Protein AF-A0A9W6SJJ4-F1 (afdb_monomer)

Nearest PDB structures (foldseek):
  6f2p-assembly1_A  TM=8.988E-01  e=8.311E-11  Paenibacillus
  8c4d-assembly1_A  TM=7.175E-01  e=1.230E-06  Enterococcus faecium
  3lat-assembly2_B  TM=7.759E-01  e=4.676E-05  Staphylococcus epidermidis
  4kmq-assembly1_A  TM=6.971E-01  e=2.699E-03  Listeria monocytogenes EGD-e
  9bwf-assembly1_A  TM=3.093E-01  e=5.325E-02  metagenome

Structure (mmCIF, N/CA/C/O backbone):
data_AF-A0A9W6SJJ4-F1
#
_entry.id   AF-A0A9W6SJJ4-F1
#
loop_
_atom_site.group_PDB
_atom_site.id
_atom_site.type_symbol
_atom_site.label_atom_id
_atom_site.label_alt_id
_atom_site.label_comp_id
_atom_site.label_asym_id
_atom_site.label_entity_id
_atom_site.label_seq_id
_atom_site.pdbx_PDB_ins_code
_atom_site.Cartn_x
_atom_site.Cartn_y
_atom_site.Cartn_z
_atom_site.occupancy
_atom_site.B_iso_or_equiv
_atom_site.auth_seq_id
_atom_site.auth_comp_id
_atom_site.auth_asym_id
_atom_site.auth_atom_id
_atom_site.pdbx_PDB_model_num
ATOM 1 N N . MET A 1 1 ? 44.269 47.988 -26.799 1.00 35.12 1 MET A N 1
ATOM 2 C CA . MET A 1 1 ? 43.002 47.522 -26.193 1.00 35.12 1 MET A CA 1
ATOM 3 C C . MET A 1 1 ? 41.892 48.426 -26.722 1.00 35.12 1 MET A C 1
ATOM 5 O O . MET A 1 1 ? 41.393 49.276 -26.001 1.00 35.12 1 MET A O 1
ATOM 9 N N . ASP A 1 2 ? 41.736 48.538 -28.042 1.00 34.31 2 ASP A N 1
ATOM 10 C CA . ASP A 1 2 ? 41.173 47.551 -28.999 1.00 34.31 2 ASP A CA 1
ATOM 11 C C . ASP A 1 2 ? 39.660 47.426 -28.765 1.00 34.31 2 ASP A C 1
ATOM 13 O O . ASP A 1 2 ? 39.248 47.122 -27.656 1.00 34.31 2 ASP A O 1
ATOM 17 N N . GLY A 1 3 ? 38.757 47.657 -29.714 1.00 30.23 3 GLY A N 1
ATOM 18 C CA . GLY A 1 3 ? 38.887 47.923 -31.138 1.00 30.23 3 GLY A CA 1
ATOM 19 C C . GLY A 1 3 ? 37.527 48.362 -31.695 1.00 30.23 3 GLY A C 1
ATOM 20 O O . GLY A 1 3 ? 36.473 48.093 -31.120 1.00 30.23 3 GLY A O 1
ATOM 21 N N . TYR A 1 4 ? 37.596 49.097 -32.797 1.00 30.12 4 TYR A N 1
ATOM 22 C CA . TYR A 1 4 ? 36.503 49.726 -33.531 1.00 30.12 4 TYR A CA 1
ATOM 23 C C . TYR A 1 4 ? 35.915 48.774 -34.594 1.00 30.12 4 TYR A C 1
ATOM 25 O O . TYR A 1 4 ? 36.666 48.050 -35.238 1.00 30.12 4 TYR A O 1
ATOM 33 N N . SER A 1 5 ? 34.612 48.938 -34.862 1.00 33.12 5 SER A N 1
ATOM 34 C CA . SER A 1 5 ? 33.943 48.826 -36.178 1.00 33.12 5 SER A CA 1
ATOM 35 C C . SER A 1 5 ? 33.779 47.445 -36.849 1.00 33.12 5 SER A C 1
ATOM 37 O O . SER A 1 5 ? 34.743 46.841 -37.298 1.00 33.12 5 SER A O 1
ATOM 39 N N . HIS A 1 6 ? 32.533 46.996 -37.063 1.00 30.20 6 HIS A N 1
ATOM 40 C CA . HIS A 1 6 ? 31.821 47.170 -38.346 1.00 30.20 6 HIS A CA 1
ATOM 41 C C . HIS A 1 6 ? 30.419 46.526 -38.340 1.00 30.20 6 HIS A C 1
ATOM 43 O O . HIS A 1 6 ? 30.168 45.498 -37.717 1.00 30.20 6 HIS A O 1
ATOM 49 N N . ILE A 1 7 ? 29.511 47.186 -39.060 1.00 32.69 7 ILE A N 1
ATOM 50 C CA . ILE A 1 7 ? 28.083 46.911 -39.248 1.00 32.69 7 ILE A CA 1
ATOM 51 C C . ILE A 1 7 ? 27.848 46.471 -40.721 1.00 32.69 7 ILE A C 1
ATOM 53 O O . ILE A 1 7 ? 28.487 47.019 -41.615 1.00 32.69 7 ILE A O 1
ATOM 57 N N . VAL A 1 8 ? 26.914 45.518 -40.916 1.00 30.45 8 VAL A N 1
ATOM 58 C CA . VAL A 1 8 ? 26.243 44.943 -42.128 1.00 30.45 8 VAL A CA 1
ATOM 59 C C . VAL A 1 8 ? 27.042 44.301 -43.280 1.00 30.45 8 VAL A C 1
ATOM 61 O O . VAL A 1 8 ? 27.705 44.989 -44.051 1.00 30.45 8 VAL A O 1
ATOM 64 N N . SER A 1 9 ? 26.755 43.019 -43.565 1.00 29.17 9 SER A N 1
ATOM 65 C CA . SER A 1 9 ? 25.998 42.596 -44.769 1.00 29.17 9 SER A CA 1
ATOM 66 C C . SER A 1 9 ? 25.660 41.094 -44.767 1.00 29.17 9 SER A C 1
ATOM 68 O O . SER A 1 9 ? 26.269 40.294 -44.066 1.00 29.17 9 SER A O 1
ATOM 70 N N . ASP A 1 10 ? 24.619 40.782 -45.530 1.00 31.52 10 ASP A N 1
ATOM 71 C CA . ASP A 1 10 ? 23.670 39.671 -45.458 1.00 31.52 10 ASP A CA 1
ATOM 72 C C . ASP A 1 10 ? 24.093 38.353 -46.159 1.00 31.52 10 ASP A C 1
ATOM 74 O O . ASP A 1 10 ? 25.008 38.331 -46.978 1.00 31.52 10 ASP A O 1
ATOM 78 N N . MET A 1 11 ? 23.281 37.307 -45.928 1.00 28.81 11 MET A N 1
ATOM 79 C CA . MET A 1 11 ? 23.070 36.075 -46.723 1.00 28.81 11 MET A CA 1
ATOM 80 C C . MET A 1 11 ? 23.952 34.808 -46.533 1.00 28.81 11 MET A C 1
ATOM 82 O O . MET A 1 11 ? 25.021 34.647 -47.111 1.00 28.81 11 MET A O 1
ATOM 86 N N . ARG A 1 12 ? 23.286 33.798 -45.930 1.00 33.91 12 ARG A N 1
ATOM 87 C CA . ARG A 1 12 ? 23.405 32.322 -46.096 1.00 33.91 12 ARG A CA 1
ATOM 88 C C . ARG A 1 12 ? 24.473 31.551 -45.303 1.00 33.91 12 ARG A C 1
ATOM 90 O O . ARG A 1 12 ? 25.448 31.082 -45.867 1.00 33.91 12 ARG A O 1
ATOM 97 N N . LEU A 1 13 ? 24.160 31.272 -44.039 1.00 30.97 13 LEU A N 1
ATOM 98 C CA . LEU A 1 13 ? 24.363 30.011 -43.288 1.00 30.97 13 LEU A CA 1
ATOM 99 C C . LEU A 1 13 ? 23.921 30.380 -41.863 1.00 30.97 13 LEU A C 1
ATOM 101 O O . LEU A 1 13 ? 24.478 31.295 -41.282 1.00 30.97 13 LEU A O 1
ATOM 105 N N . VAL A 1 14 ? 22.794 29.922 -41.330 1.00 27.61 14 VAL A N 1
ATOM 106 C CA . VAL A 1 14 ? 22.663 28.681 -40.563 1.00 27.61 14 VAL A CA 1
ATOM 107 C C . VAL A 1 14 ? 21.158 28.455 -40.405 1.00 27.61 14 VAL A C 1
ATOM 109 O O . VAL A 1 14 ? 20.455 29.300 -39.857 1.00 27.61 14 VAL A O 1
ATOM 112 N N . THR A 1 15 ? 20.649 27.318 -40.876 1.00 26.00 15 THR A N 1
ATOM 113 C CA . THR A 1 15 ? 19.286 26.877 -40.553 1.00 26.00 15 THR A CA 1
ATOM 114 C C . THR A 1 15 ? 19.393 25.597 -39.728 1.00 26.00 15 THR A C 1
ATOM 116 O O . THR A 1 15 ? 20.040 24.655 -40.172 1.00 26.00 15 THR A O 1
ATOM 119 N N . ARG A 1 16 ? 18.657 25.569 -38.607 1.00 27.42 16 ARG A N 1
ATOM 120 C CA . ARG A 1 16 ? 18.148 24.399 -37.856 1.00 27.42 16 ARG A CA 1
ATOM 121 C C . ARG A 1 16 ? 19.088 23.682 -36.873 1.00 27.42 16 ARG A C 1
ATOM 123 O O . ARG A 1 16 ? 19.904 22.864 -37.267 1.00 27.42 16 ARG A O 1
ATOM 130 N N . ALA A 1 17 ? 18.786 23.841 -35.582 1.00 24.70 17 ALA A N 1
ATOM 131 C CA . ALA A 1 17 ? 18.832 22.758 -34.596 1.00 24.70 17 ALA A CA 1
ATOM 132 C C . ALA A 1 17 ? 17.835 23.054 -33.456 1.00 24.70 17 ALA A C 1
ATOM 134 O O . ALA A 1 17 ? 18.089 23.940 -32.648 1.00 24.70 17 ALA A O 1
ATOM 135 N N . ALA A 1 18 ? 16.687 22.362 -33.471 1.00 26.62 18 ALA A N 1
ATOM 136 C CA . ALA A 1 18 ? 15.873 21.928 -32.318 1.00 26.62 18 ALA A CA 1
ATOM 137 C C . ALA A 1 18 ? 14.441 21.583 -32.780 1.00 26.62 18 ALA A C 1
ATOM 139 O O . ALA A 1 18 ? 13.529 22.395 -32.656 1.00 26.62 18 ALA A O 1
ATOM 140 N N . ALA A 1 19 ? 14.259 20.388 -33.354 1.00 26.80 19 ALA A N 1
ATOM 141 C CA . 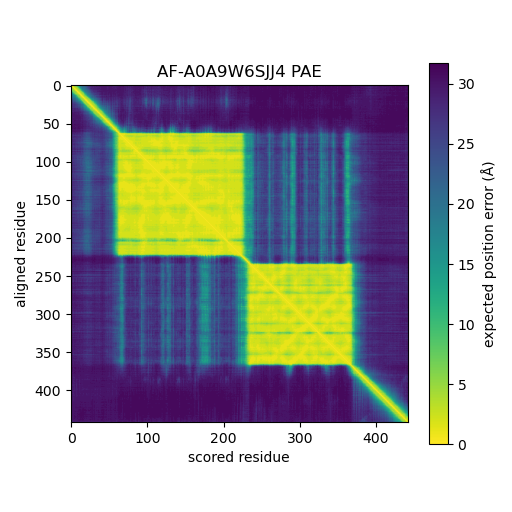ALA A 1 19 ? 13.010 19.616 -33.331 1.00 26.80 19 ALA A CA 1
ATOM 142 C C . ALA A 1 19 ? 13.230 18.238 -33.987 1.00 26.80 19 ALA A C 1
ATOM 144 O O . ALA A 1 19 ? 13.883 18.157 -35.025 1.00 26.80 19 ALA A O 1
ATOM 145 N N . ALA A 1 20 ? 12.583 17.219 -33.409 1.00 26.19 20 ALA A N 1
ATOM 146 C CA . ALA A 1 20 ? 12.378 15.842 -33.884 1.00 26.19 20 ALA A CA 1
ATOM 147 C C . ALA A 1 20 ? 13.495 14.809 -33.609 1.00 26.19 20 ALA A C 1
ATOM 149 O O . ALA A 1 20 ? 14.477 14.704 -34.337 1.00 26.19 20 ALA A O 1
ATOM 150 N N . ALA A 1 21 ? 13.260 13.966 -32.596 1.00 28.34 21 ALA A N 1
ATOM 151 C CA . ALA A 1 21 ? 13.865 12.641 -32.489 1.00 28.34 21 ALA A CA 1
ATOM 152 C C . ALA A 1 21 ? 13.140 11.692 -33.464 1.00 28.34 21 ALA A C 1
ATOM 154 O O . ALA A 1 21 ? 11.930 11.491 -33.358 1.00 28.34 21 ALA A O 1
ATOM 155 N N . ILE A 1 22 ? 13.877 11.158 -34.440 1.00 27.03 22 ILE A N 1
ATOM 156 C CA . ILE A 1 22 ? 13.412 10.170 -35.420 1.00 27.03 22 ILE A CA 1
ATOM 157 C C . ILE A 1 22 ? 13.929 8.788 -35.016 1.00 27.03 22 ILE A C 1
ATOM 159 O O . ILE A 1 22 ? 15.107 8.615 -34.712 1.00 27.03 22 ILE A O 1
ATOM 163 N N . ALA A 1 23 ? 13.023 7.811 -35.064 1.00 30.17 23 ALA A N 1
ATOM 164 C CA . ALA A 1 23 ? 13.298 6.384 -35.011 1.00 30.17 23 ALA A CA 1
ATOM 165 C C . ALA A 1 23 ? 14.233 5.942 -36.153 1.00 30.17 23 ALA A C 1
ATOM 167 O O . ALA A 1 23 ? 13.963 6.230 -37.318 1.00 30.17 23 ALA A O 1
ATOM 168 N N . ALA A 1 24 ? 15.276 5.174 -35.838 1.00 28.52 24 ALA A N 1
ATOM 169 C CA . ALA A 1 24 ? 16.084 4.470 -36.829 1.00 28.52 24 ALA A CA 1
ATOM 170 C C . ALA A 1 24 ? 15.901 2.955 -36.663 1.00 28.52 24 ALA A C 1
ATOM 172 O O . ALA A 1 24 ? 16.499 2.326 -35.795 1.00 28.52 24 ALA A O 1
ATOM 173 N N . ALA A 1 25 ? 15.056 2.379 -37.521 1.00 29.30 25 ALA A N 1
ATOM 174 C CA . ALA A 1 25 ? 15.112 0.968 -37.869 1.00 29.30 25 ALA A CA 1
ATOM 175 C C . ALA A 1 25 ? 16.268 0.773 -38.864 1.00 29.30 25 ALA A C 1
ATOM 177 O O . ALA A 1 25 ? 16.272 1.386 -39.932 1.00 29.30 25 ALA A O 1
ATOM 178 N N . LEU A 1 26 ? 17.243 -0.069 -38.522 1.00 28.06 26 LEU A N 1
ATOM 179 C CA . LEU A 1 26 ? 18.271 -0.515 -39.459 1.00 28.06 26 LEU A CA 1
ATOM 180 C C . LEU A 1 26 ? 17.753 -1.727 -40.242 1.00 28.06 26 LEU A C 1
ATOM 182 O O . LEU A 1 26 ? 17.515 -2.797 -39.686 1.00 28.06 26 LEU A O 1
ATOM 186 N N . LEU A 1 27 ? 17.584 -1.525 -41.551 1.00 26.61 27 LEU A N 1
ATOM 187 C CA . LEU A 1 27 ? 17.526 -2.575 -42.563 1.00 26.61 27 LEU A CA 1
ATOM 188 C C . LEU A 1 27 ? 18.862 -3.334 -42.567 1.00 26.61 27 LEU A C 1
ATOM 190 O O . LEU A 1 27 ? 19.909 -2.717 -42.751 1.00 26.61 27 LEU A O 1
ATOM 194 N N . PHE A 1 28 ? 18.818 -4.662 -42.474 1.00 28.92 28 PHE A N 1
ATOM 195 C CA . PHE A 1 28 ? 19.887 -5.515 -42.990 1.00 28.92 28 PHE A CA 1
ATOM 196 C C . PHE A 1 28 ? 19.332 -6.304 -44.176 1.00 28.92 28 PHE A C 1
ATOM 198 O O . PHE A 1 28 ? 18.370 -7.061 -44.052 1.00 28.92 28 PHE A O 1
ATOM 205 N N . THR A 1 29 ? 19.914 -6.073 -45.348 1.00 27.67 29 THR A N 1
ATOM 206 C CA . THR A 1 29 ? 19.654 -6.813 -46.582 1.00 27.67 29 THR A CA 1
ATOM 207 C C . THR A 1 29 ? 20.383 -8.153 -46.529 1.00 27.67 29 THR A C 1
ATOM 209 O O . THR A 1 29 ? 21.608 -8.169 -46.430 1.00 27.67 29 THR A O 1
ATOM 212 N N . ALA A 1 30 ? 19.660 -9.266 -46.642 1.00 28.73 30 ALA A N 1
ATOM 213 C CA . ALA A 1 30 ? 20.248 -10.577 -46.900 1.00 28.73 30 ALA A CA 1
ATOM 214 C C . ALA A 1 30 ? 19.904 -11.010 -48.332 1.00 28.73 30 ALA A C 1
ATOM 216 O O . ALA A 1 30 ? 18.737 -11.214 -48.663 1.00 28.73 30 ALA A O 1
ATOM 217 N N . THR A 1 31 ? 20.921 -11.135 -49.184 1.00 29.05 31 THR A N 1
ATOM 218 C CA . THR A 1 31 ? 20.848 -11.877 -50.453 1.00 29.05 31 THR A CA 1
ATOM 219 C C . THR A 1 31 ? 21.297 -13.329 -50.235 1.00 29.05 31 THR A C 1
ATOM 221 O O . THR A 1 31 ? 22.145 -13.564 -49.372 1.00 29.05 31 THR A O 1
ATOM 224 N N . PRO A 1 32 ? 20.750 -14.307 -50.982 1.00 37.94 32 PRO A N 1
ATOM 225 C CA . PRO A 1 32 ? 20.849 -15.725 -50.646 1.00 37.94 32 PRO A CA 1
ATOM 226 C C . PRO A 1 32 ? 22.093 -16.388 -51.254 1.00 37.94 32 PRO A C 1
ATOM 228 O O . PRO A 1 32 ? 22.538 -16.009 -52.337 1.00 37.94 32 PRO A O 1
ATOM 231 N N . ALA A 1 33 ? 22.606 -17.431 -50.597 1.00 30.27 33 ALA A N 1
ATOM 232 C CA . ALA A 1 33 ? 23.553 -18.368 -51.194 1.00 30.27 33 ALA A CA 1
ATOM 233 C C . ALA A 1 33 ? 23.160 -19.822 -50.870 1.00 30.27 33 ALA A C 1
ATOM 235 O O . ALA A 1 33 ? 22.998 -20.201 -49.712 1.00 30.27 33 ALA A O 1
ATOM 236 N N . ASN A 1 34 ? 22.980 -20.565 -51.964 1.00 29.12 34 ASN A N 1
ATOM 237 C CA . ASN A 1 34 ? 22.793 -22.005 -52.175 1.00 29.12 34 ASN A CA 1
ATOM 238 C C . ASN A 1 34 ? 23.492 -22.911 -51.143 1.00 29.12 34 ASN A C 1
ATOM 240 O O . ASN A 1 34 ? 24.641 -22.686 -50.788 1.00 29.12 34 ASN A O 1
ATOM 244 N N . ALA A 1 35 ? 22.774 -23.867 -50.550 1.00 28.72 35 ALA A N 1
ATOM 245 C CA . ALA A 1 35 ? 22.545 -25.231 -51.049 1.00 28.72 35 ALA A CA 1
ATOM 246 C C . ALA A 1 35 ? 23.823 -26.080 -51.086 1.00 28.72 35 ALA A C 1
ATOM 248 O O . ALA A 1 35 ? 24.613 -25.962 -52.017 1.00 28.72 35 ALA A O 1
ATOM 249 N N . ASP A 1 36 ? 23.940 -27.007 -50.133 1.00 30.08 36 ASP A N 1
ATOM 250 C CA . ASP A 1 36 ? 24.513 -28.309 -50.445 1.00 30.08 36 ASP A CA 1
ATOM 251 C C . ASP A 1 36 ? 23.737 -29.430 -49.749 1.00 30.08 36 ASP A C 1
ATOM 253 O O . ASP A 1 36 ? 23.200 -29.282 -48.649 1.00 30.08 36 ASP A O 1
ATOM 257 N N . GLN A 1 37 ? 23.585 -30.508 -50.503 1.00 28.34 37 GLN A N 1
ATOM 258 C CA . GLN A 1 37 ? 22.682 -31.621 -50.293 1.00 28.34 37 GLN A CA 1
ATOM 259 C C . GLN A 1 37 ? 23.330 -32.688 -49.416 1.00 28.34 37 GLN A C 1
ATOM 261 O O . GLN A 1 37 ? 24.493 -33.018 -49.603 1.00 28.34 37 GLN A O 1
ATOM 266 N N . HIS A 1 38 ? 22.527 -33.356 -48.587 1.00 28.11 38 HIS A N 1
ATOM 267 C CA . HIS A 1 38 ? 22.626 -34.809 -48.473 1.00 28.11 38 HIS A CA 1
ATOM 268 C C . HIS A 1 38 ? 21.241 -35.419 -48.201 1.00 28.11 38 HIS A C 1
ATOM 270 O O . HIS A 1 38 ? 20.616 -35.179 -47.171 1.00 28.11 38 HIS A O 1
ATOM 276 N N . ARG A 1 39 ? 20.768 -36.169 -49.205 1.00 29.80 39 ARG A N 1
ATOM 277 C CA . ARG A 1 39 ? 19.736 -37.225 -49.155 1.00 29.80 39 ARG A CA 1
ATOM 278 C C . ARG A 1 39 ? 20.342 -38.428 -48.399 1.00 29.80 39 ARG A C 1
ATOM 280 O O . ARG A 1 39 ? 21.566 -38.524 -48.357 1.00 29.80 39 ARG A O 1
ATOM 287 N N . ASP A 1 40 ? 19.640 -39.323 -47.708 1.00 32.31 40 ASP A N 1
ATOM 288 C CA . ASP A 1 40 ? 18.384 -40.068 -47.924 1.00 32.31 40 ASP A CA 1
ATOM 289 C C . ASP A 1 40 ? 17.644 -40.203 -46.568 1.00 32.31 40 ASP A C 1
ATOM 291 O O . ASP A 1 40 ? 18.265 -40.061 -45.523 1.00 32.31 40 ASP A O 1
ATOM 295 N N . GLY A 1 41 ? 16.349 -40.474 -46.405 1.00 25.72 41 GLY A N 1
ATOM 296 C CA . GLY A 1 41 ? 15.330 -41.130 -47.220 1.00 25.72 41 GLY A CA 1
ATOM 297 C C . GLY A 1 41 ? 14.477 -41.965 -46.246 1.00 25.72 41 GLY A C 1
ATOM 298 O O . GLY A 1 41 ? 15.004 -42.836 -45.563 1.00 25.72 41 GLY A O 1
ATOM 299 N N . GLY A 1 42 ? 13.178 -41.676 -46.122 1.00 26.59 42 GLY A N 1
ATOM 300 C CA . GLY A 1 42 ? 12.297 -42.408 -45.202 1.00 26.59 42 GLY A CA 1
ATOM 301 C C . GLY A 1 42 ? 10.913 -41.782 -45.079 1.00 26.59 42 GLY A C 1
ATOM 302 O O . GLY A 1 42 ? 10.683 -40.911 -44.250 1.00 26.59 42 GLY A O 1
ATOM 303 N N . SER A 1 43 ? 10.004 -42.214 -45.946 1.00 30.42 43 SER A N 1
ATOM 304 C CA . SER A 1 43 ? 8.603 -41.805 -46.033 1.00 30.42 43 SER A CA 1
ATOM 305 C C . SER A 1 43 ? 7.791 -42.140 -44.777 1.00 30.42 43 SER A C 1
ATOM 307 O O . SER A 1 43 ? 7.721 -43.301 -44.376 1.00 30.42 43 SER A O 1
ATOM 309 N N . GLY A 1 44 ? 7.079 -41.148 -44.249 1.00 26.67 44 GLY A N 1
ATOM 310 C CA . GLY A 1 44 ? 6.015 -41.319 -43.266 1.00 26.67 44 GLY A CA 1
ATOM 311 C C . GLY A 1 44 ? 5.277 -40.000 -43.083 1.00 26.67 44 GLY A C 1
ATOM 312 O O . GLY A 1 44 ? 5.690 -39.168 -42.284 1.00 26.67 44 GLY A O 1
ATOM 313 N N . LEU A 1 45 ? 4.221 -39.780 -43.869 1.00 34.28 45 LEU A N 1
ATOM 314 C CA . LEU A 1 45 ? 3.274 -38.696 -43.621 1.00 34.28 45 LEU A CA 1
ATOM 315 C C . LEU A 1 45 ? 2.521 -39.034 -42.330 1.00 34.28 45 LEU A C 1
ATOM 317 O O . LEU A 1 45 ? 1.628 -39.878 -42.339 1.00 34.28 45 LEU A O 1
ATOM 321 N N . ALA A 1 46 ? 2.925 -38.410 -41.228 1.00 30.55 46 ALA A N 1
ATOM 322 C CA . ALA A 1 46 ? 2.135 -38.317 -40.012 1.00 30.55 46 ALA A CA 1
ATOM 323 C C . ALA A 1 46 ? 1.686 -36.861 -39.871 1.00 30.55 46 ALA A C 1
ATOM 325 O O . ALA A 1 46 ? 2.499 -35.941 -39.992 1.00 30.55 46 ALA A O 1
ATOM 326 N N . ASP A 1 47 ? 0.386 -36.675 -39.668 1.00 33.81 47 ASP A N 1
ATOM 327 C CA . ASP A 1 47 ? -0.239 -35.383 -39.407 1.00 33.81 47 ASP A CA 1
ATOM 328 C C . ASP A 1 47 ? 0.497 -34.608 -38.295 1.00 33.81 47 ASP A C 1
ATOM 330 O O . ASP A 1 47 ? 1.015 -35.222 -37.354 1.00 33.81 47 ASP A O 1
ATOM 334 N N . PRO A 1 48 ? 0.547 -33.261 -38.352 1.00 34.72 48 PRO A N 1
ATOM 335 C CA . PRO A 1 48 ? 1.088 -32.479 -37.248 1.00 34.72 48 PRO A CA 1
ATOM 336 C C . PRO A 1 48 ? 0.266 -32.771 -35.982 1.00 34.72 48 PRO A C 1
ATOM 338 O O . PRO A 1 48 ? -0.968 -32.774 -36.055 1.00 34.72 48 PRO A O 1
ATOM 341 N N . PRO A 1 49 ? 0.894 -33.001 -34.812 1.00 33.06 49 PRO A N 1
ATOM 342 C CA . PRO A 1 49 ? 0.133 -33.160 -33.588 1.00 33.06 49 PRO A CA 1
ATOM 343 C C . PRO A 1 49 ? -0.675 -31.885 -33.350 1.00 33.06 49 PRO A C 1
ATOM 345 O O . PRO A 1 49 ? -0.145 -30.770 -33.349 1.00 33.06 49 PRO A O 1
ATOM 348 N N . 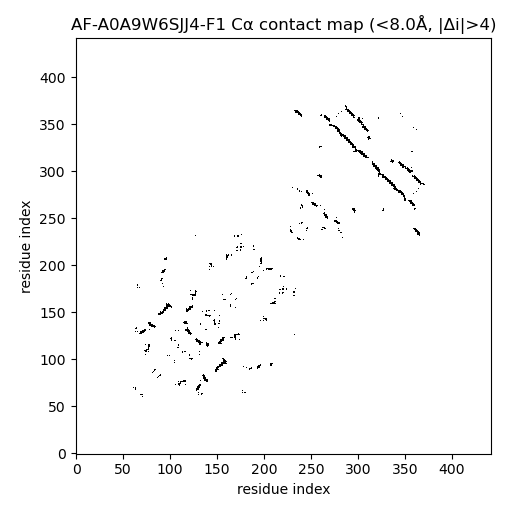ALA A 1 50 ? -1.982 -32.087 -33.196 1.00 30.41 50 ALA A N 1
ATOM 349 C CA . ALA A 1 50 ? -2.948 -31.076 -32.824 1.00 30.41 50 ALA A CA 1
ATOM 350 C C . ALA A 1 50 ? -2.421 -30.218 -31.665 1.00 30.41 50 ALA A C 1
ATOM 352 O O . ALA A 1 50 ? -1.808 -30.727 -30.725 1.00 30.41 50 ALA A O 1
ATOM 353 N N . ALA A 1 51 ? -2.691 -28.913 -31.742 1.00 32.88 51 ALA A N 1
ATOM 354 C CA . ALA A 1 51 ? -2.436 -27.962 -30.672 1.00 32.88 51 ALA A CA 1
ATOM 355 C C . ALA A 1 51 ? -2.908 -28.536 -29.331 1.00 32.88 51 ALA A C 1
ATOM 357 O O . ALA A 1 51 ? -4.084 -28.864 -29.181 1.00 32.88 51 ALA A O 1
ATOM 358 N N . THR A 1 52 ? -1.996 -28.655 -28.367 1.00 27.42 52 THR A N 1
ATOM 359 C CA . THR A 1 52 ? -2.322 -29.097 -27.013 1.00 27.42 52 THR A CA 1
ATOM 360 C C . THR A 1 52 ? -3.352 -28.136 -26.410 1.00 27.42 52 THR A C 1
ATOM 362 O O . THR A 1 52 ? -3.030 -26.964 -26.192 1.00 27.42 52 THR A O 1
ATOM 365 N N . PRO A 1 53 ? -4.583 -28.577 -26.101 1.00 36.56 53 PRO A N 1
ATOM 366 C CA . PRO A 1 53 ? -5.501 -27.788 -25.303 1.00 36.56 53 PRO A CA 1
ATOM 367 C C . PRO A 1 53 ? -5.037 -27.904 -23.851 1.00 36.56 53 PRO A C 1
ATOM 369 O O . PRO A 1 53 ? -5.103 -28.979 -23.258 1.00 36.56 53 PRO A O 1
ATOM 372 N N . GLY A 1 54 ? -4.537 -26.807 -23.285 1.00 35.94 54 GLY A N 1
ATOM 373 C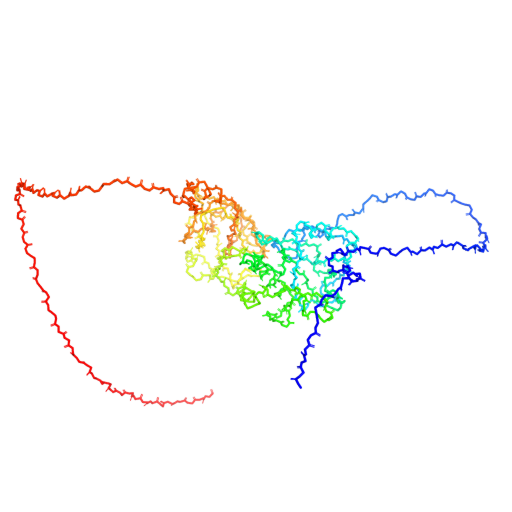 CA . GLY A 1 54 ? -4.235 -26.734 -21.856 1.00 35.94 54 GLY A CA 1
ATOM 374 C C . GLY A 1 54 ? -2.865 -26.163 -21.523 1.00 35.94 54 GLY A C 1
ATOM 375 O O . GLY A 1 54 ? -2.058 -26.832 -20.882 1.00 35.94 54 GLY A O 1
ATOM 376 N N . ALA A 1 55 ? -2.632 -24.889 -21.845 1.00 32.78 55 ALA A N 1
ATOM 377 C CA . ALA A 1 55 ? -1.865 -24.083 -20.904 1.00 32.78 55 ALA A CA 1
ATOM 378 C C . ALA A 1 55 ? -2.749 -23.952 -19.656 1.00 32.78 55 ALA A C 1
ATOM 380 O O . ALA A 1 55 ? -3.784 -23.286 -19.692 1.00 32.78 55 ALA A O 1
ATOM 381 N N . ARG A 1 56 ? -2.405 -24.673 -18.583 1.00 29.66 56 ARG A N 1
ATOM 382 C CA . ARG A 1 56 ? -3.027 -24.430 -17.279 1.00 29.66 56 ARG A CA 1
ATOM 383 C C . ARG A 1 56 ? -2.809 -22.946 -16.952 1.00 29.66 56 ARG A C 1
ATOM 385 O O . ARG A 1 56 ? -1.680 -22.485 -17.130 1.00 29.66 56 ARG A O 1
ATOM 392 N N . PRO A 1 57 ? -3.837 -22.194 -16.526 1.00 35.84 57 PRO A N 1
ATOM 393 C CA . PRO A 1 57 ? -3.603 -20.862 -15.991 1.00 35.84 57 PRO A CA 1
ATOM 394 C C . PRO A 1 57 ? -2.605 -20.986 -14.837 1.00 35.84 57 PRO A C 1
ATOM 396 O O . PRO A 1 57 ? -2.718 -21.905 -14.023 1.00 35.84 57 PRO A O 1
ATOM 399 N N . ASP A 1 58 ? -1.602 -20.110 -14.825 1.00 38.19 58 ASP A N 1
ATOM 400 C CA . ASP A 1 58 ? -0.642 -20.010 -13.731 1.00 38.19 58 ASP A CA 1
ATOM 401 C C . ASP A 1 58 ? -1.427 -19.789 -12.422 1.00 38.19 58 ASP A C 1
ATOM 403 O O . ASP A 1 58 ? -2.140 -18.785 -12.317 1.00 38.19 58 ASP A O 1
ATOM 407 N N . PRO A 1 59 ? -1.377 -20.717 -11.448 1.00 35.28 59 PRO A N 1
ATOM 408 C CA . PRO A 1 59 ? -2.120 -20.589 -10.195 1.00 35.28 59 PRO A CA 1
ATOM 409 C C . PRO A 1 59 ? -1.653 -19.401 -9.332 1.00 35.28 59 PRO A C 1
ATOM 411 O O . PRO A 1 59 ? -2.329 -19.063 -8.367 1.00 35.28 59 PRO A O 1
ATOM 414 N N . GLU A 1 60 ? -0.549 -18.737 -9.697 1.00 44.06 60 GLU A N 1
ATOM 415 C CA . GLU A 1 60 ? -0.028 -17.524 -9.047 1.00 44.06 60 GLU A CA 1
ATOM 416 C C . GLU A 1 60 ? -0.606 -16.211 -9.601 1.00 44.06 60 GLU A C 1
ATOM 418 O O . GLU A 1 60 ? -0.367 -15.148 -9.033 1.00 44.06 60 GLU A O 1
ATOM 423 N N . ALA A 1 61 ? -1.393 -16.235 -10.683 1.00 37.81 61 ALA A N 1
ATOM 424 C CA . ALA A 1 61 ? -1.893 -15.010 -11.324 1.00 37.81 61 ALA A CA 1
ATOM 425 C C . ALA A 1 61 ? -2.881 -14.187 -10.461 1.00 37.81 61 ALA A C 1
ATOM 427 O O . ALA A 1 61 ? -3.299 -13.107 -10.880 1.00 37.81 61 ALA A O 1
ATOM 428 N N . SER A 1 62 ? -3.267 -14.685 -9.279 1.00 41.59 62 SER A N 1
ATOM 429 C CA . SER A 1 62 ? -4.126 -13.989 -8.313 1.00 41.59 62 SER A CA 1
ATOM 430 C C . SER A 1 62 ? -3.412 -13.512 -7.046 1.00 41.59 62 SER A C 1
ATOM 432 O O . SER A 1 62 ? -4.058 -12.874 -6.218 1.00 41.59 62 SER A O 1
ATOM 434 N N . SER A 1 63 ? -2.125 -13.820 -6.853 1.00 65.94 63 SER A N 1
ATOM 435 C CA . SER A 1 63 ? -1.345 -13.229 -5.765 1.00 65.94 63 SER A CA 1
ATOM 436 C C . SER A 1 63 ? -0.591 -12.021 -6.333 1.00 65.94 63 SER A C 1
ATOM 438 O O . SER A 1 63 ? 0.006 -12.096 -7.406 1.00 65.94 63 SER A O 1
ATOM 440 N N . VAL A 1 64 ? -0.652 -10.874 -5.664 1.00 81.31 64 VAL A N 1
ATOM 441 C CA . VAL A 1 64 ? 0.302 -9.758 -5.825 1.00 81.31 64 VAL A CA 1
ATOM 442 C C . VAL A 1 64 ? 1.318 -9.866 -4.692 1.00 81.31 64 VAL A C 1
ATOM 444 O O . VAL A 1 64 ? 1.009 -10.463 -3.662 1.00 81.31 64 VAL A O 1
ATOM 447 N N . ASP A 1 65 ? 2.546 -9.395 -4.893 1.00 85.31 65 ASP A N 1
ATOM 448 C CA . ASP A 1 65 ? 3.572 -9.439 -3.845 1.00 85.31 65 ASP A CA 1
ATOM 449 C C . ASP A 1 65 ? 3.247 -8.375 -2.787 1.00 85.31 65 ASP A C 1
ATOM 451 O O . ASP A 1 65 ? 3.101 -8.699 -1.612 1.00 85.31 65 ASP A O 1
ATOM 455 N N . TYR A 1 66 ? 2.983 -7.138 -3.217 1.00 80.94 66 TYR A N 1
ATOM 456 C CA . TYR A 1 66 ? 2.401 -6.099 -2.368 1.00 80.94 66 TYR A CA 1
ATOM 457 C C . TYR A 1 66 ? 0.870 -6.178 -2.347 1.00 80.94 66 TYR A C 1
ATOM 459 O O . TYR A 1 66 ? 0.210 -5.904 -3.350 1.00 80.94 66 TYR A O 1
ATOM 467 N N . GLY A 1 67 ? 0.281 -6.473 -1.184 1.00 67.56 67 GLY A N 1
ATOM 468 C CA . GLY A 1 67 ? -1.174 -6.628 -1.027 1.00 67.56 67 GLY A CA 1
ATOM 469 C C . GLY A 1 67 ? -2.010 -5.376 -1.340 1.00 67.56 67 GLY A C 1
ATOM 470 O O . GLY A 1 67 ? -3.225 -5.484 -1.500 1.00 67.56 67 GLY A O 1
ATOM 471 N N . GLY A 1 68 ? -1.387 -4.194 -1.422 1.00 70.06 68 GLY A N 1
ATOM 472 C CA . GLY A 1 68 ? -2.034 -2.941 -1.825 1.00 70.06 68 GLY A CA 1
ATOM 473 C C . GLY A 1 68 ? -2.060 -2.682 -3.338 1.00 70.06 68 GLY A C 1
ATOM 474 O O . GLY A 1 68 ? -2.602 -1.656 -3.751 1.00 70.06 68 GLY A O 1
ATOM 475 N N . ALA A 1 69 ? -1.479 -3.565 -4.157 1.00 75.38 69 ALA A N 1
ATOM 476 C CA . ALA A 1 69 ? -1.412 -3.406 -5.608 1.00 75.38 69 ALA A CA 1
ATOM 477 C C . ALA A 1 69 ? -2.541 -4.135 -6.353 1.00 75.38 69 ALA A C 1
ATOM 479 O O . ALA A 1 69 ? -2.935 -5.242 -5.987 1.00 75.38 69 ALA A O 1
ATOM 480 N N . ASP A 1 70 ? -2.974 -3.559 -7.476 1.00 81.56 70 ASP A N 1
ATOM 481 C CA . ASP A 1 70 ? -3.695 -4.304 -8.511 1.00 81.56 70 ASP A CA 1
ATOM 482 C C . ASP A 1 70 ? -2.702 -5.036 -9.421 1.00 81.56 70 ASP A C 1
ATOM 484 O O . ASP A 1 70 ? -1.612 -4.540 -9.710 1.00 81.56 70 ASP A O 1
ATOM 488 N N . TRP A 1 71 ? -3.080 -6.208 -9.928 1.00 92.19 71 TRP A N 1
ATOM 489 C CA . TRP A 1 71 ? -2.270 -6.920 -10.914 1.00 92.19 71 TRP A CA 1
ATOM 490 C C . TRP A 1 71 ? -2.619 -6.486 -12.339 1.00 92.19 71 TRP A C 1
ATOM 492 O O . TRP A 1 71 ? -3.780 -6.521 -12.754 1.00 92.19 71 TRP A O 1
ATOM 502 N N . ALA A 1 72 ? -1.603 -6.163 -13.136 1.00 92.25 72 ALA A N 1
ATOM 503 C CA . ALA A 1 72 ? -1.739 -6.078 -14.582 1.00 92.25 72 ALA A CA 1
ATOM 504 C C . ALA A 1 72 ? -0.448 -6.539 -15.250 1.00 92.25 72 ALA A C 1
ATOM 506 O O . ALA A 1 72 ? 0.510 -5.791 -15.310 1.00 92.25 72 ALA A O 1
ATOM 507 N N . ALA A 1 73 ? -0.420 -7.757 -15.784 1.00 96.06 73 ALA A N 1
ATOM 508 C CA . ALA A 1 73 ? 0.814 -8.329 -16.316 1.00 96.06 73 ALA A CA 1
ATOM 509 C C . ALA A 1 73 ? 1.455 -7.471 -17.426 1.00 96.06 73 ALA A C 1
ATOM 511 O O . ALA A 1 73 ? 0.785 -7.068 -18.385 1.00 96.06 73 ALA A O 1
ATOM 512 N N . ALA A 1 74 ? 2.768 -7.254 -17.317 1.00 98.00 74 ALA A N 1
ATOM 513 C CA . ALA A 1 74 ? 3.608 -6.800 -18.420 1.00 98.00 74 ALA A CA 1
ATOM 514 C C . ALA A 1 74 ? 3.786 -7.916 -19.458 1.00 98.00 74 ALA A C 1
ATOM 516 O O . ALA A 1 74 ? 3.560 -9.101 -19.190 1.00 98.00 74 ALA A O 1
ATOM 517 N N . SER A 1 75 ? 4.247 -7.549 -20.654 1.00 98.31 75 SER A N 1
ATOM 518 C CA . SER A 1 75 ? 4.632 -8.543 -21.652 1.00 98.31 75 SER A CA 1
ATOM 519 C C . SER A 1 75 ? 5.781 -9.409 -21.136 1.00 98.31 75 SER A C 1
ATOM 521 O O . SER A 1 75 ? 6.795 -8.894 -20.668 1.00 98.31 75 SER A O 1
ATOM 523 N N . THR A 1 76 ? 5.683 -10.725 -21.328 1.00 97.62 76 THR A N 1
ATOM 524 C CA . THR A 1 76 ? 6.761 -11.688 -21.028 1.00 97.62 76 THR A CA 1
ATOM 525 C C . THR A 1 76 ? 8.025 -11.467 -21.865 1.00 97.62 76 THR A C 1
ATOM 527 O O . THR A 1 76 ? 9.029 -12.139 -21.656 1.00 97.62 76 THR A O 1
ATOM 530 N N . LYS A 1 77 ? 7.992 -10.541 -22.833 1.00 98.19 77 LYS A N 1
ATOM 531 C CA . LYS A 1 77 ? 9.152 -10.108 -23.621 1.00 98.19 77 LYS A CA 1
ATOM 532 C C . LYS A 1 77 ? 9.914 -8.930 -23.012 1.00 98.19 77 LYS A C 1
ATOM 534 O O . LYS A 1 77 ? 10.927 -8.560 -23.587 1.00 98.19 77 LYS A O 1
ATOM 539 N N . ASN A 1 78 ? 9.441 -8.355 -21.906 1.00 98.38 78 ASN A N 1
ATOM 540 C CA . ASN A 1 78 ? 10.005 -7.138 -21.313 1.00 98.38 78 ASN A CA 1
ATOM 541 C C . ASN A 1 78 ? 10.699 -7.372 -19.957 1.00 98.38 78 ASN A C 1
ATOM 543 O O . ASN A 1 78 ? 11.117 -6.412 -19.319 1.00 98.38 78 ASN A O 1
ATOM 547 N N . TYR A 1 79 ? 10.795 -8.622 -19.499 1.00 98.62 79 TYR A N 1
ATOM 548 C CA . TYR A 1 79 ? 11.468 -9.007 -18.257 1.00 98.62 79 TYR A CA 1
ATOM 549 C C . TYR A 1 79 ? 12.075 -10.408 -18.381 1.00 98.62 79 TYR A C 1
ATOM 551 O O . TYR A 1 79 ? 11.703 -11.185 -19.264 1.00 98.62 79 TYR A O 1
ATOM 559 N N . THR A 1 80 ? 12.976 -10.756 -17.463 1.00 98.62 80 THR A N 1
ATOM 560 C CA . THR A 1 80 ? 13.563 -12.100 -17.377 1.00 98.62 80 THR A CA 1
ATOM 561 C C . THR A 1 80 ? 12.855 -12.903 -16.292 1.00 98.62 80 THR A C 1
ATOM 563 O O . THR A 1 80 ? 12.762 -12.461 -15.146 1.00 98.62 80 THR A O 1
ATOM 566 N N . VAL A 1 81 ? 12.350 -14.090 -16.640 1.00 97.69 81 VAL A N 1
ATOM 567 C CA . VAL A 1 81 ? 11.822 -15.041 -15.649 1.00 97.69 81 VAL A CA 1
ATOM 568 C C . VAL A 1 81 ? 12.965 -15.504 -14.749 1.00 97.69 81 VAL A C 1
ATOM 570 O O . VAL A 1 81 ? 14.015 -15.901 -15.250 1.00 97.69 81 VAL A O 1
ATOM 573 N N . ALA A 1 82 ? 12.757 -15.444 -13.439 1.00 95.88 82 ALA A N 1
ATOM 574 C CA . ALA A 1 82 ? 13.748 -15.806 -12.434 1.00 95.88 82 ALA A CA 1
ATOM 575 C C . ALA A 1 82 ? 13.057 -16.301 -11.156 1.00 95.88 82 ALA A C 1
ATOM 577 O O . ALA A 1 82 ? 11.826 -16.321 -11.062 1.00 95.88 82 ALA A O 1
ATOM 578 N N . ASP A 1 83 ? 13.857 -16.699 -10.173 1.00 93.25 83 ASP A N 1
ATOM 579 C CA . ASP A 1 83 ? 13.382 -17.158 -8.874 1.00 93.25 83 ASP A CA 1
ATOM 580 C C . ASP A 1 83 ? 14.094 -16.394 -7.748 1.00 93.25 83 ASP A C 1
ATOM 582 O O . ASP A 1 83 ? 14.861 -16.940 -6.956 1.00 93.25 83 ASP A O 1
ATOM 586 N N . ARG A 1 84 ? 13.921 -15.070 -7.709 1.00 94.25 84 ARG A N 1
ATOM 587 C CA . ARG A 1 84 ? 14.448 -14.232 -6.622 1.00 94.25 84 ARG A CA 1
ATOM 588 C C . ARG A 1 84 ? 13.591 -14.393 -5.355 1.00 94.25 84 ARG A C 1
ATOM 590 O O . ARG A 1 84 ? 12.373 -14.501 -5.465 1.00 94.25 84 ARG A O 1
ATOM 597 N N . PRO A 1 85 ? 14.197 -14.395 -4.152 1.00 89.88 85 PRO A N 1
ATOM 598 C CA . PRO A 1 85 ? 15.596 -14.068 -3.870 1.00 89.88 85 PRO A CA 1
ATOM 599 C C . PRO A 1 85 ? 16.584 -15.252 -3.952 1.00 89.88 85 PRO A C 1
ATOM 601 O O . PRO A 1 85 ? 17.738 -15.096 -3.553 1.00 89.88 85 PRO A O 1
ATOM 604 N N . ARG A 1 86 ? 16.168 -16.435 -4.437 1.00 90.62 86 ARG A N 1
ATOM 605 C CA . ARG A 1 86 ? 17.028 -17.632 -4.506 1.00 90.62 86 ARG A CA 1
ATOM 606 C C . ARG A 1 86 ? 18.172 -17.462 -5.508 1.00 90.62 86 ARG A C 1
ATOM 608 O O . ARG A 1 86 ? 19.308 -17.779 -5.168 1.00 90.62 86 ARG A O 1
ATOM 615 N N . ASP A 1 87 ? 17.877 -16.976 -6.713 1.00 88.62 87 ASP A N 1
ATOM 616 C CA . ASP A 1 87 ? 18.890 -16.795 -7.768 1.00 88.62 87 ASP A CA 1
ATOM 617 C C . ASP A 1 87 ? 19.719 -15.515 -7.569 1.00 88.62 87 ASP A C 1
ATOM 619 O O . ASP A 1 87 ? 20.935 -15.518 -7.740 1.00 88.62 87 ASP A O 1
ATOM 623 N N . HIS A 1 88 ? 19.062 -14.425 -7.165 1.00 92.88 88 HIS A N 1
ATOM 624 C CA . HIS A 1 88 ? 19.684 -13.134 -6.871 1.00 92.88 88 HIS A CA 1
ATOM 625 C C . HIS A 1 88 ? 19.001 -12.507 -5.662 1.00 92.88 88 HIS A C 1
ATOM 627 O O . HIS A 1 88 ? 17.772 -12.429 -5.621 1.00 92.88 88 HIS A O 1
ATOM 633 N N . LYS A 1 89 ? 19.783 -12.024 -4.692 1.00 93.75 89 LYS A N 1
ATOM 634 C CA . LYS A 1 89 ? 19.225 -11.279 -3.559 1.00 93.75 89 LYS A CA 1
ATOM 635 C C . LYS A 1 89 ? 18.673 -9.943 -4.045 1.00 93.75 89 LYS A C 1
ATOM 637 O O . LYS A 1 89 ? 19.361 -9.226 -4.762 1.00 93.75 89 LYS A O 1
ATOM 642 N N . ILE A 1 90 ? 17.477 -9.595 -3.587 1.00 97.00 90 ILE A N 1
ATOM 643 C CA . ILE A 1 90 ? 16.920 -8.253 -3.747 1.00 97.00 90 ILE A CA 1
ATOM 644 C C . ILE A 1 90 ? 17.474 -7.412 -2.598 1.00 97.00 90 ILE A C 1
ATOM 646 O O . ILE A 1 90 ? 17.258 -7.740 -1.434 1.00 97.00 90 ILE A O 1
ATOM 650 N N . LYS A 1 91 ? 18.260 -6.389 -2.928 1.00 95.94 91 LYS A N 1
ATOM 651 C CA . LYS A 1 91 ? 19.025 -5.590 -1.961 1.00 95.94 91 LYS A CA 1
ATOM 652 C C . LYS A 1 91 ? 18.654 -4.116 -1.974 1.00 95.94 91 LYS A C 1
ATOM 654 O O . LYS A 1 91 ? 19.045 -3.407 -1.058 1.00 95.94 91 LYS A O 1
ATOM 659 N N . GLN A 1 92 ? 17.961 -3.649 -3.009 1.00 97.50 92 GLN A N 1
ATOM 660 C CA . GLN A 1 92 ? 17.679 -2.228 -3.176 1.00 97.50 92 GLN A CA 1
ATOM 661 C C . GLN A 1 92 ? 16.367 -1.973 -3.924 1.00 97.50 92 GLN A C 1
ATOM 663 O O . GLN A 1 92 ? 15.843 -2.839 -4.628 1.00 97.50 92 GLN A O 1
ATOM 668 N N . VAL A 1 93 ? 15.858 -0.755 -3.796 1.00 98.88 93 VAL A N 1
ATOM 669 C CA . VAL A 1 93 ? 14.697 -0.244 -4.527 1.00 98.88 93 VAL A CA 1
ATOM 670 C C . VAL A 1 93 ? 15.145 0.928 -5.389 1.00 98.88 93 VAL A C 1
ATOM 672 O O . VAL A 1 93 ? 15.858 1.808 -4.910 1.00 98.88 93 VAL A O 1
ATOM 675 N N . VAL A 1 94 ? 14.713 0.954 -6.651 1.00 98.88 94 VAL A N 1
ATOM 676 C CA . VAL A 1 94 ? 15.000 2.059 -7.575 1.00 98.88 94 VAL A CA 1
ATOM 677 C C . VAL A 1 94 ? 13.715 2.826 -7.864 1.00 98.88 94 VAL A C 1
ATOM 679 O O . VAL A 1 94 ? 12.736 2.263 -8.357 1.00 98.88 94 VAL A O 1
ATOM 682 N N . ILE A 1 95 ? 13.731 4.116 -7.551 1.00 98.88 95 ILE A N 1
ATOM 683 C CA . ILE A 1 95 ? 12.642 5.061 -7.778 1.00 98.88 95 ILE A CA 1
ATOM 684 C C . ILE A 1 95 ? 12.811 5.707 -9.149 1.00 98.88 95 ILE A C 1
ATOM 686 O O . ILE A 1 95 ? 13.843 6.323 -9.423 1.00 98.88 95 ILE A O 1
ATOM 690 N N . HIS A 1 96 ? 11.761 5.602 -9.961 1.00 98.81 96 HIS A N 1
ATOM 691 C CA . HIS A 1 96 ? 11.693 6.148 -11.312 1.00 98.81 96 HIS A CA 1
ATOM 692 C C . HIS A 1 96 ? 10.568 7.169 -11.458 1.00 98.81 96 HIS A C 1
ATOM 694 O O . HIS A 1 96 ? 9.587 7.152 -10.702 1.00 98.81 96 HIS A O 1
ATOM 700 N N . VAL A 1 97 ? 10.691 8.034 -12.463 1.00 98.50 97 VAL A N 1
ATOM 701 C CA . VAL A 1 97 ? 9.587 8.868 -12.967 1.00 98.50 97 VAL A CA 1
ATOM 702 C C . VAL A 1 97 ? 9.418 8.622 -14.460 1.00 98.50 97 VAL A C 1
ATOM 704 O O . VAL A 1 97 ? 10.296 8.958 -15.251 1.00 98.50 97 VAL A O 1
ATOM 707 N N . MET A 1 98 ? 8.234 8.153 -14.852 1.00 96.69 98 MET A N 1
ATOM 708 C CA . MET A 1 98 ? 7.993 7.558 -16.176 1.00 96.69 98 MET A CA 1
ATOM 709 C C . MET A 1 98 ? 8.038 8.538 -17.360 1.00 96.69 98 MET A C 1
ATOM 711 O O . MET A 1 98 ? 7.915 8.118 -18.509 1.00 96.69 98 MET A O 1
ATOM 715 N N . GLN A 1 99 ? 8.137 9.851 -17.104 1.00 96.94 99 GLN A N 1
ATOM 716 C CA . GLN A 1 99 ? 8.061 10.922 -18.113 1.00 96.94 99 GLN A CA 1
ATOM 717 C C . GLN A 1 99 ? 6.799 10.816 -18.988 1.00 96.94 99 GLN A C 1
ATOM 719 O O . GLN A 1 99 ? 6.820 11.019 -20.206 1.00 96.94 99 GLN A O 1
ATOM 724 N N . GLY A 1 100 ? 5.680 10.478 -18.348 1.00 97.19 100 GLY A N 1
ATOM 725 C CA . GLY A 1 100 ? 4.459 10.052 -19.015 1.00 97.19 100 GLY A CA 1
ATOM 726 C C . GLY A 1 100 ? 3.291 9.824 -18.061 1.00 97.19 100 GLY A C 1
ATOM 727 O O . GLY A 1 100 ? 3.352 10.139 -16.873 1.00 97.19 100 GLY A O 1
ATOM 728 N N . THR A 1 101 ? 2.206 9.287 -18.623 1.00 98.31 101 THR A N 1
ATOM 729 C CA . THR A 1 101 ? 0.966 8.984 -17.889 1.00 98.31 101 THR A CA 1
ATOM 730 C C . THR A 1 101 ? 0.914 7.525 -17.463 1.00 98.31 101 THR A C 1
ATOM 732 O O . THR A 1 101 ? 1.427 6.654 -18.166 1.00 98.31 101 THR A O 1
ATOM 735 N N . TYR A 1 102 ? 0.204 7.251 -16.373 1.00 98.19 102 TYR A N 1
ATOM 736 C CA . TYR A 1 102 ? 0.024 5.919 -15.803 1.00 98.19 102 TYR A CA 1
ATOM 737 C C . TYR A 1 102 ? -0.513 4.906 -16.829 1.00 98.19 102 TYR A C 1
ATOM 739 O O . TYR A 1 102 ? 0.076 3.843 -17.026 1.00 98.19 102 TYR A O 1
ATOM 747 N N . GLU A 1 103 ? -1.594 5.251 -17.540 1.00 98.00 103 GLU A N 1
ATOM 748 C CA . GLU A 1 103 ? -2.181 4.367 -18.560 1.00 98.00 103 GLU A CA 1
ATOM 749 C C . GLU A 1 103 ? -1.255 4.192 -19.773 1.00 98.00 103 GLU A C 1
ATOM 751 O O . GLU A 1 103 ? -1.181 3.108 -20.353 1.00 98.00 103 GLU A O 1
ATOM 756 N N . GLY A 1 104 ? -0.506 5.240 -20.137 1.00 98.38 104 GLY A N 1
ATOM 757 C CA . GLY A 1 104 ? 0.488 5.175 -21.208 1.00 98.38 104 GLY A CA 1
ATOM 758 C C . GLY A 1 104 ? 1.616 4.198 -20.883 1.00 98.38 104 GLY A C 1
ATOM 759 O O . GLY A 1 104 ? 1.929 3.330 -21.697 1.00 98.38 104 GLY A O 1
ATOM 760 N N . THR A 1 105 ? 2.172 4.283 -19.676 1.00 98.62 105 THR A N 1
ATOM 761 C CA . THR A 1 105 ? 3.243 3.396 -19.202 1.00 98.62 105 THR A CA 1
ATOM 762 C C . THR A 1 105 ? 2.762 1.959 -19.063 1.00 98.62 105 THR A C 1
ATOM 764 O O . THR A 1 105 ? 3.418 1.044 -19.559 1.00 98.62 105 THR A O 1
ATOM 767 N N . LYS A 1 106 ? 1.566 1.745 -18.498 1.00 98.38 106 LYS A N 1
ATOM 768 C CA . LYS A 1 106 ? 0.929 0.422 -18.443 1.00 98.38 106 LYS A CA 1
ATOM 769 C C . LYS A 1 106 ? 0.803 -0.202 -19.834 1.00 98.38 106 LYS A C 1
ATOM 771 O O . LYS A 1 106 ? 1.234 -1.335 -20.049 1.00 98.38 106 LYS A O 1
ATOM 776 N N . SER A 1 107 ? 0.267 0.552 -20.798 1.00 98.56 107 SER A N 1
ATOM 777 C CA . SER A 1 107 ? 0.150 0.097 -22.186 1.00 98.56 107 SER A CA 1
ATOM 778 C C . SER A 1 107 ? 1.514 -0.167 -22.830 1.00 98.56 107 SER A C 1
ATOM 780 O O . SER A 1 107 ? 1.638 -1.101 -23.624 1.00 98.56 107 SER A O 1
ATOM 782 N N . TRP A 1 108 ? 2.532 0.640 -22.519 1.00 98.56 108 TRP A N 1
ATOM 783 C CA . TRP A 1 108 ? 3.882 0.473 -23.051 1.00 98.56 108 TRP A CA 1
ATOM 784 C C . TRP A 1 108 ? 4.536 -0.811 -22.534 1.00 98.56 108 TRP A C 1
ATOM 786 O O . TRP A 1 108 ? 5.032 -1.606 -23.327 1.00 98.56 108 TRP A O 1
ATOM 796 N N . PHE A 1 109 ? 4.445 -1.096 -21.235 1.00 98.62 109 PHE A N 1
ATOM 797 C CA . PHE A 1 109 ? 4.991 -2.326 -20.647 1.00 98.62 109 PHE A CA 1
ATOM 798 C C . PHE A 1 109 ? 4.256 -3.598 -21.097 1.00 98.62 109 PHE A C 1
ATOM 800 O O . PHE A 1 109 ? 4.826 -4.692 -21.067 1.00 98.62 109 PHE A O 1
ATOM 807 N N . GLN A 1 110 ? 3.020 -3.482 -21.583 1.00 98.44 110 GLN A N 1
ATOM 808 C CA . GLN A 1 110 ? 2.283 -4.579 -22.222 1.00 98.44 110 GLN A CA 1
ATOM 809 C C . GLN A 1 110 ? 2.675 -4.806 -23.691 1.00 98.44 110 GLN A C 1
ATOM 811 O O . GLN A 1 110 ? 2.397 -5.868 -24.250 1.00 98.44 110 GLN A O 1
ATOM 816 N N . ASN A 1 111 ? 3.361 -3.853 -24.326 1.00 98.31 111 ASN A N 1
ATOM 817 C CA . ASN A 1 111 ? 3.855 -4.006 -25.688 1.00 98.31 111 ASN A CA 1
ATOM 818 C C . ASN A 1 111 ? 5.141 -4.857 -25.699 1.00 98.31 111 ASN A C 1
ATOM 820 O O . ASN A 1 111 ? 6.154 -4.427 -25.148 1.00 98.31 111 ASN A O 1
ATOM 824 N N . PRO A 1 112 ? 5.179 -6.020 -26.381 1.00 97.81 112 PRO A N 1
ATOM 825 C CA . PRO A 1 112 ? 6.379 -6.861 -26.444 1.00 97.81 112 PRO A CA 1
ATOM 826 C C . PRO A 1 112 ? 7.590 -6.190 -27.107 1.00 97.81 112 PRO A C 1
ATOM 828 O O . PRO A 1 112 ? 8.707 -6.675 -26.959 1.00 97.81 112 PRO A O 1
ATOM 831 N N . LYS A 1 113 ? 7.393 -5.099 -27.854 1.00 98.00 113 LYS A N 1
ATOM 832 C CA . LYS A 1 113 ? 8.483 -4.346 -28.488 1.00 98.00 113 LYS A CA 1
ATOM 833 C C . LYS A 1 113 ? 9.138 -3.319 -27.564 1.00 98.00 113 LYS A C 1
ATOM 835 O O . LYS A 1 113 ? 10.138 -2.742 -27.970 1.00 98.00 113 LYS A O 1
ATOM 840 N N . ALA A 1 114 ? 8.579 -3.064 -26.378 1.00 97.31 114 ALA A N 1
ATOM 841 C CA . ALA A 1 114 ? 9.120 -2.062 -25.464 1.00 97.31 114 ALA A CA 1
ATOM 842 C C . ALA A 1 114 ? 10.504 -2.458 -24.940 1.00 97.31 114 ALA A C 1
ATOM 844 O O . ALA A 1 114 ? 11.370 -1.598 -24.842 1.00 97.31 114 ALA A O 1
ATOM 845 N N . GLN A 1 115 ? 10.712 -3.750 -24.649 1.00 96.50 115 GLN A N 1
ATOM 846 C CA . GLN A 1 115 ? 11.973 -4.279 -24.114 1.00 96.50 115 GLN A CA 1
ATOM 847 C C . GLN A 1 115 ? 12.432 -3.541 -22.838 1.00 96.50 115 GLN A C 1
ATOM 849 O O . GLN A 1 115 ? 13.625 -3.432 -22.577 1.00 96.50 115 GLN A O 1
ATOM 854 N N . VAL A 1 116 ? 11.471 -3.043 -22.048 1.00 97.44 116 VAL A N 1
ATOM 855 C CA . VAL A 1 116 ? 11.650 -2.374 -20.750 1.00 97.44 116 VAL A CA 1
ATOM 856 C C . VAL A 1 116 ? 10.411 -2.601 -19.882 1.00 97.44 116 VAL A C 1
ATOM 858 O O . VAL A 1 116 ? 9.299 -2.709 -20.410 1.00 97.44 116 VAL A O 1
ATOM 861 N N . THR A 1 117 ? 10.585 -2.670 -18.563 1.00 98.62 117 THR A N 1
ATOM 862 C CA . THR A 1 117 ? 9.483 -2.685 -17.585 1.00 98.62 117 THR A CA 1
ATOM 863 C C . THR A 1 117 ? 10.010 -2.410 -16.185 1.00 98.62 117 THR A C 1
ATOM 865 O O . THR A 1 117 ? 11.181 -2.653 -15.908 1.00 98.62 117 THR A O 1
ATOM 868 N N . THR A 1 118 ? 9.124 -2.028 -15.272 1.00 98.81 118 THR A N 1
ATOM 869 C CA . THR A 1 118 ? 9.358 -2.054 -13.821 1.00 98.81 118 THR A CA 1
ATOM 870 C C . THR A 1 118 ? 8.480 -3.104 -13.141 1.00 98.81 118 THR A C 1
ATOM 872 O O . THR A 1 118 ? 7.650 -3.744 -13.796 1.00 98.81 118 THR A O 1
ATOM 875 N N . HIS A 1 119 ? 8.676 -3.318 -11.835 1.00 98.88 119 HIS A N 1
ATOM 876 C CA . HIS A 1 119 ? 7.812 -4.212 -11.057 1.00 98.88 119 HIS A CA 1
ATOM 877 C C . HIS A 1 119 ? 6.491 -3.536 -10.731 1.00 98.88 119 HIS A C 1
ATOM 879 O O . HIS A 1 119 ? 5.445 -4.166 -10.858 1.00 98.88 119 HIS A O 1
ATOM 885 N N . TYR A 1 120 ? 6.545 -2.253 -10.372 1.00 98.88 120 TYR A N 1
ATOM 886 C CA . TYR A 1 120 ? 5.380 -1.467 -9.997 1.00 98.88 120 TYR A CA 1
ATOM 887 C C . TYR A 1 120 ? 5.302 -0.165 -10.788 1.00 98.88 120 TYR A C 1
ATOM 889 O O . TYR A 1 120 ? 6.320 0.446 -11.123 1.00 98.88 120 TYR A O 1
ATOM 897 N N . ILE A 1 121 ? 4.072 0.271 -11.039 1.00 98.75 121 ILE A N 1
ATOM 898 C CA . ILE A 1 121 ? 3.743 1.599 -11.553 1.00 98.75 121 ILE A CA 1
ATOM 899 C C . ILE A 1 121 ? 2.743 2.268 -10.604 1.00 98.75 121 ILE A C 1
ATOM 901 O O . ILE A 1 121 ? 1.903 1.593 -10.002 1.00 98.75 121 ILE A O 1
ATOM 905 N N . MET A 1 122 ? 2.811 3.592 -10.487 1.00 96.25 122 MET A N 1
ATOM 906 C CA . MET A 1 122 ? 1.982 4.370 -9.573 1.00 96.25 122 MET A CA 1
ATOM 907 C C . MET A 1 122 ? 1.275 5.518 -10.280 1.00 96.25 122 MET A C 1
ATOM 909 O O . MET A 1 122 ? 1.899 6.317 -10.980 1.00 96.25 122 MET A O 1
ATOM 913 N N . ARG A 1 123 ? -0.037 5.619 -10.063 1.00 95.56 123 ARG A N 1
ATOM 914 C CA . ARG A 1 123 ? -0.862 6.711 -10.582 1.00 95.56 123 ARG A CA 1
ATOM 915 C C . ARG A 1 123 ? -0.785 7.922 -9.662 1.00 95.56 123 ARG A C 1
ATOM 917 O O . ARG A 1 123 ? -1.029 7.820 -8.462 1.00 95.56 123 ARG A O 1
ATOM 924 N N . ALA A 1 124 ? -0.518 9.095 -10.223 1.00 83.94 124 ALA A N 1
ATOM 925 C CA . ALA A 1 124 ? -0.234 10.283 -9.426 1.00 83.94 124 ALA A CA 1
ATOM 926 C C . ALA A 1 124 ? -1.470 10.901 -8.772 1.00 83.94 124 ALA A C 1
ATOM 928 O O . ALA A 1 124 ? -1.377 11.566 -7.741 1.00 83.94 124 ALA A O 1
ATOM 929 N N . LYS A 1 125 ? -2.641 10.690 -9.378 1.00 78.50 125 LYS A N 1
ATOM 930 C CA . LYS A 1 125 ? -3.899 11.280 -8.915 1.00 78.50 125 LYS A CA 1
ATOM 931 C C . LYS A 1 125 ? -4.321 10.782 -7.529 1.00 78.50 125 LYS A C 1
ATOM 933 O O . LYS A 1 125 ? -4.936 11.536 -6.781 1.00 78.50 125 LYS A O 1
ATOM 938 N N . ASP A 1 126 ? -4.071 9.514 -7.238 1.00 69.94 126 ASP A N 1
ATOM 939 C CA . ASP A 1 126 ? -4.634 8.809 -6.085 1.00 69.94 126 ASP A CA 1
ATOM 940 C C . ASP A 1 126 ? -3.660 7.821 -5.436 1.00 69.94 126 ASP A C 1
ATOM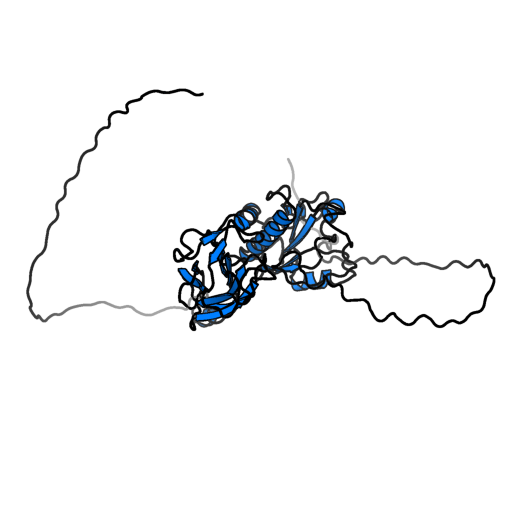 942 O O . ASP A 1 126 ? -4.073 7.069 -4.562 1.00 69.94 126 ASP A O 1
ATOM 946 N N . GLY A 1 127 ? -2.390 7.801 -5.860 1.00 79.81 127 GLY A N 1
ATOM 947 C CA . GLY A 1 127 ? -1.379 6.905 -5.299 1.00 79.81 127 GLY A CA 1
ATOM 948 C C . GLY A 1 127 ? -1.614 5.438 -5.656 1.00 79.81 127 GLY A C 1
ATOM 949 O O . GLY A 1 127 ? -0.984 4.562 -5.078 1.00 79.81 127 GLY A O 1
ATOM 950 N N . HIS A 1 128 ? -2.516 5.133 -6.589 1.00 78.38 128 HIS A N 1
ATOM 951 C CA . HIS A 1 128 ? -2.857 3.754 -6.907 1.00 78.38 128 HIS A CA 1
ATOM 952 C C . HIS A 1 128 ? -1.653 2.983 -7.460 1.00 78.38 128 HIS A C 1
ATOM 954 O O . HIS A 1 128 ? -1.033 3.413 -8.436 1.00 78.38 128 HIS A O 1
ATOM 960 N N . VAL A 1 129 ? -1.373 1.827 -6.855 1.00 89.06 129 VAL A N 1
ATOM 961 C CA . VAL A 1 129 ? -0.260 0.945 -7.209 1.00 89.06 129 VAL A CA 1
ATOM 962 C C . VAL A 1 129 ? -0.757 -0.177 -8.110 1.00 89.06 129 VAL A C 1
ATOM 964 O O . VAL A 1 129 ? -1.736 -0.853 -7.797 1.00 89.06 129 VAL A O 1
ATOM 967 N N . THR A 1 130 ? -0.055 -0.416 -9.213 1.00 93.62 130 THR A N 1
ATOM 968 C CA . THR A 1 130 ? -0.226 -1.625 -10.020 1.00 93.62 130 THR A CA 1
ATOM 969 C C . THR A 1 130 ? 1.088 -2.374 -10.118 1.00 93.62 130 THR A C 1
ATOM 971 O O . THR A 1 130 ? 2.121 -1.793 -10.446 1.00 93.62 130 THR A O 1
ATOM 974 N N . GLN A 1 131 ? 1.030 -3.675 -9.861 1.00 98.00 131 GLN A N 1
ATOM 975 C CA . GLN A 1 131 ? 2.131 -4.591 -10.068 1.00 98.00 131 GLN A CA 1
ATOM 976 C C . GLN A 1 131 ? 2.077 -5.167 -11.486 1.00 98.00 131 GLN A C 1
ATOM 978 O O . GLN A 1 131 ? 1.076 -5.745 -11.915 1.00 98.00 131 GLN A O 1
ATOM 983 N N . MET A 1 132 ? 3.183 -4.998 -12.202 1.00 98.19 132 MET A N 1
ATOM 984 C CA . MET A 1 132 ? 3.367 -5.378 -13.599 1.00 98.19 132 MET A CA 1
ATOM 985 C C . MET A 1 132 ? 4.214 -6.648 -13.753 1.00 98.19 132 MET A C 1
ATOM 987 O O . MET A 1 132 ? 3.994 -7.443 -14.671 1.00 98.19 132 MET A O 1
ATOM 991 N N . VAL A 1 133 ? 5.185 -6.842 -12.855 1.00 98.56 133 VAL A N 1
ATOM 992 C CA . VAL A 1 133 ? 6.093 -7.995 -12.823 1.00 98.56 133 VAL A CA 1
ATOM 993 C C . VAL A 1 133 ? 6.203 -8.492 -11.384 1.00 98.56 133 VAL A C 1
ATOM 995 O O . VAL A 1 133 ? 6.390 -7.700 -10.461 1.00 98.56 133 VAL A O 1
ATOM 998 N N . ARG A 1 134 ? 6.083 -9.811 -11.193 1.00 97.38 134 ARG A N 1
ATOM 999 C CA . ARG A 1 134 ? 6.311 -10.473 -9.897 1.00 97.38 134 ARG A CA 1
ATOM 1000 C C . ARG A 1 134 ? 7.738 -10.206 -9.424 1.00 97.38 134 ARG A C 1
ATOM 1002 O O . ARG A 1 134 ? 8.658 -10.333 -10.226 1.00 97.38 134 ARG A O 1
ATOM 1009 N N . GLU A 1 135 ? 7.939 -9.918 -8.145 1.00 97.31 135 GLU A N 1
ATOM 1010 C CA . GLU A 1 135 ? 9.253 -9.561 -7.585 1.00 97.31 135 GLU A CA 1
ATOM 1011 C C . GLU A 1 135 ? 10.287 -10.689 -7.740 1.00 97.31 135 GLU A C 1
ATOM 1013 O O . GLU A 1 135 ? 11.479 -10.429 -7.907 1.00 97.31 135 GLU A O 1
ATOM 1018 N N . LYS A 1 136 ? 9.840 -11.953 -7.810 1.00 96.31 136 LYS A N 1
ATOM 1019 C CA . LYS A 1 136 ? 10.721 -13.092 -8.123 1.00 96.31 136 LYS A CA 1
ATOM 1020 C C . LYS A 1 136 ? 11.388 -12.994 -9.503 1.00 96.31 136 LYS A C 1
ATOM 1022 O O . LYS A 1 136 ? 12.501 -13.481 -9.675 1.00 96.31 136 LYS A O 1
ATOM 1027 N N . ASN A 1 137 ? 10.729 -12.361 -10.475 1.00 98.38 137 ASN A N 1
ATOM 1028 C CA . ASN A 1 137 ? 11.241 -12.150 -11.830 1.00 98.38 137 ASN A CA 1
ATOM 1029 C C . ASN A 1 137 ? 12.035 -10.844 -11.903 1.00 98.38 137 ASN A C 1
ATOM 1031 O O . ASN A 1 137 ? 11.846 -9.971 -11.070 1.00 98.38 137 ASN A O 1
ATOM 1035 N N . ILE A 1 138 ? 12.893 -10.687 -12.910 1.00 98.81 138 ILE A N 1
ATOM 1036 C CA . ILE A 1 138 ? 13.774 -9.522 -13.070 1.00 98.81 138 ILE A CA 1
ATOM 1037 C C . ILE A 1 138 ? 13.180 -8.556 -14.096 1.00 98.81 138 ILE A C 1
ATOM 1039 O O . ILE A 1 138 ? 13.246 -8.813 -15.302 1.00 98.81 138 ILE A O 1
ATOM 1043 N N . ALA A 1 139 ? 12.628 -7.434 -13.634 1.00 98.75 139 ALA A N 1
ATOM 1044 C CA . ALA A 1 139 ? 12.222 -6.332 -14.506 1.00 98.75 139 ALA A CA 1
ATOM 1045 C C . ALA A 1 139 ? 13.438 -5.611 -15.129 1.00 98.75 139 ALA A C 1
ATOM 1047 O O . ALA A 1 139 ? 14.490 -5.486 -14.502 1.00 98.75 139 ALA A O 1
ATOM 1048 N N . TRP A 1 140 ? 13.299 -5.121 -16.363 1.00 98.56 140 TRP A N 1
ATOM 1049 C CA . TRP A 1 140 ? 14.355 -4.401 -17.085 1.00 98.56 140 TRP A CA 1
ATOM 1050 C C . TRP A 1 140 ? 14.144 -2.885 -16.983 1.00 98.56 140 TRP A C 1
ATOM 1052 O O . TRP A 1 140 ? 13.549 -2.285 -17.879 1.00 98.56 140 TRP A O 1
ATOM 1062 N N . HIS A 1 141 ? 14.615 -2.274 -15.891 1.00 98.38 141 HIS A N 1
ATOM 1063 C CA . HIS A 1 141 ? 14.319 -0.869 -15.569 1.00 98.38 141 HIS A CA 1
ATOM 1064 C C . HIS A 1 141 ? 15.547 0.025 -15.405 1.00 98.38 141 HIS A C 1
ATOM 1066 O O . HIS A 1 141 ? 15.484 1.216 -15.665 1.00 98.38 141 HIS A O 1
ATOM 1072 N N . ALA A 1 142 ? 16.673 -0.520 -14.953 1.00 97.50 142 ALA A N 1
ATOM 1073 C CA . ALA A 1 142 ? 17.811 0.280 -14.518 1.00 97.50 142 ALA A CA 1
ATOM 1074 C C . ALA A 1 142 ? 18.790 0.633 -15.648 1.00 97.50 142 ALA A C 1
ATOM 1076 O O . ALA A 1 142 ? 19.682 1.449 -15.443 1.00 97.50 142 ALA A O 1
ATOM 1077 N N . GLY A 1 143 ? 18.696 -0.017 -16.814 1.00 95.88 143 GLY A N 1
ATOM 1078 C CA . GLY A 1 143 ? 19.741 0.053 -17.851 1.00 95.88 143 GLY A CA 1
ATOM 1079 C C . GLY A 1 143 ? 21.069 -0.610 -17.443 1.00 95.88 143 GLY A C 1
ATOM 1080 O O . GLY A 1 143 ? 22.019 -0.629 -18.218 1.00 95.88 143 GLY A O 1
ATOM 1081 N N . ASN A 1 144 ? 21.121 -1.201 -16.248 1.00 97.69 144 ASN A N 1
ATOM 1082 C CA . ASN A 1 144 ? 22.268 -1.891 -15.679 1.00 97.69 144 ASN A CA 1
ATOM 1083 C C . ASN A 1 144 ? 21.817 -3.280 -15.203 1.00 97.69 144 ASN A C 1
ATOM 1085 O O . ASN A 1 144 ? 20.863 -3.398 -14.430 1.00 97.69 144 ASN A O 1
ATOM 1089 N N . TRP A 1 145 ? 22.470 -4.333 -15.701 1.00 97.38 145 TRP A N 1
ATOM 1090 C CA . TRP A 1 145 ? 22.057 -5.713 -15.437 1.00 97.38 145 TRP A CA 1
ATOM 1091 C C . TRP A 1 145 ? 22.187 -6.102 -13.963 1.00 97.38 145 TRP A C 1
ATOM 1093 O O . TRP A 1 145 ? 21.252 -6.680 -13.410 1.00 97.38 145 TRP A O 1
ATOM 1103 N N . ASP A 1 146 ? 23.287 -5.726 -13.312 1.00 97.00 146 ASP A N 1
ATOM 1104 C CA . ASP A 1 146 ? 23.511 -6.046 -11.902 1.00 97.00 146 ASP A CA 1
ATOM 1105 C C . ASP A 1 146 ? 22.420 -5.397 -11.044 1.00 97.00 146 ASP A C 1
ATOM 1107 O O . ASP A 1 146 ? 21.759 -6.069 -10.250 1.00 97.00 146 ASP A O 1
ATOM 1111 N N . VAL A 1 147 ? 22.116 -4.120 -11.302 1.00 98.12 147 VAL A N 1
ATOM 1112 C CA . VAL A 1 147 ? 21.029 -3.419 -10.606 1.00 98.12 147 VAL A CA 1
ATOM 1113 C C . VAL A 1 147 ? 19.669 -4.049 -10.895 1.00 98.12 147 VAL A C 1
ATOM 1115 O O . VAL A 1 147 ? 18.915 -4.271 -9.951 1.00 98.12 147 VAL A O 1
ATOM 1118 N N . ASN A 1 148 ? 19.345 -4.396 -12.145 1.00 98.56 148 ASN A N 1
ATOM 1119 C CA . ASN A 1 148 ? 18.085 -5.081 -12.464 1.00 98.56 148 ASN A CA 1
ATOM 1120 C C . ASN A 1 148 ? 17.939 -6.382 -11.658 1.00 98.56 148 ASN A C 1
ATOM 1122 O O . ASN A 1 148 ? 16.885 -6.641 -11.077 1.00 98.56 148 ASN A O 1
ATOM 1126 N N . THR A 1 149 ? 18.997 -7.197 -11.596 1.00 98.44 149 THR A N 1
ATOM 1127 C CA . THR A 1 149 ? 18.950 -8.493 -10.904 1.00 98.44 149 THR A CA 1
ATOM 1128 C C . THR A 1 149 ? 18.769 -8.347 -9.394 1.00 98.44 149 THR A C 1
ATOM 1130 O O . THR A 1 149 ? 18.089 -9.172 -8.783 1.00 98.44 149 THR A O 1
ATOM 1133 N N . GLU A 1 150 ? 19.287 -7.274 -8.794 1.00 98.31 150 GLU A N 1
ATOM 1134 C CA . GLU A 1 150 ? 19.319 -7.085 -7.339 1.00 98.31 150 GLU A CA 1
ATOM 1135 C C . GLU A 1 150 ? 18.323 -6.039 -6.815 1.00 98.31 150 GLU A C 1
ATOM 1137 O O . GLU A 1 150 ? 18.382 -5.678 -5.638 1.00 98.31 150 GLU A O 1
ATOM 1142 N N . SER A 1 151 ? 17.399 -5.543 -7.645 1.00 98.81 151 SER A N 1
ATOM 1143 C CA . SER A 1 151 ? 16.482 -4.476 -7.228 1.00 98.81 151 SER A CA 1
ATOM 1144 C C . SER A 1 151 ? 15.028 -4.637 -7.652 1.00 98.81 151 SER A C 1
ATOM 1146 O O . SER A 1 151 ? 14.683 -5.450 -8.519 1.00 98.81 151 SER A O 1
ATOM 1148 N N . ILE A 1 152 ? 14.181 -3.831 -7.005 1.00 98.94 152 ILE A N 1
ATOM 1149 C CA . ILE A 1 152 ? 12.795 -3.578 -7.393 1.00 98.94 152 ILE A CA 1
ATOM 1150 C C . ILE A 1 152 ? 12.665 -2.151 -7.940 1.00 98.94 152 ILE A C 1
ATOM 1152 O O . ILE A 1 152 ? 12.838 -1.183 -7.206 1.00 98.94 152 ILE A O 1
ATOM 1156 N N . GLY A 1 153 ? 12.350 -2.005 -9.230 1.00 98.81 153 GLY A N 1
ATOM 1157 C CA . GLY A 1 153 ? 11.970 -0.718 -9.831 1.00 98.81 153 GLY A CA 1
ATOM 1158 C C . GLY A 1 153 ? 10.496 -0.331 -9.629 1.00 98.81 153 GLY A C 1
ATOM 1159 O O . GLY A 1 153 ? 9.609 -1.173 -9.823 1.00 98.81 153 GLY A O 1
ATOM 1160 N N . ILE A 1 154 ? 10.248 0.947 -9.316 1.00 98.88 154 ILE A N 1
ATOM 1161 C CA . ILE A 1 154 ? 8.917 1.565 -9.160 1.00 98.88 154 ILE A CA 1
ATOM 1162 C C . ILE A 1 154 ? 8.820 2.836 -10.014 1.00 98.88 154 ILE A C 1
ATOM 1164 O O . ILE A 1 154 ? 9.598 3.766 -9.818 1.00 98.88 154 ILE A O 1
ATOM 1168 N N . GLU A 1 155 ? 7.833 2.906 -10.907 1.00 98.75 155 GLU A N 1
ATOM 1169 C CA . GLU A 1 155 ? 7.565 4.075 -11.759 1.00 98.75 155 GLU A CA 1
ATOM 1170 C C . GLU A 1 155 ? 6.485 4.979 -11.186 1.00 98.75 155 GLU A C 1
ATOM 1172 O O . GLU A 1 155 ? 5.370 4.528 -10.924 1.00 98.75 155 GLU A O 1
ATOM 1177 N N . HIS A 1 156 ? 6.772 6.274 -11.083 1.00 98.69 156 HIS A N 1
ATOM 1178 C CA . HIS A 1 156 ? 5.809 7.280 -10.639 1.00 98.69 156 HIS A CA 1
ATOM 1179 C C . HIS A 1 156 ? 5.310 8.098 -11.823 1.00 98.69 156 HIS A C 1
ATOM 1181 O O . HIS A 1 156 ? 6.101 8.622 -12.610 1.00 98.69 156 HIS A O 1
ATOM 1187 N N . GLU A 1 157 ? 3.988 8.208 -11.962 1.00 98.56 157 GLU A N 1
ATOM 1188 C CA . GLU A 1 157 ? 3.377 9.025 -13.006 1.00 98.56 157 GLU A CA 1
ATOM 1189 C C . GLU A 1 157 ? 3.793 10.492 -12.887 1.00 98.56 157 GLU A C 1
ATOM 1191 O O . GLU A 1 157 ? 3.664 11.103 -11.825 1.00 98.56 157 GLU A O 1
ATOM 1196 N N . GLY A 1 158 ? 4.254 11.070 -13.998 1.00 97.50 158 GLY A N 1
ATOM 1197 C CA . GLY A 1 158 ? 4.586 12.484 -14.066 1.00 97.50 158 GLY A CA 1
ATOM 1198 C C . GLY A 1 158 ? 5.814 12.817 -14.900 1.00 97.50 158 GLY A C 1
ATOM 1199 O O . GLY A 1 158 ? 6.305 12.011 -15.689 1.00 97.50 158 GLY A O 1
ATOM 1200 N N . TRP A 1 159 ? 6.285 14.052 -14.711 1.00 98.06 159 TRP A N 1
ATOM 1201 C CA . TRP A 1 159 ? 7.428 14.632 -15.411 1.00 98.06 159 TRP A CA 1
ATOM 1202 C C . TRP A 1 159 ? 8.415 15.252 -14.426 1.00 98.06 159 TRP A C 1
ATOM 1204 O O . TRP A 1 159 ? 8.034 16.072 -13.588 1.00 98.06 159 TRP A O 1
ATOM 1214 N N . ILE A 1 160 ? 9.704 14.948 -14.588 1.00 97.00 160 ILE A N 1
ATOM 1215 C CA . ILE A 1 160 ? 10.773 15.410 -13.679 1.00 97.00 160 ILE A CA 1
ATOM 1216 C C . ILE A 1 160 ? 10.964 16.933 -13.677 1.00 97.00 160 ILE A C 1
ATOM 1218 O O . ILE A 1 160 ? 11.626 17.489 -12.801 1.00 97.00 160 ILE A O 1
ATOM 1222 N N . SER A 1 161 ? 10.417 17.624 -14.679 1.00 96.38 161 SER A N 1
ATOM 1223 C CA . SER A 1 161 ? 10.445 19.081 -14.814 1.00 96.38 161 SER A CA 1
ATOM 1224 C C . SER A 1 161 ? 9.281 19.783 -14.110 1.00 96.38 161 SER A C 1
ATOM 1226 O O . SER A 1 161 ? 9.202 21.010 -14.158 1.00 96.38 161 SER A O 1
ATOM 1228 N N . GLU A 1 162 ? 8.375 19.045 -13.467 1.00 96.56 162 GLU A N 1
ATOM 1229 C CA . GLU A 1 162 ? 7.125 19.578 -12.928 1.00 96.56 162 GLU A CA 1
ATOM 1230 C C . GLU A 1 162 ? 6.862 19.080 -11.499 1.00 96.56 162 GLU A C 1
ATOM 1232 O O . GLU A 1 162 ? 6.412 17.960 -11.283 1.00 96.56 162 GLU A O 1
ATOM 1237 N N . SER A 1 163 ? 7.046 19.947 -10.499 1.00 94.56 163 SER A N 1
ATOM 1238 C CA . SER A 1 163 ? 6.875 19.573 -9.084 1.00 94.56 163 SER A CA 1
ATOM 1239 C C . SER A 1 163 ? 5.459 19.128 -8.694 1.00 94.56 163 SER A C 1
ATOM 1241 O O . SER A 1 163 ? 5.288 18.447 -7.688 1.00 94.56 163 SER A O 1
ATOM 1243 N N . LYS A 1 164 ? 4.434 19.485 -9.481 1.00 92.62 164 LYS A N 1
ATOM 1244 C CA . LYS A 1 164 ? 3.023 19.169 -9.192 1.00 92.62 164 LYS A CA 1
ATOM 1245 C C . LYS A 1 164 ? 2.721 17.665 -9.136 1.00 92.62 164 LYS A C 1
ATOM 1247 O O . LYS A 1 164 ? 1.690 17.292 -8.585 1.00 92.62 164 LYS A O 1
ATOM 1252 N N . TRP A 1 165 ? 3.578 16.833 -9.729 1.00 94.94 165 TRP A N 1
ATOM 1253 C CA . TRP A 1 165 ? 3.418 15.377 -9.750 1.00 94.94 165 TRP A CA 1
ATOM 1254 C C . TRP A 1 165 ? 3.840 14.717 -8.435 1.00 94.94 165 TRP A C 1
ATOM 1256 O O . TRP A 1 165 ? 3.359 13.638 -8.112 1.00 94.94 165 TRP A O 1
ATOM 1266 N N . PHE A 1 166 ? 4.663 15.387 -7.629 1.00 90.94 166 PHE A N 1
ATOM 1267 C CA . PHE A 1 166 ? 5.230 14.833 -6.400 1.00 90.94 166 PHE A CA 1
ATOM 1268 C C . PHE A 1 166 ? 4.419 15.263 -5.170 1.00 90.94 166 PHE A C 1
ATOM 1270 O O . PHE A 1 166 ? 4.834 16.084 -4.345 1.00 90.94 166 PHE A O 1
ATOM 1277 N N . THR A 1 167 ? 3.189 14.754 -5.103 1.00 82.19 167 THR A N 1
ATOM 1278 C CA . THR A 1 167 ? 2.227 15.044 -4.030 1.00 82.19 167 THR A CA 1
ATOM 1279 C C . THR A 1 167 ? 2.470 14.171 -2.795 1.00 82.19 167 THR A C 1
ATOM 1281 O O . THR A 1 167 ? 3.124 13.134 -2.878 1.00 82.19 167 THR A O 1
ATOM 1284 N N . ASP A 1 168 ? 1.894 14.550 -1.643 1.00 74.38 168 ASP A N 1
ATOM 1285 C CA . ASP A 1 168 ? 1.907 13.680 -0.453 1.00 74.38 168 ASP A CA 1
ATOM 1286 C C . ASP A 1 168 ? 1.279 12.316 -0.737 1.00 74.38 168 ASP A C 1
ATOM 1288 O O . ASP A 1 168 ? 1.752 11.319 -0.215 1.00 74.38 168 ASP A O 1
ATOM 1292 N N . THR A 1 169 ? 0.230 12.260 -1.559 1.00 76.75 169 THR A N 1
ATOM 1293 C CA . THR A 1 169 ? -0.430 11.002 -1.927 1.00 76.75 169 THR A CA 1
ATOM 1294 C C . THR A 1 169 ? 0.541 10.058 -2.634 1.00 76.75 169 THR A C 1
ATOM 1296 O O . THR A 1 169 ? 0.689 8.911 -2.230 1.00 76.75 169 THR A O 1
ATOM 1299 N N . VAL A 1 170 ? 1.270 10.561 -3.635 1.00 83.50 170 VAL A N 1
ATOM 1300 C CA . VAL A 1 170 ? 2.289 9.780 -4.355 1.00 83.50 170 VAL A CA 1
ATOM 1301 C C . VAL A 1 170 ? 3.397 9.334 -3.409 1.00 83.50 170 VAL A C 1
ATOM 1303 O O . VAL A 1 170 ? 3.737 8.155 -3.376 1.00 83.50 170 VAL A O 1
ATOM 1306 N N . TYR A 1 171 ? 3.945 10.254 -2.612 1.00 86.81 171 TYR A N 1
ATOM 1307 C CA . TYR A 1 171 ? 5.032 9.912 -1.700 1.00 86.81 171 TYR A CA 1
ATOM 1308 C C . TYR A 1 171 ? 4.625 8.920 -0.622 1.00 86.81 171 TYR A C 1
ATOM 1310 O O . TYR A 1 171 ? 5.398 8.015 -0.344 1.00 86.81 171 TYR A O 1
ATOM 1318 N N . LYS A 1 172 ? 3.438 9.056 -0.027 1.00 77.81 172 LYS A N 1
ATOM 1319 C CA . LYS A 1 172 ? 2.978 8.151 1.030 1.00 77.81 172 LYS A CA 1
ATOM 1320 C C . LYS A 1 172 ? 2.669 6.759 0.491 1.00 77.81 172 LYS A C 1
ATOM 1322 O O . LYS A 1 172 ? 3.132 5.790 1.078 1.00 77.81 172 LYS A O 1
ATOM 1327 N N . SER A 1 173 ? 1.968 6.654 -0.641 1.00 78.88 173 SER A N 1
ATOM 1328 C CA . SER A 1 173 ? 1.700 5.350 -1.258 1.00 78.88 173 SER A CA 1
ATOM 1329 C C . SER A 1 173 ? 2.994 4.647 -1.678 1.00 78.88 173 SER A C 1
ATOM 1331 O O . SER A 1 173 ? 3.192 3.463 -1.407 1.00 78.88 173 SER A O 1
ATOM 1333 N N . SER A 1 174 ? 3.922 5.395 -2.281 1.00 94.38 174 SER A N 1
ATOM 1334 C CA . SER A 1 174 ? 5.234 4.870 -2.659 1.00 94.38 174 SER A CA 1
ATOM 1335 C C . SER A 1 174 ? 6.054 4.457 -1.443 1.00 94.38 174 SER A C 1
ATOM 1337 O O . SER A 1 174 ? 6.608 3.364 -1.418 1.00 94.38 174 SER A O 1
ATOM 1339 N N . ALA A 1 175 ? 6.046 5.268 -0.386 1.00 88.50 175 ALA A N 1
ATOM 1340 C CA . ALA A 1 175 ? 6.732 4.956 0.855 1.00 88.50 175 ALA A CA 1
ATOM 1341 C C . ALA A 1 175 ? 6.189 3.694 1.541 1.00 88.50 175 ALA A C 1
ATOM 1343 O O . ALA A 1 175 ? 6.992 2.914 2.042 1.00 88.50 175 ALA A O 1
ATOM 1344 N N . ALA A 1 176 ? 4.870 3.471 1.534 1.00 77.50 176 ALA A N 1
ATOM 1345 C CA . ALA A 1 176 ? 4.253 2.254 2.066 1.00 77.50 176 ALA A CA 1
ATOM 1346 C C . ALA A 1 176 ? 4.680 1.010 1.269 1.00 77.50 176 ALA A C 1
ATOM 1348 O O . ALA A 1 176 ? 5.117 0.019 1.853 1.00 77.50 176 ALA A O 1
ATOM 1349 N N . LEU A 1 177 ? 4.655 1.096 -0.068 1.00 89.44 177 LEU A N 1
ATOM 1350 C CA . LEU A 1 177 ? 5.165 0.041 -0.947 1.00 89.44 177 LEU A CA 1
ATOM 1351 C C . LEU A 1 177 ? 6.654 -0.241 -0.684 1.00 89.44 177 LEU A C 1
ATOM 1353 O O . LEU A 1 177 ? 7.049 -1.393 -0.531 1.00 89.44 177 LEU A O 1
ATOM 1357 N N . VAL A 1 178 ? 7.491 0.797 -0.608 1.00 95.44 178 VAL A N 1
ATOM 1358 C CA . VAL A 1 178 ? 8.927 0.637 -0.338 1.00 95.44 178 VAL A CA 1
ATOM 1359 C C . VAL A 1 178 ? 9.180 0.069 1.048 1.00 95.44 178 VAL A C 1
ATOM 1361 O O . VAL A 1 178 ? 10.037 -0.800 1.179 1.00 95.44 178 VAL A O 1
ATOM 1364 N N . ARG A 1 179 ? 8.431 0.496 2.068 1.00 84.69 179 ARG A N 1
ATOM 1365 C CA . ARG A 1 179 ? 8.552 -0.051 3.421 1.00 84.69 179 ARG A CA 1
ATOM 1366 C C . ARG A 1 179 ? 8.243 -1.545 3.443 1.00 84.69 179 ARG A C 1
ATOM 1368 O O . ARG A 1 179 ? 9.040 -2.308 3.977 1.00 84.69 179 ARG A O 1
ATOM 1375 N N . ASP A 1 180 ? 7.150 -1.960 2.811 1.00 83.69 180 ASP A N 1
ATOM 1376 C CA . ASP A 1 180 ? 6.761 -3.367 2.699 1.00 83.69 180 ASP A CA 1
ATOM 1377 C C . ASP A 1 180 ? 7.804 -4.210 1.934 1.00 83.69 180 ASP A C 1
ATOM 1379 O O . ASP A 1 180 ? 8.192 -5.279 2.409 1.00 83.69 180 ASP A O 1
ATOM 1383 N N . ILE A 1 181 ? 8.340 -3.709 0.813 1.00 87.25 181 ILE A N 1
ATOM 1384 C CA . ILE A 1 181 ? 9.443 -4.363 0.083 1.00 87.25 181 ILE A CA 1
ATOM 1385 C C . ILE A 1 181 ? 10.677 -4.503 0.984 1.00 87.25 181 ILE A C 1
ATOM 1387 O O . ILE A 1 181 ? 11.296 -5.570 1.045 1.00 87.25 181 ILE A O 1
ATOM 1391 N N . CYS A 1 182 ? 11.051 -3.430 1.681 1.00 85.31 182 CYS A N 1
ATOM 1392 C CA . CYS A 1 182 ? 12.228 -3.415 2.535 1.00 85.31 182 CYS A CA 1
ATOM 1393 C C . CYS A 1 182 ? 12.091 -4.370 3.722 1.00 85.31 182 CYS A C 1
ATOM 1395 O O . CYS A 1 182 ? 13.023 -5.128 3.987 1.00 85.31 182 CYS A O 1
ATOM 1397 N N . ASP A 1 183 ? 10.935 -4.402 4.383 1.00 75.19 183 ASP A N 1
ATOM 1398 C CA . ASP A 1 183 ? 10.660 -5.329 5.481 1.00 75.19 183 ASP A CA 1
ATOM 1399 C C . ASP A 1 183 ? 10.648 -6.787 4.986 1.00 75.19 183 ASP A C 1
ATOM 1401 O O . ASP A 1 183 ? 11.242 -7.662 5.620 1.00 75.19 183 ASP A O 1
ATOM 1405 N N . ARG A 1 184 ? 10.055 -7.054 3.810 1.00 82.38 184 ARG A N 1
ATOM 1406 C CA . ARG A 1 184 ? 10.001 -8.395 3.199 1.00 82.38 184 ARG A CA 1
ATOM 1407 C C . ARG A 1 184 ? 11.384 -8.960 2.883 1.00 82.38 184 ARG A C 1
ATOM 1409 O O . ARG A 1 184 ? 11.608 -10.158 3.063 1.00 82.38 184 ARG A O 1
ATOM 1416 N N . TYR A 1 185 ? 12.298 -8.124 2.392 1.00 80.44 185 TYR A N 1
ATOM 1417 C CA . TYR A 1 185 ? 13.625 -8.558 1.941 1.00 80.44 185 TYR A CA 1
ATOM 1418 C C . TYR A 1 185 ? 14.770 -8.198 2.896 1.00 80.44 185 TYR A C 1
ATOM 1420 O O . TYR A 1 185 ? 15.919 -8.551 2.623 1.00 80.44 185 TYR A O 1
ATOM 1428 N N . GLY A 1 186 ? 14.481 -7.546 4.025 1.00 80.06 186 GLY A N 1
ATOM 1429 C CA . GLY A 1 186 ? 15.486 -7.116 4.999 1.00 80.06 186 GLY A CA 1
ATOM 1430 C C . GLY A 1 186 ? 16.418 -6.023 4.468 1.00 80.06 186 GLY A C 1
ATOM 1431 O O . GLY A 1 186 ? 17.613 -6.037 4.763 1.00 80.06 186 GLY A O 1
ATOM 1432 N N . ILE A 1 187 ? 15.891 -5.106 3.655 1.00 86.94 187 ILE A N 1
ATOM 1433 C CA . ILE A 1 187 ? 16.645 -3.996 3.061 1.00 86.94 187 ILE A CA 1
ATOM 1434 C C . ILE A 1 187 ? 16.666 -2.816 4.048 1.00 86.94 187 ILE A C 1
ATOM 1436 O O . ILE A 1 187 ? 15.603 -2.405 4.517 1.00 86.94 187 ILE A O 1
ATOM 1440 N N . PRO A 1 188 ? 17.835 -2.227 4.357 1.00 86.56 188 PRO A N 1
ATOM 1441 C CA . PRO A 1 188 ? 17.911 -1.034 5.195 1.00 86.56 188 PRO A CA 1
ATOM 1442 C C . PRO A 1 188 ? 17.108 0.155 4.638 1.00 86.56 188 PRO A C 1
ATOM 1444 O O . PRO A 1 188 ? 17.140 0.448 3.445 1.00 86.56 188 PRO A O 1
ATOM 1447 N N . LEU A 1 189 ? 16.414 0.882 5.521 1.00 83.44 189 LEU A N 1
ATOM 1448 C CA . LEU A 1 189 ? 15.624 2.072 5.173 1.00 83.44 189 LEU A CA 1
ATOM 1449 C C . LEU A 1 189 ? 16.512 3.320 5.059 1.00 83.44 189 LEU A C 1
ATOM 1451 O O . LEU A 1 189 ? 16.382 4.275 5.832 1.00 83.44 189 LEU A O 1
ATOM 1455 N N . ASP A 1 190 ? 17.458 3.310 4.128 1.00 89.19 190 ASP A N 1
ATOM 1456 C CA . ASP A 1 190 ? 18.399 4.402 3.894 1.00 89.19 190 ASP A CA 1
ATOM 1457 C C . ASP A 1 190 ? 18.581 4.710 2.402 1.00 89.19 190 ASP A C 1
ATOM 1459 O O . ASP A 1 190 ? 17.980 4.088 1.527 1.00 89.19 190 ASP A O 1
ATOM 1463 N N . ARG A 1 191 ? 19.381 5.741 2.125 1.00 97.19 191 ARG A N 1
ATOM 1464 C CA . ARG A 1 191 ? 19.639 6.242 0.773 1.00 97.19 191 ARG A CA 1
ATOM 1465 C C . ARG A 1 191 ? 20.721 5.469 0.023 1.00 97.19 191 ARG A C 1
ATOM 1467 O O . ARG A 1 191 ? 20.903 5.731 -1.159 1.00 97.19 191 ARG A O 1
ATOM 1474 N N . ASP A 1 192 ? 21.381 4.518 0.679 1.00 96.38 192 ASP A N 1
ATOM 1475 C CA . ASP A 1 192 ? 22.322 3.614 0.019 1.00 96.38 192 ASP A CA 1
ATOM 1476 C C . ASP A 1 192 ? 21.574 2.440 -0.641 1.00 96.38 192 ASP A C 1
ATOM 1478 O O . ASP A 1 192 ? 22.077 1.850 -1.594 1.00 96.38 192 ASP A O 1
ATOM 1482 N N . HIS A 1 193 ? 20.359 2.124 -0.168 1.00 98.06 193 HIS A N 1
ATOM 1483 C CA . HIS A 1 193 ? 19.553 0.999 -0.658 1.00 98.06 193 HIS A CA 1
ATOM 1484 C C . HIS A 1 193 ? 18.215 1.403 -1.286 1.00 98.06 193 HIS A C 1
ATOM 1486 O O . HIS A 1 193 ? 17.626 0.640 -2.048 1.00 98.06 193 HIS A O 1
ATOM 1492 N N . ILE A 1 194 ? 17.697 2.588 -0.992 1.00 98.62 194 ILE A N 1
ATOM 1493 C CA . ILE A 1 194 ? 16.576 3.172 -1.728 1.00 98.62 194 ILE A CA 1
ATOM 1494 C C . ILE A 1 194 ? 17.194 4.284 -2.543 1.00 98.62 194 ILE A C 1
ATOM 1496 O O . ILE A 1 194 ? 17.606 5.270 -1.946 1.00 98.62 194 ILE A O 1
ATOM 1500 N N . ILE A 1 195 ? 17.277 4.121 -3.864 1.00 98.62 195 ILE A N 1
ATOM 1501 C CA . ILE A 1 195 ? 17.999 5.012 -4.785 1.00 98.62 195 ILE A CA 1
ATOM 15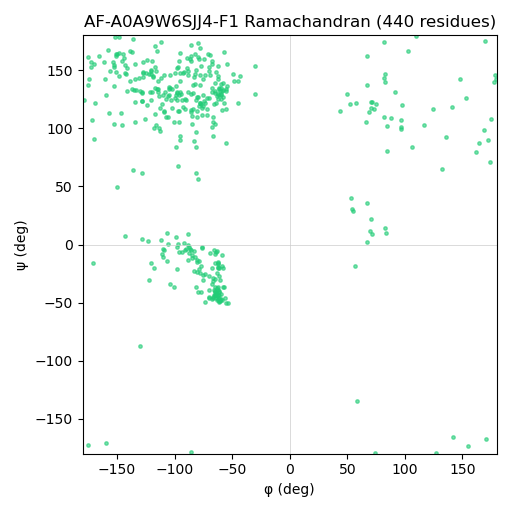02 C C . ILE A 1 195 ? 17.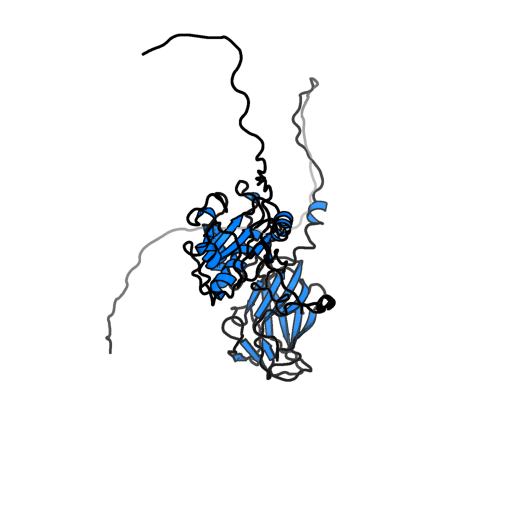076 5.534 -5.892 1.00 98.62 195 ILE A C 1
ATOM 1504 O O . ILE A 1 195 ? 16.031 4.954 -6.175 1.00 98.62 195 ILE A O 1
ATOM 1508 N N . GLY A 1 196 ? 17.433 6.649 -6.517 1.00 98.56 196 GLY A N 1
ATOM 1509 C CA . GLY A 1 196 ? 16.835 7.110 -7.768 1.00 98.56 196 GLY A CA 1
ATOM 1510 C C . GLY A 1 196 ? 17.529 6.490 -8.975 1.00 98.56 196 GLY A C 1
ATOM 1511 O O . GLY A 1 196 ? 18.682 6.068 -8.880 1.00 98.56 196 GLY A O 1
ATOM 1512 N N . HIS A 1 197 ? 16.868 6.467 -10.132 1.00 98.38 197 HIS A N 1
ATOM 1513 C CA . HIS A 1 197 ? 17.491 5.948 -11.355 1.00 98.38 197 HIS A CA 1
ATOM 1514 C C . HIS A 1 197 ? 18.779 6.702 -11.725 1.00 98.38 197 HIS A C 1
ATOM 1516 O O . HIS A 1 197 ? 19.769 6.078 -12.091 1.00 98.38 197 HIS A O 1
ATOM 1522 N N . VAL A 1 198 ? 18.828 8.017 -11.507 1.00 97.88 198 VAL A N 1
ATOM 1523 C CA . VAL A 1 198 ? 20.025 8.858 -11.709 1.00 97.88 198 VAL A CA 1
ATOM 1524 C C . VAL A 1 198 ? 21.248 8.428 -10.881 1.00 97.88 198 VAL A C 1
ATOM 1526 O O . VAL A 1 198 ? 22.375 8.788 -11.211 1.00 97.88 198 VAL A O 1
ATOM 1529 N N . GLU A 1 199 ? 21.052 7.660 -9.809 1.00 98.06 199 GLU A N 1
ATOM 1530 C CA . GLU A 1 199 ? 22.130 7.158 -8.945 1.00 98.06 199 GLU A CA 1
ATOM 1531 C C . GLU A 1 199 ? 22.609 5.757 -9.349 1.00 98.06 199 GLU A C 1
ATOM 1533 O O . GLU A 1 199 ? 23.605 5.264 -8.819 1.00 98.06 199 GLU A O 1
ATOM 1538 N N . VAL A 1 200 ? 21.938 5.114 -10.310 1.00 98.00 200 VAL A N 1
ATOM 1539 C CA . VAL A 1 200 ? 22.371 3.828 -10.858 1.00 98.00 200 VAL A CA 1
ATOM 1540 C C . VAL A 1 200 ? 23.707 4.003 -11.594 1.00 98.00 200 VAL A C 1
ATOM 1542 O O . VAL A 1 200 ? 23.842 4.895 -12.436 1.00 98.00 200 VAL A O 1
ATOM 1545 N N . PRO A 1 201 ? 24.708 3.133 -11.352 1.00 96.81 201 PRO A N 1
ATOM 1546 C CA . PRO A 1 201 ? 25.976 3.199 -12.066 1.00 96.81 201 PRO A CA 1
ATOM 1547 C C . PRO A 1 201 ? 25.794 3.107 -13.585 1.00 96.81 201 PRO A C 1
ATOM 1549 O O . PRO A 1 201 ? 25.281 2.112 -14.103 1.00 96.81 201 PRO A O 1
ATOM 1552 N N . GLY A 1 202 ? 26.261 4.139 -14.292 1.00 93.00 202 GLY A N 1
ATOM 1553 C CA . GLY A 1 202 ? 26.164 4.238 -15.749 1.00 93.00 202 GLY A CA 1
ATOM 1554 C C . GLY A 1 202 ? 24.835 4.790 -16.269 1.00 93.00 202 GLY A C 1
ATOM 1555 O O . GLY A 1 202 ? 24.616 4.730 -17.476 1.00 93.00 202 GLY A O 1
ATOM 1556 N N . ALA A 1 203 ? 23.969 5.325 -15.401 1.00 90.81 203 ALA A N 1
ATOM 1557 C CA . ALA A 1 203 ? 22.720 5.946 -15.823 1.00 90.81 203 ALA A CA 1
ATOM 1558 C C . ALA A 1 203 ? 22.961 7.136 -16.767 1.00 90.81 203 ALA A C 1
ATOM 1560 O O . ALA A 1 203 ? 23.709 8.066 -16.464 1.00 90.81 203 ALA A O 1
ATOM 1561 N N . ASP A 1 204 ? 22.277 7.115 -17.907 1.00 89.19 204 ASP A N 1
ATOM 1562 C CA . ASP A 1 204 ? 22.094 8.241 -18.828 1.00 89.19 204 ASP A CA 1
ATOM 1563 C C . ASP A 1 204 ? 20.746 8.961 -18.604 1.00 89.19 204 ASP A C 1
ATOM 1565 O O . ASP A 1 204 ? 20.438 9.953 -19.269 1.00 89.19 204 ASP A O 1
ATOM 1569 N N . HIS A 1 205 ? 19.962 8.478 -17.636 1.00 86.38 205 HIS A N 1
ATOM 1570 C CA . HIS A 1 205 ? 18.687 9.032 -17.194 1.00 86.38 205 HIS A CA 1
ATOM 1571 C C . HIS A 1 205 ? 18.865 9.944 -15.968 1.00 86.38 205 HIS A C 1
ATOM 1573 O O . HIS A 1 205 ? 19.867 9.888 -15.257 1.00 86.38 205 HIS A O 1
ATOM 1579 N N . THR A 1 206 ? 17.902 10.845 -15.743 1.00 93.94 206 THR A N 1
ATOM 1580 C CA . THR A 1 206 ? 17.995 11.908 -14.715 1.00 93.94 206 THR A CA 1
ATOM 1581 C C . THR A 1 206 ? 16.855 11.890 -13.701 1.00 93.94 206 THR A C 1
ATOM 1583 O O . THR A 1 206 ? 16.771 12.769 -12.842 1.00 93.94 206 THR A O 1
ATOM 1586 N N . ASP A 1 207 ? 15.960 10.914 -13.794 1.00 97.06 207 ASP A N 1
ATOM 1587 C CA . ASP A 1 207 ? 14.854 10.722 -12.871 1.00 97.06 207 ASP A CA 1
ATOM 1588 C C . ASP A 1 207 ? 15.326 10.094 -11.536 1.00 97.06 207 ASP A C 1
ATOM 1590 O O . ASP A 1 207 ? 16.390 9.474 -11.472 1.00 97.06 207 ASP A O 1
ATOM 1594 N N . PRO A 1 208 ? 14.612 10.333 -10.419 1.00 97.19 208 PRO A N 1
ATOM 1595 C CA . PRO A 1 208 ? 13.315 11.014 -10.305 1.00 97.19 208 PRO A CA 1
ATOM 1596 C C . PRO A 1 208 ? 13.384 12.550 -10.422 1.00 97.19 208 PRO A C 1
ATOM 1598 O O . PRO A 1 208 ? 12.360 13.236 -10.454 1.00 97.19 208 PRO A O 1
ATOM 1601 N N . GLY A 1 209 ? 14.593 13.097 -10.572 1.00 96.12 209 GLY A N 1
ATOM 1602 C CA . GLY A 1 209 ? 14.839 14.492 -10.913 1.00 96.12 209 GLY A CA 1
ATOM 1603 C C . GLY A 1 209 ? 14.775 15.455 -9.734 1.00 96.12 209 GLY A C 1
ATOM 1604 O O . GLY A 1 209 ? 14.429 15.109 -8.610 1.00 96.12 209 GLY A O 1
ATOM 1605 N N . LYS A 1 210 ? 15.121 16.717 -10.003 1.00 95.69 210 LYS A N 1
ATOM 1606 C CA . LYS A 1 210 ? 15.379 17.744 -8.974 1.00 95.69 210 LYS A CA 1
ATOM 1607 C C . LYS A 1 210 ? 14.193 18.103 -8.069 1.00 95.69 210 LYS A C 1
ATOM 1609 O O . LYS A 1 210 ? 14.388 18.805 -7.085 1.00 95.69 210 LYS A O 1
ATOM 1614 N N . TYR A 1 211 ? 12.972 17.741 -8.458 1.00 97.06 211 TYR A N 1
ATOM 1615 C CA . TYR A 1 211 ? 11.767 18.016 -7.672 1.00 97.06 211 TYR A CA 1
ATOM 1616 C C . TYR A 1 211 ? 11.346 16.831 -6.799 1.00 97.06 211 TYR A C 1
ATOM 1618 O O . TYR A 1 211 ? 10.429 16.991 -5.993 1.00 97.06 211 TYR A O 1
ATOM 1626 N N . TRP A 1 212 ? 12.013 15.681 -6.933 1.00 97.94 212 TRP A N 1
ATOM 1627 C CA . TRP A 1 212 ? 11.885 14.599 -5.974 1.00 97.94 212 TRP A CA 1
ATOM 1628 C C . TRP A 1 212 ? 12.591 14.989 -4.675 1.00 97.94 212 TRP A C 1
ATOM 1630 O O . TRP A 1 212 ? 13.797 15.231 -4.635 1.00 97.94 212 TRP A O 1
ATOM 1640 N N . ASP A 1 213 ? 11.809 15.087 -3.613 1.00 95.75 213 ASP A N 1
ATOM 1641 C CA . ASP A 1 213 ? 12.226 15.524 -2.291 1.00 95.75 213 ASP A CA 1
ATOM 1642 C C . ASP A 1 213 ? 12.548 14.282 -1.463 1.00 95.75 213 ASP A C 1
ATOM 1644 O O . ASP A 1 213 ? 11.663 13.651 -0.879 1.00 95.75 213 ASP A O 1
ATOM 1648 N N . TRP A 1 214 ? 13.826 13.903 -1.470 1.00 96.44 214 TRP A N 1
ATOM 1649 C CA . TRP A 1 214 ? 14.299 12.699 -0.795 1.00 96.44 214 TRP A CA 1
ATOM 1650 C C . TRP A 1 214 ? 14.106 12.742 0.716 1.00 96.44 214 TRP A C 1
ATOM 1652 O O . TRP A 1 214 ? 13.743 11.718 1.287 1.00 96.44 214 TRP A O 1
ATOM 1662 N N . ASP A 1 215 ? 14.290 13.891 1.364 1.00 86.06 215 ASP A N 1
ATOM 1663 C CA . ASP A 1 215 ? 14.130 14.002 2.816 1.00 86.06 215 ASP A CA 1
ATOM 1664 C C . ASP A 1 215 ? 12.669 13.781 3.206 1.00 86.06 215 ASP A C 1
ATOM 1666 O O . ASP A 1 215 ? 12.366 12.988 4.103 1.00 86.06 215 ASP A O 1
ATOM 1670 N N . ARG A 1 216 ? 11.742 14.412 2.474 1.00 86.25 216 ARG A N 1
ATOM 1671 C CA . ARG A 1 216 ? 10.307 14.197 2.669 1.00 86.25 216 ARG A CA 1
ATOM 1672 C C . ARG A 1 216 ? 9.916 12.754 2.380 1.00 86.25 216 ARG A C 1
ATOM 1674 O O . ARG A 1 216 ? 9.219 12.143 3.189 1.00 86.25 216 ARG A O 1
ATOM 1681 N N . TYR A 1 217 ? 10.374 12.198 1.263 1.00 91.88 217 TYR A N 1
ATOM 1682 C CA . TYR A 1 217 ? 10.062 10.827 0.867 1.00 91.88 217 TYR A CA 1
ATOM 1683 C C . TYR A 1 217 ? 10.576 9.808 1.895 1.00 91.88 217 TYR A C 1
ATOM 1685 O O . TYR A 1 217 ? 9.810 8.983 2.391 1.00 91.88 217 TYR A O 1
ATOM 1693 N N . MET A 1 218 ? 11.839 9.928 2.310 1.00 90.62 218 MET A N 1
ATOM 1694 C CA . MET A 1 218 ? 12.440 9.054 3.317 1.00 90.62 218 MET A CA 1
ATOM 1695 C C . MET A 1 218 ? 11.812 9.232 4.703 1.00 90.62 218 MET A C 1
ATOM 1697 O O . MET A 1 218 ? 11.772 8.266 5.466 1.00 90.62 218 MET A O 1
ATOM 1701 N N . SER A 1 219 ? 11.284 10.419 5.036 1.00 76.12 219 SER A N 1
ATOM 1702 C CA . SER A 1 219 ? 10.502 10.595 6.266 1.00 76.12 219 SER A CA 1
ATOM 1703 C C . SER A 1 219 ? 9.249 9.714 6.272 1.00 76.12 219 SER A C 1
ATOM 1705 O O . SER A 1 219 ? 8.980 9.058 7.276 1.00 76.12 219 SER A O 1
ATOM 1707 N N . PHE A 1 220 ? 8.547 9.604 5.137 1.00 75.75 220 PHE A N 1
ATOM 1708 C CA . PHE A 1 220 ? 7.384 8.726 5.013 1.00 75.75 220 PHE A CA 1
ATOM 1709 C C . PHE A 1 220 ? 7.770 7.247 5.021 1.00 75.75 220 PHE A C 1
ATOM 1711 O O . PHE A 1 220 ? 7.091 6.470 5.678 1.00 75.75 220 PHE A O 1
ATOM 1718 N N . VAL A 1 221 ? 8.872 6.854 4.369 1.00 79.88 221 VAL A N 1
ATOM 1719 C CA . VAL A 1 221 ? 9.351 5.454 4.373 1.00 79.88 221 VAL A CA 1
ATOM 1720 C C . VAL A 1 221 ? 9.647 4.969 5.796 1.00 79.88 221 VAL A C 1
ATOM 1722 O O . VAL A 1 221 ? 9.294 3.851 6.166 1.00 79.88 221 VAL A O 1
ATOM 1725 N N . ARG A 1 222 ? 10.281 5.812 6.621 1.00 76.06 222 ARG A N 1
ATOM 1726 C CA . ARG A 1 222 ? 10.575 5.477 8.024 1.00 76.06 222 ARG A CA 1
ATOM 1727 C C . ARG A 1 222 ? 9.300 5.450 8.872 1.00 76.06 222 ARG A C 1
ATOM 1729 O O . ARG A 1 222 ? 9.084 4.482 9.593 1.00 76.06 222 ARG A O 1
ATOM 1736 N N . ALA A 1 223 ? 8.443 6.462 8.725 1.00 53.16 223 ALA A N 1
ATOM 1737 C CA . ALA A 1 223 ? 7.189 6.584 9.472 1.00 53.16 223 ALA A CA 1
ATOM 1738 C C . ALA A 1 223 ? 6.169 5.477 9.149 1.00 53.16 223 ALA A C 1
ATOM 1740 O O . ALA A 1 223 ? 5.416 5.065 10.027 1.00 53.16 223 ALA A O 1
ATOM 1741 N N . ALA A 1 224 ? 6.182 4.942 7.922 1.00 53.72 224 ALA A N 1
ATOM 1742 C CA . ALA A 1 224 ? 5.262 3.899 7.461 1.00 53.72 224 ALA A CA 1
ATOM 1743 C C . ALA A 1 224 ? 5.306 2.591 8.280 1.00 53.72 224 ALA A C 1
ATOM 1745 O O . ALA A 1 224 ? 4.435 1.748 8.100 1.00 53.72 224 ALA A O 1
ATOM 1746 N N . GLY A 1 225 ? 6.269 2.411 9.195 1.00 39.66 225 GLY A N 1
ATOM 1747 C CA . GLY A 1 225 ? 6.257 1.290 10.143 1.00 39.66 225 GLY A CA 1
ATOM 1748 C C . GLY A 1 225 ? 6.424 1.647 11.621 1.00 39.66 225 GLY A C 1
ATOM 1749 O O . GLY A 1 225 ? 6.488 0.723 12.424 1.00 39.66 225 GLY A O 1
ATOM 1750 N N . ASP A 1 226 ? 6.472 2.933 11.987 1.00 34.41 226 ASP A N 1
ATOM 1751 C CA . ASP A 1 226 ? 6.682 3.369 13.382 1.00 34.41 226 ASP A CA 1
ATOM 1752 C C . ASP A 1 226 ? 5.440 4.026 14.020 1.00 34.41 226 ASP A C 1
ATOM 1754 O O . ASP A 1 226 ? 5.390 4.212 15.239 1.00 34.41 226 ASP A O 1
ATOM 1758 N N . ASP A 1 227 ? 4.386 4.296 13.245 1.00 31.95 227 ASP A N 1
ATOM 1759 C CA . ASP A 1 227 ? 3.279 5.124 13.714 1.00 31.95 227 ASP A CA 1
ATOM 1760 C C . ASP A 1 227 ? 1.967 4.338 13.784 1.00 31.95 227 ASP A C 1
ATOM 1762 O O . ASP A 1 227 ? 1.244 4.165 12.799 1.00 31.95 227 ASP A O 1
ATOM 1766 N N . GLY A 1 228 ? 1.591 3.951 15.005 1.00 37.41 228 GLY A N 1
ATOM 1767 C CA . GLY A 1 228 ? 0.192 3.742 15.366 1.00 37.41 228 GLY A CA 1
ATOM 1768 C C . GLY A 1 228 ? -0.618 5.012 15.078 1.00 37.41 228 GLY A C 1
ATOM 1769 O O . GLY A 1 228 ? -0.794 5.864 15.946 1.00 37.41 228 GLY A O 1
ATOM 1770 N N . GLY A 1 229 ? -1.104 5.126 13.842 1.00 40.94 229 GLY A N 1
ATOM 1771 C CA . GLY A 1 229 ? -2.006 6.160 13.354 1.00 40.94 229 GLY A CA 1
ATOM 1772 C C . GLY A 1 229 ? -1.329 7.327 12.632 1.00 40.94 229 GLY A C 1
ATOM 1773 O O . GLY A 1 229 ? -0.950 8.310 13.263 1.00 40.94 229 GLY A O 1
ATOM 1774 N N . SER A 1 230 ? -1.341 7.311 11.294 1.00 38.62 230 SER A N 1
ATOM 1775 C CA . SER A 1 230 ? -1.449 8.529 10.474 1.00 38.62 230 SER A CA 1
ATOM 1776 C C . SER A 1 230 ? -1.925 8.234 9.051 1.00 38.62 230 SER A C 1
ATOM 1778 O O . SER A 1 230 ? -1.393 7.391 8.344 1.00 38.62 230 SER A O 1
ATOM 1780 N N . GLY A 1 231 ? -2.960 8.965 8.634 1.00 41.84 231 GLY A N 1
ATOM 1781 C CA . GLY A 1 231 ? -3.614 8.830 7.339 1.00 41.84 231 GLY A CA 1
ATOM 1782 C C . GLY A 1 231 ? -2.706 9.128 6.139 1.00 41.84 231 GLY A C 1
ATOM 1783 O O . GLY A 1 231 ? -2.148 10.224 5.982 1.00 41.84 231 GLY A O 1
ATOM 1784 N N . GLY A 1 232 ? -2.663 8.140 5.255 1.00 34.94 232 GLY A N 1
ATOM 1785 C CA . GLY A 1 232 ? -2.160 8.176 3.889 1.00 34.94 232 GLY A CA 1
ATOM 1786 C C . GLY A 1 232 ? -2.075 6.745 3.385 1.00 34.94 232 GLY A C 1
ATOM 1787 O O . GLY A 1 232 ? -1.165 6.034 3.766 1.00 34.94 232 GLY A O 1
ATOM 1788 N N . ASP A 1 233 ? -3.091 6.338 2.630 1.00 42.88 233 ASP A N 1
ATOM 1789 C CA . ASP A 1 233 ? -3.274 5.082 1.884 1.00 42.88 233 ASP A CA 1
ATOM 1790 C C . ASP A 1 233 ? -3.187 3.726 2.625 1.00 42.88 233 ASP A C 1
ATOM 1792 O O . ASP A 1 233 ? -3.852 2.786 2.188 1.00 42.88 233 ASP A O 1
ATOM 1796 N N . ASP A 1 234 ? -2.596 3.649 3.823 1.00 48.28 234 ASP A N 1
ATOM 1797 C CA . ASP A 1 234 ? -2.755 2.509 4.750 1.00 48.28 234 ASP A CA 1
ATOM 1798 C C . ASP A 1 234 ? -4.008 2.613 5.630 1.00 48.28 234 ASP A C 1
ATOM 1800 O O . ASP A 1 234 ? -4.449 1.647 6.252 1.00 48.28 234 ASP A O 1
ATOM 1804 N N . GLY A 1 235 ? -4.656 3.778 5.642 1.00 61.53 235 GLY A N 1
ATOM 1805 C CA . GLY A 1 235 ? -5.816 4.020 6.489 1.00 61.53 235 GLY A CA 1
ATOM 1806 C C . GLY A 1 235 ? -5.475 4.196 7.974 1.00 61.53 235 GLY A C 1
ATOM 1807 O O . GLY A 1 235 ? -4.321 4.200 8.381 1.00 61.53 235 GLY A O 1
ATOM 1808 N N . VAL A 1 236 ? -6.491 4.407 8.810 1.00 79.56 236 VAL A N 1
ATOM 1809 C CA . VAL A 1 236 ? -6.312 4.444 10.272 1.00 79.56 236 VAL A CA 1
ATOM 1810 C C . VAL A 1 236 ? -6.187 3.004 10.757 1.00 79.56 236 VAL A C 1
ATOM 1812 O O . VAL A 1 236 ? -7.111 2.232 10.529 1.00 79.56 236 VAL A O 1
ATOM 1815 N N . ILE A 1 237 ? -5.087 2.632 11.411 1.00 84.12 237 ILE A N 1
ATOM 1816 C CA . ILE A 1 237 ? -4.920 1.310 12.035 1.00 84.12 237 ILE A CA 1
ATOM 1817 C C . ILE A 1 237 ? -5.065 1.453 13.547 1.00 84.12 237 ILE A C 1
ATOM 1819 O O . ILE A 1 237 ? -4.519 2.380 14.145 1.00 84.12 237 ILE A O 1
ATOM 1823 N N . VAL A 1 238 ? -5.818 0.539 14.154 1.00 92.19 238 VAL A N 1
ATOM 1824 C CA . VAL A 1 238 ? -5.922 0.389 15.605 1.00 92.19 238 VAL A CA 1
ATOM 1825 C C . VAL A 1 238 ? -5.599 -1.061 15.942 1.00 92.19 238 VAL A C 1
ATOM 1827 O O . VAL A 1 238 ? -6.384 -1.954 15.635 1.00 92.19 238 VAL A O 1
ATOM 1830 N N . ASP A 1 239 ? -4.429 -1.261 16.535 1.00 94.00 239 ASP A N 1
ATOM 1831 C CA . ASP A 1 239 ? -3.933 -2.521 17.098 1.00 94.00 239 ASP A CA 1
ATOM 1832 C C . ASP A 1 239 ? -4.419 -2.717 18.545 1.00 94.00 239 ASP A C 1
ATOM 1834 O O . ASP A 1 239 ? -4.729 -1.731 19.227 1.00 94.00 239 ASP A O 1
ATOM 1838 N N . ASP A 1 240 ? -4.453 -3.955 19.035 1.00 92.50 240 ASP A N 1
ATOM 1839 C CA . ASP A 1 240 ? -4.923 -4.310 20.377 1.00 92.50 240 ASP A CA 1
ATOM 1840 C C . ASP A 1 240 ? -4.072 -3.695 21.506 1.00 92.50 240 ASP A C 1
ATOM 1842 O O . ASP A 1 240 ? -4.563 -3.468 22.615 1.00 92.50 240 ASP A O 1
ATOM 1846 N N . ALA A 1 241 ? -2.811 -3.366 21.225 1.00 86.69 241 ALA A N 1
ATOM 1847 C CA . ALA A 1 241 ? -1.923 -2.681 22.154 1.00 86.69 241 ALA A CA 1
ATOM 1848 C C . ALA A 1 241 ? -1.965 -1.148 22.002 1.00 86.69 241 ALA A C 1
ATOM 1850 O O . ALA A 1 241 ? -1.261 -0.426 22.720 1.00 86.69 241 ALA A O 1
ATOM 1851 N N . THR A 1 242 ? -2.796 -0.608 21.099 1.00 83.75 242 THR A N 1
ATOM 1852 C CA . THR A 1 242 ? -2.862 0.840 20.858 1.00 83.75 242 THR A CA 1
ATOM 1853 C C . THR A 1 242 ? -3.412 1.559 22.089 1.00 83.75 242 THR A C 1
ATOM 1855 O O . THR A 1 242 ? -4.598 1.491 22.427 1.00 83.75 242 THR A O 1
ATOM 1858 N N . THR A 1 243 ? -2.531 2.296 22.766 1.00 85.94 243 THR A N 1
ATOM 1859 C CA . THR A 1 243 ? -2.830 2.926 24.056 1.00 85.94 243 THR A CA 1
ATOM 1860 C C . THR A 1 243 ? -4.031 3.868 23.962 1.00 85.94 243 THR A C 1
ATOM 1862 O O . THR A 1 243 ? -4.075 4.778 23.136 1.00 85.94 243 THR A O 1
ATOM 1865 N N . GLY A 1 244 ? -5.016 3.657 24.840 1.00 90.12 244 GLY A N 1
ATOM 1866 C CA . GLY A 1 244 ? -6.227 4.481 24.913 1.00 90.12 244 GLY A CA 1
ATOM 1867 C C . GLY A 1 244 ? -7.205 4.289 23.750 1.00 90.12 244 GLY A C 1
ATOM 1868 O O . GLY A 1 244 ? -8.157 5.063 23.638 1.00 90.12 244 GLY A O 1
ATOM 1869 N N . ARG A 1 245 ? -6.984 3.290 22.884 1.00 95.81 245 ARG A N 1
ATOM 1870 C CA . ARG A 1 245 ? -7.866 2.983 21.751 1.00 95.81 245 ARG A CA 1
ATOM 1871 C C . ARG A 1 245 ? -8.653 1.687 21.899 1.00 95.81 245 ARG A C 1
ATOM 1873 O O . ARG A 1 245 ? -9.486 1.409 21.045 1.00 95.81 245 ARG A O 1
ATOM 1880 N N . ILE A 1 246 ? -8.423 0.932 22.968 1.00 97.62 246 ILE A N 1
ATOM 1881 C CA . ILE A 1 246 ? -9.128 -0.317 23.247 1.00 97.62 246 ILE A CA 1
ATOM 1882 C C . ILE A 1 246 ? -9.992 -0.160 24.493 1.00 97.62 246 ILE A C 1
ATOM 1884 O O . ILE A 1 246 ? -9.500 0.232 25.553 1.00 97.62 246 ILE A O 1
ATOM 1888 N N . THR A 1 247 ? -11.274 -0.500 24.367 1.00 97.62 247 THR A N 1
ATOM 1889 C CA . THR A 1 247 ? -12.203 -0.613 25.498 1.00 97.62 247 THR A CA 1
ATOM 1890 C C . THR A 1 247 ? -12.682 -2.053 25.589 1.00 97.62 247 THR A C 1
ATOM 1892 O O . THR A 1 247 ? -13.411 -2.524 24.719 1.00 97.62 247 THR A O 1
ATOM 1895 N N . ALA A 1 248 ? -12.294 -2.754 26.650 1.00 96.94 248 ALA A N 1
ATOM 1896 C CA . ALA A 1 248 ? -12.695 -4.132 26.905 1.00 96.94 248 ALA A CA 1
ATOM 1897 C C . ALA A 1 248 ? -12.953 -4.342 28.400 1.00 96.94 248 ALA A C 1
ATOM 1899 O O . ALA A 1 248 ? -12.367 -3.660 29.245 1.00 96.94 248 ALA A O 1
ATOM 1900 N N . SER A 1 249 ? -13.826 -5.288 28.744 1.00 97.00 249 SER A N 1
ATOM 1901 C CA . SER A 1 249 ? -13.979 -5.716 30.135 1.00 97.00 249 SER A CA 1
ATOM 1902 C C . SER A 1 249 ? -12.846 -6.662 30.549 1.00 97.00 249 SER A C 1
ATOM 1904 O O . SER A 1 249 ? -12.104 -7.185 29.720 1.00 97.00 249 SER A O 1
ATOM 1906 N N . ALA A 1 250 ? -12.737 -6.944 31.850 1.00 96.06 250 ALA A N 1
ATOM 1907 C CA . ALA A 1 250 ? -11.711 -7.838 32.389 1.00 96.06 250 ALA A CA 1
ATOM 1908 C C . ALA A 1 250 ? -11.829 -9.302 31.914 1.00 96.06 250 ALA A C 1
ATOM 1910 O O . ALA A 1 250 ? -10.974 -10.118 32.263 1.00 96.06 250 ALA A O 1
ATOM 1911 N N . THR A 1 251 ? -12.889 -9.671 31.190 1.00 96.44 251 THR A N 1
ATOM 1912 C CA . THR A 1 251 ? -13.064 -11.014 30.618 1.00 96.44 251 THR A CA 1
ATOM 1913 C C . THR A 1 251 ? -12.174 -11.232 29.397 1.00 96.44 251 THR A C 1
ATOM 1915 O O . THR A 1 251 ? -11.715 -12.353 29.193 1.00 96.44 251 THR A O 1
ATOM 1918 N N . TRP A 1 252 ? -11.883 -10.172 28.639 1.00 98.19 252 TRP A N 1
ATOM 1919 C CA . TRP A 1 252 ? -10.928 -10.186 27.541 1.00 98.19 252 TRP A CA 1
ATOM 1920 C C . TRP A 1 252 ? -9.514 -10.234 28.111 1.00 98.19 252 TRP A C 1
ATOM 1922 O O . TRP A 1 252 ? -9.122 -9.384 28.913 1.00 98.19 252 TRP A O 1
ATOM 1932 N N . LYS A 1 253 ? -8.760 -11.269 27.746 1.00 98.06 253 LYS A N 1
ATOM 1933 C CA . LYS A 1 253 ? -7.410 -11.510 28.261 1.00 98.06 253 LYS A CA 1
ATOM 1934 C C . LYS A 1 253 ? -6.386 -11.231 27.181 1.00 98.06 253 LYS A C 1
ATOM 1936 O O . LYS A 1 253 ? -6.514 -11.757 26.082 1.00 98.06 253 LYS A O 1
ATOM 1941 N N . SER A 1 254 ? -5.361 -10.458 27.511 1.00 96.75 254 SER A N 1
ATOM 1942 C CA . SER A 1 254 ? -4.202 -10.303 26.638 1.00 96.75 254 SER A CA 1
ATOM 1943 C C . SER A 1 254 ? -3.467 -11.639 26.500 1.00 96.75 254 SER A C 1
ATOM 1945 O O . SER A 1 254 ? -3.304 -12.376 27.477 1.00 96.75 254 SER A O 1
ATOM 1947 N N . ALA A 1 255 ? -3.029 -11.945 25.288 1.00 96.62 255 ALA A N 1
ATOM 1948 C CA . ALA A 1 255 ? -2.287 -13.141 24.925 1.00 96.62 255 ALA A CA 1
ATOM 1949 C C . ALA A 1 255 ? -1.330 -12.821 23.767 1.00 96.62 255 ALA A C 1
ATOM 1951 O O . ALA A 1 255 ? -1.297 -11.701 23.262 1.00 96.62 255 ALA A O 1
ATOM 1952 N N . THR A 1 256 ? -0.560 -13.818 23.341 1.00 93.25 256 THR A N 1
ATOM 1953 C CA . THR A 1 256 ? 0.226 -13.764 22.107 1.00 93.25 256 THR A CA 1
ATOM 1954 C C . THR A 1 256 ? -0.087 -14.981 21.247 1.00 93.25 256 THR A C 1
ATOM 1956 O O . THR A 1 256 ? -0.337 -16.076 21.759 1.00 93.25 256 THR A O 1
ATOM 1959 N N . MET A 1 257 ? -0.108 -14.793 19.932 1.00 90.44 257 MET A N 1
ATOM 1960 C CA . MET A 1 257 ? -0.424 -15.820 18.945 1.00 90.44 257 MET A CA 1
ATOM 1961 C C . MET A 1 257 ? 0.458 -15.665 17.703 1.00 90.44 257 MET A C 1
ATOM 1963 O O . MET A 1 257 ? 0.809 -14.561 17.293 1.00 90.44 257 MET A O 1
ATOM 1967 N N . SER A 1 258 ? 0.807 -16.784 17.066 1.00 83.75 258 SER A N 1
ATOM 1968 C CA . SER A 1 258 ? 1.511 -16.743 15.780 1.00 83.75 258 SER A CA 1
ATOM 1969 C C . SER A 1 258 ? 0.591 -16.177 14.696 1.00 83.75 258 SER A C 1
ATOM 1971 O O . SER A 1 258 ? -0.550 -16.614 14.572 1.00 83.75 258 SER A O 1
ATOM 1973 N N . GLY A 1 259 ? 1.079 -15.205 13.923 1.00 72.00 259 GLY A N 1
ATOM 1974 C CA . GLY A 1 259 ? 0.281 -14.517 12.905 1.00 72.00 259 GLY A CA 1
ATOM 1975 C C . GLY A 1 259 ? -0.585 -13.372 13.439 1.00 72.00 259 GLY A C 1
ATOM 1976 O O . GLY A 1 259 ? -1.479 -12.929 12.724 1.00 72.00 259 GLY A O 1
ATOM 1977 N N . GLN A 1 260 ? -0.345 -12.900 14.666 1.00 86.50 260 GLN A N 1
ATOM 1978 C CA . GLN A 1 260 ? -0.920 -11.649 15.173 1.00 86.50 260 GLN A CA 1
ATOM 1979 C C . GLN A 1 260 ? -0.365 -10.420 14.437 1.00 86.50 260 GLN A C 1
ATOM 1981 O O . GLN A 1 260 ? 0.747 -10.470 13.902 1.00 86.50 260 GLN A O 1
ATOM 1986 N N . TYR A 1 261 ? -1.122 -9.328 14.425 1.00 76.50 261 TYR A N 1
ATOM 1987 C CA . TYR A 1 261 ? -0.606 -8.009 14.091 1.00 76.50 261 TYR A CA 1
ATOM 1988 C C . TYR A 1 261 ? 0.032 -7.404 15.347 1.00 76.50 261 TYR A C 1
ATOM 1990 O O . TYR A 1 261 ? -0.378 -7.678 16.469 1.00 76.50 261 TYR A O 1
ATOM 1998 N N . GLY A 1 262 ? 1.121 -6.656 15.177 1.00 82.56 262 GLY A N 1
ATOM 1999 C CA . GLY A 1 262 ? 1.803 -6.046 16.315 1.00 82.56 262 GLY A CA 1
ATOM 2000 C C . GLY A 1 262 ? 2.293 -7.054 17.368 1.00 82.56 262 GLY A C 1
ATOM 2001 O O . GLY A 1 262 ? 2.957 -8.052 17.069 1.00 82.56 262 GLY A O 1
ATOM 2002 N N . SER A 1 263 ? 2.040 -6.737 18.639 1.00 81.25 263 SER A N 1
ATOM 2003 C CA . SER A 1 263 ? 2.724 -7.367 19.780 1.00 81.25 263 SER A CA 1
ATOM 2004 C C . SER A 1 263 ? 1.854 -8.288 20.634 1.00 81.25 263 SER A C 1
ATOM 2006 O O . SER A 1 263 ? 2.407 -9.072 21.413 1.00 81.25 263 SER A O 1
ATOM 2008 N N . GLY 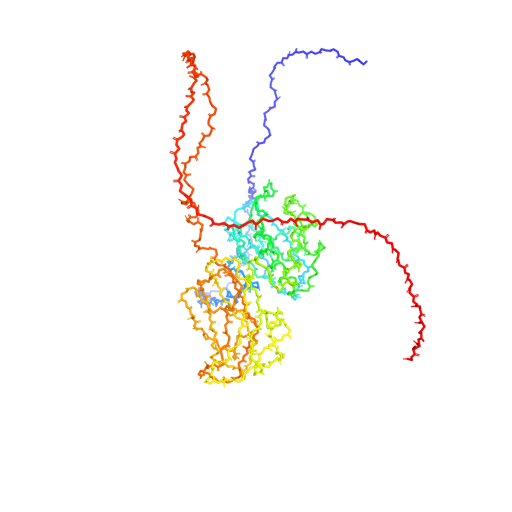A 1 264 ? 0.536 -8.297 20.436 1.00 89.88 264 GLY A N 1
ATOM 2009 C CA . GLY A 1 264 ? -0.363 -9.169 21.177 1.00 89.88 264 GLY A CA 1
ATOM 2010 C C . GLY A 1 264 ? -1.701 -9.381 20.489 1.00 89.88 264 GLY A C 1
ATOM 2011 O O . GLY A 1 264 ? -1.891 -9.052 19.327 1.00 89.88 264 GLY A O 1
ATOM 2012 N N . VAL A 1 265 ? -2.599 -10.017 21.232 1.00 97.75 265 VAL A N 1
ATOM 2013 C CA . VAL A 1 265 ? -4.026 -10.094 20.932 1.00 97.75 265 VAL A CA 1
ATOM 2014 C C . VAL A 1 265 ? -4.814 -10.073 22.236 1.00 97.75 265 VAL A C 1
ATOM 2016 O O . VAL A 1 265 ? -4.300 -10.422 23.303 1.00 97.75 265 VAL A O 1
ATOM 2019 N N . HIS A 1 266 ? -6.110 -9.800 22.147 1.00 98.62 266 HIS A N 1
ATOM 2020 C CA . HIS A 1 266 ? -7.070 -10.084 23.206 1.00 98.62 266 HIS A CA 1
ATOM 2021 C C . HIS A 1 266 ? -7.922 -11.303 22.851 1.00 98.62 266 HIS A C 1
ATOM 2023 O O . HIS A 1 266 ? -8.457 -11.404 21.750 1.00 98.62 266 HIS A O 1
ATOM 2029 N N . VAL A 1 267 ? -8.096 -12.223 23.800 1.00 98.50 267 VAL A N 1
ATOM 2030 C CA . VAL A 1 267 ? -8.908 -13.434 23.629 1.00 98.50 267 VAL A CA 1
ATOM 2031 C C . VAL A 1 267 ? -10.028 -13.525 24.658 1.00 98.50 267 VAL A C 1
ATOM 2033 O O . VAL A 1 267 ? -9.873 -13.098 25.805 1.00 98.50 267 VAL A O 1
ATOM 2036 N N . ALA A 1 268 ? -11.159 -14.105 24.262 1.00 98.31 268 ALA A N 1
ATOM 2037 C CA . ALA A 1 268 ? -12.276 -14.391 25.157 1.00 98.31 268 ALA A CA 1
ATOM 2038 C C . ALA A 1 268 ? -13.110 -15.585 24.671 1.00 98.31 268 ALA A C 1
ATOM 2040 O O . ALA A 1 268 ? -13.201 -15.854 23.474 1.00 98.31 268 ALA A O 1
ATOM 2041 N N . ASP A 1 269 ? -13.789 -16.264 25.594 1.00 97.94 269 ASP A N 1
ATOM 2042 C CA . ASP A 1 269 ? -14.749 -17.313 25.238 1.00 97.94 269 ASP A CA 1
ATOM 2043 C C . ASP A 1 269 ? -16.080 -16.716 24.753 1.00 97.94 269 ASP A C 1
ATOM 2045 O O . ASP A 1 269 ? -16.515 -15.679 25.276 1.00 97.94 269 ASP A O 1
ATOM 2049 N N . PRO A 1 270 ? -16.777 -17.355 23.799 1.00 97.25 270 PRO A N 1
ATOM 2050 C CA . PRO A 1 270 ? -18.080 -16.893 23.335 1.00 97.25 270 PRO A CA 1
ATOM 2051 C C . PRO A 1 270 ? -19.123 -16.916 24.463 1.00 97.25 270 PRO A C 1
ATOM 2053 O O . PRO A 1 270 ? -19.166 -17.827 25.288 1.00 97.25 270 PRO A O 1
ATOM 2056 N N . VAL A 1 271 ? -20.005 -15.915 24.493 1.00 96.00 271 VAL A N 1
ATOM 2057 C CA . VAL A 1 271 ? -21.112 -15.820 25.457 1.00 96.00 271 VAL A CA 1
ATOM 2058 C C . VAL A 1 271 ? -22.308 -15.107 24.834 1.00 96.00 271 VAL A C 1
ATOM 2060 O O . VAL A 1 271 ? -22.154 -14.168 24.059 1.00 96.00 271 VAL A O 1
ATOM 2063 N N . LYS A 1 272 ? -23.530 -15.509 25.194 1.00 93.75 272 LYS A N 1
ATOM 2064 C CA . LYS A 1 272 ? -24.771 -14.819 24.797 1.00 93.75 272 LYS A CA 1
ATOM 2065 C C . LYS A 1 272 ? -25.021 -13.579 25.667 1.00 93.75 272 LYS A C 1
ATOM 2067 O O . LYS A 1 272 ? -26.046 -13.477 26.332 1.00 93.75 272 LYS A O 1
ATOM 2072 N N . ALA A 1 273 ? -24.052 -12.669 25.702 1.00 91.94 273 ALA A N 1
ATOM 2073 C CA . ALA A 1 273 ? -24.115 -11.422 26.455 1.00 91.94 273 ALA A CA 1
ATOM 2074 C C . ALA A 1 273 ? -23.427 -10.285 25.687 1.00 91.94 273 ALA A C 1
ATOM 2076 O O . ALA A 1 273 ? -22.547 -10.517 24.857 1.00 91.94 273 ALA A O 1
ATOM 2077 N N . SER A 1 274 ? -23.838 -9.049 25.970 1.00 92.94 274 SER A N 1
ATOM 2078 C CA . SER A 1 274 ? -23.242 -7.849 25.381 1.00 92.94 274 SER A CA 1
ATOM 2079 C C . SER A 1 274 ? -21.959 -7.466 26.125 1.00 92.94 274 SER A C 1
ATOM 2081 O O . SER A 1 274 ? -21.990 -6.622 27.015 1.00 92.94 274 SER A O 1
ATOM 2083 N N . ASP A 1 275 ? -20.844 -8.094 25.754 1.00 96.75 275 ASP A N 1
ATOM 2084 C CA . ASP A 1 275 ? -19.503 -7.824 26.297 1.00 96.75 275 ASP A CA 1
ATOM 2085 C C . ASP A 1 275 ? -18.441 -7.762 25.175 1.00 96.75 275 ASP A C 1
ATOM 2087 O O . ASP A 1 275 ? -17.598 -8.658 25.057 1.00 96.75 275 ASP A O 1
ATOM 2091 N N . PRO A 1 276 ? -18.532 -6.778 24.260 1.00 97.94 276 PRO A N 1
ATOM 2092 C CA . PRO A 1 276 ? -17.582 -6.639 23.162 1.00 97.94 276 PRO A CA 1
ATOM 2093 C C . PRO A 1 276 ? -16.260 -5.996 23.605 1.00 97.94 276 PRO A C 1
ATOM 2095 O O . PRO A 1 276 ? -16.213 -5.261 24.591 1.00 97.94 276 PRO A O 1
ATOM 2098 N N . LEU A 1 277 ? -15.215 -6.205 22.806 1.00 98.56 277 LEU A N 1
ATOM 2099 C CA . LEU A 1 277 ? -14.033 -5.343 22.785 1.00 98.56 277 LEU A CA 1
ATOM 2100 C C . LEU A 1 277 ? -14.206 -4.305 21.677 1.00 98.56 277 LEU A C 1
ATOM 2102 O O . LEU A 1 277 ? -14.512 -4.671 20.543 1.00 98.56 277 LEU A O 1
ATOM 2106 N N . TRP A 1 278 ? -14.014 -3.028 21.996 1.00 98.50 278 TRP A N 1
ATOM 2107 C CA . TRP A 1 278 ? -14.115 -1.918 21.050 1.00 98.50 278 TRP A CA 1
ATOM 2108 C C . TRP A 1 278 ? -12.748 -1.390 20.631 1.00 98.50 278 TRP A C 1
ATOM 2110 O O . TRP A 1 278 ? -11.899 -1.111 21.475 1.00 98.50 278 TRP A O 1
ATOM 2120 N N . PHE A 1 279 ? -12.605 -1.175 19.327 1.00 98.50 279 PHE A N 1
ATOM 2121 C CA . PHE A 1 279 ? -11.547 -0.405 18.694 1.00 98.50 279 PHE A CA 1
ATOM 2122 C C . PHE A 1 279 ? -12.026 1.027 18.444 1.00 98.50 279 PHE A C 1
ATOM 2124 O O . PHE A 1 279 ? -12.930 1.276 17.636 1.00 98.50 279 PHE A O 1
ATOM 2131 N N . LYS A 1 280 ? -11.392 1.980 19.123 1.00 97.56 280 LYS A N 1
ATOM 2132 C CA . LYS A 1 280 ? -11.636 3.414 18.997 1.00 97.56 280 LYS A CA 1
ATOM 2133 C C . LYS A 1 280 ? -10.732 4.026 17.933 1.00 97.56 280 LYS A C 1
ATOM 2135 O O . LYS A 1 280 ? -9.514 4.089 18.097 1.00 97.56 280 LYS A O 1
ATOM 2140 N N . ALA A 1 281 ? -11.324 4.556 16.870 1.00 93.69 281 ALA A N 1
ATOM 2141 C CA . ALA A 1 281 ? -10.594 5.129 15.745 1.00 93.69 281 ALA A CA 1
ATOM 2142 C C . ALA A 1 281 ? -10.833 6.638 15.628 1.00 93.69 281 ALA A C 1
ATOM 2144 O O . ALA A 1 281 ? -11.956 7.113 15.790 1.00 93.69 281 ALA A O 1
ATOM 2145 N N . ALA A 1 282 ? -9.773 7.380 15.296 1.00 84.06 282 ALA A N 1
ATOM 2146 C CA . ALA A 1 282 ? -9.850 8.789 14.927 1.00 84.06 282 ALA A CA 1
ATOM 2147 C C . ALA A 1 282 ? -9.910 8.915 13.400 1.00 84.06 282 ALA A C 1
ATOM 2149 O O . ALA A 1 282 ? -8.878 8.987 12.733 1.00 84.06 282 ALA A O 1
ATOM 2150 N N . LEU A 1 283 ? -11.120 8.911 12.836 1.00 82.38 283 LEU A N 1
ATOM 2151 C CA . LEU A 1 283 ? -11.314 9.015 11.392 1.00 82.38 283 LEU A CA 1
ATOM 2152 C C . LEU A 1 283 ? -11.203 10.479 10.934 1.00 82.38 283 LEU A C 1
ATOM 2154 O O . LEU A 1 283 ? -11.915 11.341 11.459 1.00 82.38 283 LEU A O 1
ATOM 2158 N N . PRO A 1 284 ? -10.346 10.785 9.942 1.00 76.00 284 PRO A N 1
ATOM 2159 C CA . PRO A 1 284 ? -10.047 12.167 9.563 1.00 76.00 284 PRO A CA 1
ATOM 2160 C C . PRO A 1 284 ? -11.186 12.860 8.804 1.00 76.00 284 PRO A C 1
ATOM 2162 O O . PRO A 1 284 ? -11.274 14.086 8.818 1.00 76.00 284 PRO A O 1
ATOM 2165 N N . THR A 1 285 ? -12.053 12.105 8.125 1.00 75.94 285 THR A N 1
ATOM 2166 C CA . THR A 1 285 ? -13.101 12.654 7.253 1.00 75.94 285 THR A CA 1
ATOM 2167 C C . THR A 1 285 ? -14.381 11.835 7.334 1.00 75.94 285 THR A C 1
ATOM 2169 O O . THR A 1 285 ? -14.332 10.622 7.483 1.00 75.94 285 THR A O 1
ATOM 2172 N N . THR A 1 286 ? -15.539 12.478 7.180 1.00 81.50 286 THR A N 1
ATOM 2173 C CA . THR A 1 286 ? -16.792 11.752 6.952 1.00 81.50 286 THR A CA 1
ATOM 2174 C C . THR A 1 286 ? -16.789 11.259 5.516 1.00 81.50 286 THR A C 1
ATOM 2176 O O . THR A 1 286 ? -16.564 12.043 4.593 1.00 81.50 286 THR A O 1
ATOM 2179 N N . GLY A 1 287 ? -17.051 9.976 5.310 1.00 80.44 287 GLY A N 1
ATOM 2180 C CA . GLY A 1 287 ? -17.002 9.393 3.981 1.00 80.44 287 GLY A CA 1
ATOM 2181 C C . GLY A 1 287 ? -17.116 7.884 4.000 1.00 80.44 287 GLY A C 1
ATOM 2182 O O . GLY A 1 287 ? -17.480 7.274 5.004 1.00 80.44 287 GLY A O 1
ATOM 2183 N N . LYS A 1 288 ? -16.821 7.279 2.856 1.00 79.88 288 LYS A N 1
ATOM 2184 C CA . LYS A 1 288 ? -16.766 5.831 2.740 1.00 79.88 288 LYS A CA 1
ATOM 2185 C C . LYS A 1 288 ? -15.400 5.316 3.174 1.00 79.88 288 LYS A C 1
ATOM 2187 O O . LYS A 1 288 ? -14.384 5.876 2.772 1.00 79.88 288 LYS A O 1
ATOM 2192 N N . TYR A 1 289 ? -15.388 4.235 3.938 1.00 83.88 289 TYR A N 1
ATOM 2193 C CA . TYR A 1 289 ? -14.183 3.541 4.372 1.00 83.88 289 TYR A CA 1
ATOM 2194 C C . TYR A 1 289 ? -14.300 2.056 4.052 1.00 83.88 289 TYR A C 1
ATOM 2196 O O . TYR A 1 289 ? -15.295 1.429 4.409 1.00 83.88 289 TYR A O 1
ATOM 2204 N N . ARG A 1 290 ? -13.270 1.483 3.424 1.00 86.06 290 ARG A N 1
ATOM 2205 C CA . ARG A 1 290 ? -13.042 0.037 3.458 1.00 86.06 290 ARG A CA 1
ATOM 2206 C C . ARG A 1 290 ? -12.483 -0.299 4.834 1.00 86.06 290 ARG A C 1
ATOM 2208 O O . ARG A 1 290 ? -11.435 0.224 5.211 1.00 86.06 290 ARG A O 1
ATOM 2215 N N . VAL A 1 291 ? -13.194 -1.136 5.576 1.00 93.06 291 VAL A N 1
ATOM 2216 C CA . VAL A 1 291 ? -12.813 -1.548 6.928 1.00 93.06 291 VAL A CA 1
ATOM 2217 C C . VAL A 1 291 ? -12.305 -2.977 6.871 1.00 93.06 291 VAL A C 1
ATOM 2219 O O . VAL A 1 291 ? -12.984 -3.854 6.340 1.00 93.06 291 VAL A O 1
ATOM 2222 N N . TYR A 1 292 ? -11.117 -3.203 7.414 1.00 91.12 292 TYR A N 1
ATOM 2223 C CA . TYR A 1 292 ? -10.479 -4.508 7.495 1.00 91.12 292 TYR A CA 1
ATOM 2224 C C . TYR A 1 292 ? -10.287 -4.908 8.955 1.00 91.12 292 TYR A C 1
ATOM 2226 O O . TYR A 1 292 ? -10.121 -4.046 9.818 1.00 91.12 292 TYR A O 1
ATOM 2234 N N . ALA A 1 293 ? -10.253 -6.209 9.204 1.00 93.62 293 ALA A N 1
ATOM 2235 C CA . ALA A 1 293 ? -9.794 -6.794 10.452 1.00 93.62 293 ALA A CA 1
ATOM 2236 C C . ALA A 1 293 ? -8.581 -7.688 10.184 1.00 93.62 293 ALA A C 1
ATOM 2238 O O . ALA A 1 293 ? -8.522 -8.364 9.158 1.00 93.62 293 ALA A O 1
ATOM 2239 N N . TRP A 1 294 ? -7.632 -7.700 11.107 1.00 92.38 294 TRP A N 1
ATOM 2240 C CA . TRP A 1 294 ? -6.589 -8.711 11.191 1.00 92.38 294 TRP A CA 1
ATOM 2241 C C . TRP A 1 294 ? -6.927 -9.661 12.340 1.00 92.38 294 TRP A C 1
ATOM 2243 O O . TRP A 1 294 ? -7.520 -9.251 13.340 1.00 92.38 294 TRP A O 1
ATOM 2253 N N . HIS A 1 295 ? -6.580 -10.935 12.186 1.00 90.00 295 HIS A N 1
ATOM 2254 C CA . HIS A 1 295 ? -6.554 -11.901 13.279 1.00 90.00 295 HIS A CA 1
ATOM 2255 C C . HIS A 1 295 ? -5.531 -13.008 12.972 1.00 90.00 295 HIS A C 1
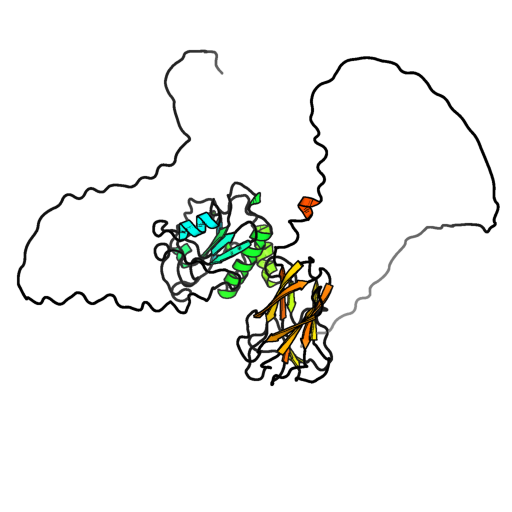ATOM 2257 O O . HIS A 1 295 ? -5.329 -13.345 11.800 1.00 90.00 295 HIS A O 1
ATOM 2263 N N . PRO A 1 296 ? -4.940 -13.647 13.993 1.00 87.12 296 PRO A N 1
ATOM 2264 C CA . PRO A 1 296 ? -4.278 -14.936 13.842 1.00 87.12 296 PRO A CA 1
ATOM 2265 C C . PRO A 1 296 ? -5.281 -16.003 13.390 1.00 87.12 296 PRO A C 1
ATOM 2267 O O . PRO A 1 296 ? -6.438 -15.992 13.824 1.00 87.12 296 PRO A O 1
ATOM 2270 N N . ALA A 1 297 ? -4.848 -16.953 12.561 1.00 85.88 297 ALA A N 1
ATOM 2271 C CA . ALA A 1 297 ? -5.636 -18.151 12.274 1.00 85.88 297 ALA A CA 1
ATOM 2272 C C . ALA A 1 297 ? -5.158 -19.327 13.115 1.00 85.88 297 ALA A C 1
ATOM 2274 O O . ALA A 1 297 ? -3.977 -19.661 13.118 1.00 85.88 297 ALA A O 1
ATOM 2275 N N . ASP A 1 298 ? -6.101 -19.965 13.797 1.00 93.00 298 ASP A N 1
ATOM 2276 C CA . ASP A 1 298 ? -5.872 -21.175 14.577 1.00 93.00 298 ASP A CA 1
ATOM 2277 C C . ASP A 1 298 ? -7.171 -21.975 14.644 1.00 93.00 298 ASP A C 1
ATOM 2279 O O . ASP A 1 298 ? -8.219 -21.400 14.918 1.00 93.00 298 ASP A O 1
ATOM 2283 N N . ALA A 1 299 ? -7.119 -23.294 14.458 1.00 91.81 299 ALA A N 1
ATOM 2284 C CA . ALA A 1 299 ? -8.312 -24.146 14.414 1.00 91.81 299 ALA A CA 1
ATOM 2285 C C . ALA A 1 299 ? -9.187 -24.096 15.688 1.00 91.81 299 ALA A C 1
ATOM 2287 O O . ALA A 1 299 ? -10.347 -24.494 15.648 1.00 91.81 299 ALA A O 1
ATOM 2288 N N . GLY A 1 300 ? -8.651 -23.630 16.822 1.00 96.94 300 GLY A N 1
ATOM 2289 C CA . GLY A 1 300 ? -9.400 -23.400 18.058 1.00 96.94 300 GLY A CA 1
ATOM 2290 C C . GLY A 1 300 ? -10.081 -22.029 18.156 1.00 96.94 300 GLY A C 1
ATOM 2291 O O . GLY A 1 300 ? -10.782 -21.779 19.143 1.00 96.94 300 GLY A O 1
ATOM 2292 N N . ASN A 1 301 ? -9.865 -21.135 17.189 1.00 98.31 301 ASN A N 1
ATOM 2293 C CA . ASN A 1 301 ? -10.521 -19.833 17.109 1.00 98.31 301 ASN A CA 1
ATOM 2294 C C . ASN A 1 301 ? -11.936 -19.946 16.528 1.00 98.31 301 ASN A C 1
ATOM 2296 O O . ASN A 1 301 ? -12.293 -20.930 15.886 1.00 98.31 301 ASN A O 1
ATOM 2300 N N . ASN A 1 302 ? -12.743 -18.912 16.758 1.00 98.44 302 ASN A N 1
ATOM 2301 C CA . ASN A 1 302 ? -14.154 -18.924 16.430 1.00 98.44 302 ASN A CA 1
ATOM 2302 C C . ASN A 1 302 ? -14.410 -18.843 14.922 1.00 98.44 302 ASN A C 1
ATOM 2304 O O . ASN A 1 302 ? -13.969 -17.913 14.249 1.00 98.44 302 ASN A O 1
ATOM 2308 N N . ASP A 1 303 ? -15.181 -19.792 14.405 1.00 96.38 303 ASP A N 1
ATOM 2309 C CA . ASP A 1 303 ? -15.516 -19.919 12.981 1.00 96.38 303 ASP A CA 1
ATOM 2310 C C . ASP A 1 303 ? -16.569 -18.909 12.485 1.00 96.38 303 ASP A C 1
ATOM 2312 O O . ASP A 1 303 ? -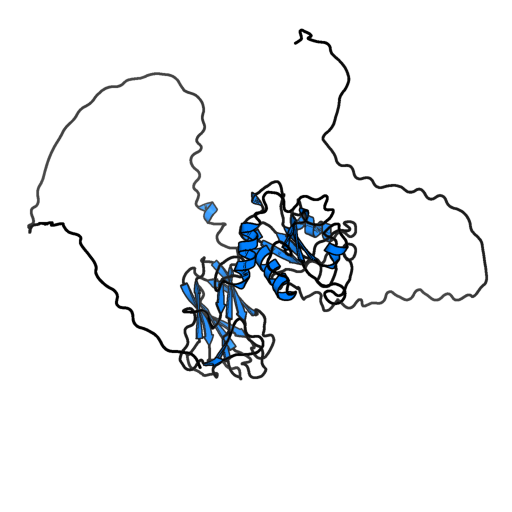16.906 -18.860 11.300 1.00 96.38 303 ASP A O 1
ATOM 2316 N N . LYS A 1 304 ? -17.107 -18.079 13.385 1.00 96.62 304 LYS A N 1
ATOM 2317 C CA . LYS A 1 304 ? -18.137 -17.089 13.064 1.00 96.62 304 LYS A CA 1
ATOM 2318 C C . LYS A 1 304 ? -18.052 -15.863 13.973 1.00 96.62 304 LYS A C 1
ATOM 2320 O O . LYS A 1 304 ? -19.062 -15.434 14.539 1.00 96.62 304 LYS A O 1
ATOM 2325 N N . THR A 1 305 ? -16.868 -15.281 14.134 1.00 98.44 305 THR A N 1
ATOM 2326 C CA . THR A 1 305 ? -16.665 -14.091 14.972 1.00 98.44 305 THR A CA 1
ATOM 2327 C C . THR A 1 305 ? -17.422 -12.881 14.410 1.00 98.44 305 THR A C 1
ATOM 2329 O O . THR A 1 305 ? -17.163 -12.482 13.273 1.00 98.44 305 THR A O 1
ATOM 2332 N N . PRO A 1 306 ? -18.338 -12.259 15.175 1.00 98.50 306 PRO A N 1
ATOM 2333 C CA . PRO A 1 306 ? -19.041 -11.051 14.774 1.00 98.50 306 PRO A CA 1
ATOM 2334 C C . PRO A 1 306 ? -18.190 -9.800 15.017 1.00 98.50 306 PRO A C 1
ATOM 2336 O O . PRO A 1 306 ? -17.818 -9.493 16.151 1.00 98.50 306 PRO A O 1
ATOM 2339 N N . TYR A 1 307 ? -17.991 -9.030 13.955 1.00 98.56 307 TYR A N 1
ATOM 2340 C CA . TYR A 1 307 ? -17.472 -7.670 13.961 1.00 98.56 307 TYR A CA 1
ATOM 2341 C C . TYR A 1 307 ? -18.632 -6.694 13.762 1.00 98.56 307 TYR A C 1
ATOM 2343 O O . TYR A 1 307 ? -19.382 -6.803 12.795 1.00 98.56 307 TYR A O 1
ATOM 2351 N N . ILE A 1 308 ? -18.804 -5.742 14.674 1.00 98.62 308 ILE A N 1
ATOM 2352 C CA . ILE A 1 308 ? -19.862 -4.731 14.630 1.00 98.62 308 ILE A CA 1
ATOM 2353 C C . ILE A 1 308 ? -19.231 -3.404 14.216 1.00 98.62 308 ILE A C 1
ATOM 2355 O O . ILE A 1 308 ? -18.495 -2.808 14.994 1.00 98.62 308 ILE A O 1
ATOM 2359 N N . VAL A 1 309 ? -19.519 -2.937 13.005 1.00 98.44 309 VAL A N 1
ATOM 2360 C CA . VAL A 1 309 ? -19.019 -1.667 12.468 1.00 98.44 309 VAL A CA 1
ATOM 2361 C C . VAL A 1 309 ? -20.037 -0.564 12.744 1.00 98.44 309 VAL A C 1
ATOM 2363 O O . VAL A 1 309 ? -21.202 -0.672 12.353 1.00 98.44 309 VAL A O 1
ATOM 2366 N N . HIS A 1 310 ? -19.603 0.509 13.402 1.00 97.75 310 HIS A N 1
ATOM 2367 C CA . HIS A 1 310 ? -20.417 1.695 13.641 1.00 97.75 310 HIS A CA 1
ATOM 2368 C C . HIS A 1 310 ? -20.414 2.577 12.387 1.00 97.75 310 HIS A C 1
ATOM 2370 O O . HIS A 1 310 ? -19.381 3.107 11.978 1.00 97.75 310 HIS A O 1
ATOM 2376 N N . THR A 1 311 ? -21.578 2.727 11.755 1.00 95.88 311 THR A N 1
ATOM 2377 C CA . THR A 1 311 ? -21.745 3.536 10.541 1.00 95.88 311 THR A CA 1
ATOM 2378 C C . THR A 1 311 ? -22.666 4.727 10.795 1.00 95.88 311 THR A C 1
ATOM 2380 O O . THR A 1 311 ? -23.415 4.763 11.769 1.00 95.88 311 THR A O 1
ATOM 2383 N N . THR A 1 312 ? -22.681 5.682 9.867 1.00 91.00 312 THR A N 1
ATOM 2384 C CA . THR A 1 312 ? -23.629 6.811 9.881 1.00 91.00 312 THR A CA 1
ATOM 2385 C C . THR A 1 312 ? -25.102 6.395 9.764 1.00 91.00 312 THR A C 1
ATOM 2387 O O . THR A 1 312 ? -25.977 7.174 10.129 1.00 91.00 312 THR A O 1
ATOM 2390 N N . GLY A 1 313 ? -25.388 5.179 9.282 1.00 88.06 313 GLY A N 1
ATOM 2391 C CA . GLY A 1 313 ? -26.740 4.618 9.173 1.00 88.06 313 GLY A CA 1
ATOM 2392 C C . GLY A 1 313 ? -27.120 3.659 10.307 1.00 88.06 313 GLY A C 1
ATOM 2393 O O . GLY A 1 313 ? -28.173 3.030 10.231 1.00 88.06 313 GLY A O 1
ATOM 2394 N N . GLY A 1 314 ? -26.272 3.519 11.331 1.00 92.81 314 GLY A N 1
ATOM 2395 C CA . GLY A 1 314 ? -26.419 2.536 12.405 1.00 92.81 314 GLY A CA 1
ATOM 2396 C C . GLY A 1 314 ? -25.373 1.422 12.343 1.00 92.81 314 GLY A C 1
ATOM 2397 O O . GLY A 1 314 ? -24.497 1.399 11.476 1.00 92.81 314 GLY A O 1
ATOM 2398 N N . ASN A 1 315 ? -25.441 0.499 13.298 1.00 96.44 315 ASN A N 1
ATOM 2399 C CA . ASN A 1 315 ? -24.460 -0.576 13.420 1.00 96.44 315 ASN A CA 1
ATOM 2400 C C . ASN A 1 315 ? -24.716 -1.686 12.396 1.00 96.44 315 ASN A C 1
ATOM 2402 O O . ASN A 1 315 ? -25.852 -2.122 12.218 1.00 96.44 315 ASN A O 1
ATOM 2406 N N . VAL A 1 316 ? -23.646 -2.184 11.774 1.00 96.94 316 VAL A N 1
ATOM 2407 C CA . VAL A 1 316 ? -23.686 -3.316 10.840 1.00 96.94 316 VAL A CA 1
ATOM 2408 C C . VAL A 1 316 ? -22.809 -4.440 11.374 1.00 96.94 316 VAL A C 1
ATOM 2410 O O . VAL A 1 316 ? -21.662 -4.205 11.741 1.00 96.94 316 VAL A O 1
ATOM 2413 N N . SER A 1 317 ? -23.331 -5.666 11.413 1.00 97.44 317 SER A N 1
ATOM 2414 C CA . SER A 1 317 ? -22.559 -6.848 11.811 1.00 97.44 317 SER A CA 1
ATOM 2415 C C . SER A 1 317 ? -22.052 -7.616 10.595 1.00 97.44 317 SER A C 1
ATOM 2417 O O . SER A 1 317 ? -22.825 -7.955 9.702 1.00 97.44 317 SER A O 1
ATOM 2419 N N . VAL A 1 318 ? -20.760 -7.926 10.598 1.00 94.62 318 VAL A N 1
ATOM 2420 C CA . VAL A 1 318 ? -20.078 -8.786 9.625 1.00 94.62 318 VAL A CA 1
ATOM 2421 C C . VAL A 1 318 ? -19.460 -9.954 10.382 1.00 94.62 318 VAL A C 1
ATOM 2423 O O . VAL A 1 318 ? -19.051 -9.796 11.527 1.00 94.62 318 VAL A O 1
ATOM 2426 N N . TYR A 1 319 ? -19.400 -11.132 9.770 1.00 96.25 319 TYR A N 1
ATOM 2427 C CA . TYR A 1 319 ? -18.852 -12.329 10.404 1.00 96.25 319 TYR A CA 1
ATOM 2428 C C . TYR A 1 319 ? -17.590 -12.777 9.676 1.00 96.25 319 TYR A C 1
ATOM 2430 O O . TYR A 1 319 ? -17.600 -12.860 8.449 1.00 96.25 319 TYR A O 1
ATOM 2438 N N . LEU A 1 320 ? -16.536 -13.086 10.430 1.00 90.81 320 LEU A N 1
ATOM 2439 C CA . LEU A 1 320 ? -15.325 -13.720 9.912 1.00 90.81 320 LEU A CA 1
ATOM 2440 C C . LEU A 1 320 ? -15.103 -15.073 10.582 1.00 90.81 320 LEU A C 1
ATOM 2442 O O . LEU A 1 320 ? -15.370 -15.237 11.771 1.00 90.81 320 LEU A O 1
ATOM 2446 N N . ASP A 1 321 ? -14.577 -16.014 9.809 1.00 92.06 321 ASP A N 1
ATOM 2447 C CA . ASP A 1 321 ? -14.045 -17.273 10.316 1.00 92.06 321 ASP A CA 1
ATOM 2448 C C . ASP A 1 321 ? -12.591 -17.050 10.746 1.00 92.06 321 ASP A C 1
ATOM 2450 O O . ASP A 1 321 ? -11.725 -16.809 9.905 1.00 92.06 321 ASP A O 1
ATOM 2454 N N . GLN A 1 322 ? -12.334 -17.092 12.056 1.00 97.12 322 GLN A N 1
ATOM 2455 C CA . GLN A 1 322 ? -10.998 -16.893 12.618 1.00 97.12 322 GLN A CA 1
ATOM 2456 C C . GLN A 1 322 ? -10.170 -18.175 12.692 1.00 97.12 322 GLN A C 1
ATOM 2458 O O . GLN A 1 322 ? -9.002 -18.126 13.086 1.00 97.12 322 GLN A O 1
ATOM 2463 N N . SER A 1 323 ? -10.756 -19.317 12.329 1.00 92.31 323 SER A N 1
ATOM 2464 C CA . SER A 1 323 ? -10.065 -20.603 12.339 1.00 92.31 323 SER A CA 1
ATOM 2465 C C . SER A 1 323 ? -9.115 -20.777 11.153 1.00 92.31 323 SER A C 1
ATOM 2467 O O . SER A 1 323 ? -8.188 -21.588 11.195 1.00 92.31 323 SER A O 1
ATOM 2469 N N . VAL A 1 324 ? -9.303 -19.967 10.108 1.00 76.12 324 VAL A N 1
ATOM 2470 C CA . VAL A 1 324 ? -8.573 -20.032 8.840 1.00 76.12 324 VAL A CA 1
ATOM 2471 C C . VAL A 1 324 ? -8.212 -18.640 8.327 1.00 76.12 324 VAL A C 1
ATOM 2473 O O . VAL A 1 324 ? -8.758 -17.635 8.762 1.00 76.12 324 VAL A O 1
ATOM 2476 N N . SER A 1 325 ? -7.314 -18.578 7.339 1.00 74.81 325 SER A N 1
ATOM 2477 C CA . SER A 1 325 ? -7.030 -17.362 6.553 1.00 74.81 325 SER A CA 1
ATOM 2478 C C . SER A 1 325 ? -6.633 -16.109 7.359 1.00 74.81 325 SER A C 1
ATOM 2480 O O . SER A 1 325 ? -6.902 -14.993 6.919 1.00 74.81 325 SER A O 1
ATOM 2482 N N . GLY A 1 326 ? -6.018 -16.291 8.526 1.00 72.56 326 GLY A N 1
ATOM 2483 C CA . GLY A 1 326 ? -5.485 -15.228 9.379 1.00 72.56 326 GLY A CA 1
ATOM 2484 C C . GLY A 1 326 ? -4.068 -14.820 8.977 1.00 72.56 326 GLY A C 1
ATOM 2485 O O . GLY A 1 326 ? -3.518 -15.340 8.008 1.00 72.56 326 GLY A O 1
ATOM 2486 N N . GLY A 1 327 ? -3.475 -13.874 9.705 1.00 67.75 327 GLY A N 1
ATOM 2487 C CA . GLY A 1 327 ? -2.176 -13.298 9.344 1.00 67.75 327 GLY A CA 1
ATOM 2488 C C . GLY A 1 327 ? -2.234 -12.400 8.101 1.00 67.75 327 GLY A C 1
ATOM 2489 O O . GLY A 1 327 ? -1.233 -12.224 7.412 1.00 67.75 327 GLY A O 1
ATOM 2490 N N . THR A 1 328 ? -3.420 -11.880 7.769 1.00 71.50 328 THR A N 1
ATOM 2491 C CA . THR A 1 328 ? -3.642 -10.960 6.648 1.00 71.50 328 THR A CA 1
ATOM 2492 C C . THR A 1 328 ? -4.858 -10.065 6.908 1.00 71.50 328 THR A C 1
ATOM 2494 O O . THR A 1 328 ? -5.755 -10.422 7.675 1.00 71.50 328 THR A O 1
ATOM 2497 N N . TRP A 1 329 ? -4.925 -8.907 6.246 1.00 80.00 329 TRP A N 1
ATOM 2498 C CA . TRP A 1 329 ? -6.055 -7.981 6.349 1.00 80.00 329 TRP A CA 1
ATOM 2499 C C . TRP A 1 329 ? -7.302 -8.530 5.646 1.00 80.00 329 TRP A C 1
ATOM 2501 O O . TRP A 1 329 ? -7.383 -8.585 4.419 1.00 80.00 329 TRP A O 1
ATOM 2511 N N . ARG A 1 330 ? -8.327 -8.873 6.427 1.00 81.75 330 ARG A N 1
ATOM 2512 C CA . ARG A 1 330 ? -9.626 -9.361 5.950 1.00 81.75 330 ARG A CA 1
ATOM 2513 C C . ARG A 1 330 ? -10.599 -8.205 5.790 1.00 81.75 330 ARG A C 1
ATOM 2515 O O . ARG A 1 330 ? -10.926 -7.534 6.764 1.00 81.75 330 ARG A O 1
ATOM 2522 N N . LEU A 1 331 ? -11.081 -7.970 4.571 1.00 80.81 331 LEU A N 1
ATOM 2523 C CA . LEU A 1 331 ? -12.096 -6.947 4.316 1.00 80.81 331 LEU A CA 1
ATOM 2524 C C . LEU A 1 331 ? -13.412 -7.328 5.011 1.00 80.81 331 LEU A C 1
ATOM 2526 O O . LEU A 1 331 ? -13.997 -8.362 4.701 1.00 80.81 331 LEU A O 1
ATOM 2530 N N . LEU A 1 332 ? -13.892 -6.468 5.908 1.00 85.19 332 LEU A N 1
ATOM 2531 C CA . LEU A 1 332 ? -15.238 -6.556 6.479 1.00 85.19 332 LEU A CA 1
ATOM 2532 C C . LEU A 1 332 ? -16.276 -5.954 5.526 1.00 85.19 332 LEU A C 1
ATOM 2534 O O . LEU A 1 332 ? -17.395 -6.447 5.424 1.00 85.19 332 LEU A O 1
ATOM 2538 N N . GLY A 1 333 ? -15.907 -4.882 4.824 1.00 76.25 333 GLY A N 1
ATOM 2539 C CA . GLY A 1 333 ? -16.765 -4.222 3.845 1.00 76.25 333 GLY A CA 1
ATOM 2540 C C . GLY A 1 333 ? -16.416 -2.754 3.639 1.00 76.25 333 GLY A C 1
ATOM 2541 O O . GLY A 1 333 ? -15.427 -2.248 4.169 1.00 76.25 333 GLY A O 1
ATOM 2542 N N . GLU A 1 334 ? -17.249 -2.070 2.861 1.00 86.19 334 GLU A N 1
ATOM 2543 C CA . GLU A 1 334 ? -17.200 -0.624 2.660 1.00 86.19 334 GLU A CA 1
ATOM 2544 C C . GLU A 1 334 ? -18.380 0.032 3.385 1.00 86.19 334 GLU A C 1
ATOM 2546 O O . GLU A 1 334 ? -19.535 -0.320 3.146 1.00 86.19 334 GLU A O 1
ATOM 2551 N N . PHE A 1 335 ? -18.100 0.998 4.258 1.00 92.06 335 PHE A N 1
ATOM 2552 C CA . PHE A 1 335 ? -19.093 1.602 5.144 1.00 92.06 335 PHE A CA 1
ATOM 2553 C C . PHE A 1 335 ? -19.036 3.127 5.092 1.00 92.06 335 PHE A C 1
ATOM 2555 O O . PHE A 1 335 ? -17.961 3.717 5.011 1.00 92.06 335 PHE A O 1
ATOM 2562 N N . ALA A 1 336 ? -20.196 3.783 5.172 1.00 89.44 336 ALA A N 1
ATOM 2563 C CA . ALA A 1 336 ? -20.274 5.230 5.348 1.00 89.44 336 ALA A CA 1
ATOM 2564 C C . ALA A 1 336 ? -20.071 5.579 6.829 1.00 89.44 336 ALA A C 1
ATOM 2566 O O . ALA A 1 336 ? -20.946 5.313 7.654 1.00 89.44 336 ALA A O 1
ATOM 2567 N N . MET A 1 337 ? -18.937 6.184 7.168 1.00 94.62 337 MET A N 1
ATOM 2568 C CA . MET A 1 337 ? -18.518 6.470 8.542 1.00 94.62 337 MET A CA 1
ATOM 2569 C C . MET A 1 337 ? -18.314 7.974 8.753 1.00 94.62 337 MET A C 1
ATOM 2571 O O . MET A 1 337 ? -17.989 8.710 7.819 1.00 94.62 337 MET A O 1
ATOM 2575 N N . ALA A 1 338 ? -18.537 8.441 9.980 1.00 88.88 338 ALA A N 1
ATOM 2576 C CA . ALA A 1 338 ? -18.340 9.841 10.343 1.00 88.88 338 ALA A CA 1
ATOM 2577 C C . ALA A 1 338 ? -16.859 10.136 10.625 1.00 88.88 338 ALA A C 1
ATOM 2579 O O . ALA A 1 338 ? -16.140 9.265 11.115 1.00 88.88 338 ALA A O 1
ATOM 2580 N N . ALA A 1 339 ? -16.413 11.368 10.372 1.00 83.38 339 ALA A N 1
ATOM 2581 C CA . ALA A 1 339 ? -15.185 11.880 10.976 1.00 83.38 339 ALA A CA 1
ATOM 2582 C C . ALA A 1 339 ? -15.323 11.925 12.504 1.00 83.38 339 ALA A C 1
ATOM 2584 O O . ALA A 1 339 ? -16.422 12.124 13.025 1.00 83.38 339 ALA A O 1
ATOM 2585 N N . GLY A 1 340 ? -14.199 11.845 13.209 1.00 78.88 340 GLY A N 1
ATOM 2586 C CA . GLY A 1 340 ? -14.136 12.007 14.660 1.00 78.88 340 GLY A CA 1
ATOM 2587 C C . GLY A 1 340 ? -13.433 10.850 15.356 1.00 78.88 340 GLY A C 1
ATOM 2588 O O . GLY A 1 340 ? -12.961 9.923 14.708 1.00 78.88 340 GLY A O 1
ATOM 2589 N N . ASP A 1 341 ? -13.362 10.932 16.683 1.00 91.88 341 ASP A N 1
ATOM 2590 C CA . ASP A 1 341 ? -12.668 9.974 17.546 1.00 91.88 341 ASP A CA 1
ATOM 2591 C C . ASP A 1 341 ? -13.664 9.193 18.417 1.00 91.88 341 ASP A C 1
ATOM 2593 O O . ASP A 1 341 ? -14.137 9.698 19.438 1.00 91.88 341 ASP A O 1
ATOM 2597 N N . TYR A 1 342 ? -14.025 7.981 17.991 1.00 96.56 342 TYR A N 1
ATOM 2598 C CA . TYR A 1 342 ? -15.112 7.192 18.584 1.00 96.56 342 TYR A CA 1
ATOM 2599 C C . TYR A 1 342 ? -14.896 5.681 18.439 1.00 96.56 342 TYR A C 1
ATOM 2601 O O . TYR A 1 342 ? -14.076 5.232 17.637 1.00 96.56 342 TYR A O 1
ATOM 2609 N N . ASP A 1 343 ? -15.644 4.899 19.221 1.00 98.00 343 ASP A N 1
ATOM 2610 C CA . ASP A 1 343 ? -15.674 3.436 19.130 1.00 98.00 343 ASP A CA 1
ATOM 2611 C C . ASP A 1 343 ? -16.269 3.019 17.777 1.00 98.00 343 ASP A C 1
ATOM 2613 O O . ASP A 1 343 ? -17.472 3.153 17.527 1.00 98.00 343 ASP A O 1
ATOM 2617 N N . ALA A 1 344 ? -15.390 2.589 16.872 1.00 98.00 344 ALA A N 1
ATOM 2618 C CA . ALA A 1 344 ? -15.684 2.455 15.451 1.00 98.00 344 ALA A CA 1
ATOM 2619 C C . ALA A 1 344 ? -15.993 1.008 15.050 1.00 98.00 344 ALA A C 1
ATOM 2621 O O . ALA A 1 344 ? -16.863 0.776 14.208 1.00 98.00 344 ALA A O 1
ATOM 2622 N N . VAL A 1 345 ? -15.302 0.034 15.649 1.00 98.69 345 VAL A N 1
ATOM 2623 C CA . VAL A 1 345 ? -15.533 -1.400 15.418 1.00 98.69 345 VAL A CA 1
ATOM 2624 C C . VAL A 1 345 ? -15.507 -2.146 16.746 1.00 98.69 345 VAL A C 1
ATOM 2626 O O . VAL A 1 345 ? -14.597 -1.946 17.541 1.00 98.69 345 VAL A O 1
ATOM 2629 N N . ALA A 1 346 ? -16.475 -3.030 16.971 1.00 98.62 346 ALA A N 1
ATOM 2630 C CA . ALA A 1 346 ? -16.483 -3.973 18.084 1.00 98.62 346 ALA A CA 1
ATOM 2631 C C . ALA A 1 346 ? -16.242 -5.406 17.607 1.00 98.62 346 ALA A C 1
ATOM 2633 O O . ALA A 1 346 ? -16.766 -5.801 16.568 1.00 98.62 346 ALA A O 1
ATOM 2634 N N . VAL A 1 347 ? -15.559 -6.213 18.415 1.00 98.62 347 VAL A N 1
ATOM 2635 C CA . VAL A 1 347 ? -15.541 -7.677 18.299 1.00 98.62 347 VAL A CA 1
ATOM 2636 C C . VAL A 1 347 ? -16.459 -8.234 19.378 1.00 98.62 347 VAL A C 1
ATOM 2638 O O . VAL A 1 347 ? -16.251 -8.002 20.568 1.00 98.62 347 VAL A O 1
ATOM 2641 N N . SER A 1 348 ? -17.523 -8.921 18.969 1.00 98.25 348 SER A N 1
ATOM 2642 C CA . SER A 1 348 ? -18.569 -9.391 19.878 1.00 98.25 348 SER A CA 1
ATOM 2643 C C . SER A 1 348 ? -18.337 -10.827 20.316 1.00 98.25 348 SER A C 1
ATOM 2645 O O . SER A 1 348 ? -18.017 -11.692 19.507 1.00 98.25 348 SER A O 1
ATOM 2647 N N . ARG A 1 349 ? -18.618 -11.110 21.590 1.00 97.44 349 ARG A N 1
ATOM 2648 C CA . ARG A 1 349 ? -18.632 -12.480 22.120 1.00 97.44 349 ARG A CA 1
ATOM 2649 C C . ARG A 1 349 ? -19.926 -13.236 21.817 1.00 97.44 349 ARG A C 1
ATOM 2651 O O . ARG A 1 349 ? -19.983 -14.458 21.962 1.00 97.44 349 ARG A O 1
ATOM 2658 N N . TRP A 1 350 ? -20.965 -12.527 21.374 1.00 97.38 350 TRP A N 1
ATOM 2659 C CA . TRP A 1 350 ? -22.259 -13.110 21.046 1.00 97.38 350 TRP A CA 1
ATOM 2660 C C . TRP A 1 350 ? -22.248 -13.687 19.637 1.00 97.38 350 TRP A C 1
ATOM 2662 O O . TRP A 1 350 ? -22.650 -13.047 18.667 1.00 97.38 350 TRP A O 1
ATOM 2672 N N . THR A 1 351 ? -21.868 -14.954 19.539 1.00 97.19 351 THR A N 1
ATOM 2673 C CA . THR A 1 351 ? -21.812 -15.684 18.271 1.00 97.19 351 THR A CA 1
ATOM 2674 C C . THR A 1 351 ? -22.567 -17.006 18.322 1.00 97.19 351 THR A C 1
ATOM 2676 O O . THR A 1 351 ? -22.868 -17.526 19.396 1.00 97.19 351 THR A O 1
ATOM 2679 N N . GLY A 1 352 ? -22.969 -17.506 17.153 1.00 95.81 352 GLY A N 1
ATOM 2680 C CA . GLY A 1 352 ? -23.428 -18.885 16.966 1.00 95.81 352 GLY A CA 1
ATOM 2681 C C . GLY A 1 352 ? -22.309 -19.857 16.578 1.00 95.81 352 GLY A C 1
ATOM 2682 O O . GLY A 1 352 ? -22.597 -21.040 16.459 1.00 95.81 352 GLY A O 1
ATOM 2683 N N . GLY A 1 353 ? -21.089 -19.358 16.353 1.00 96.00 353 GLY A N 1
ATOM 2684 C CA . GLY A 1 353 ? -19.900 -20.161 16.073 1.00 96.00 353 GLY A CA 1
ATOM 2685 C C . GLY A 1 353 ? -19.277 -20.772 17.325 1.00 96.00 353 GLY A C 1
ATOM 2686 O O . GLY A 1 353 ? -19.671 -20.456 18.453 1.00 96.00 353 GLY A O 1
ATOM 2687 N N . SER A 1 354 ? -18.276 -21.621 17.124 1.00 95.12 354 SER A N 1
ATOM 2688 C CA . SER A 1 354 ? -17.579 -22.363 18.183 1.00 95.12 354 SER A CA 1
ATOM 2689 C C . SER A 1 354 ? -16.089 -22.045 18.206 1.00 95.12 354 SER A C 1
ATOM 2691 O O . SER A 1 354 ? -15.533 -21.753 17.161 1.00 95.12 354 SER A O 1
ATOM 2693 N N . GLY A 1 355 ? -15.448 -22.102 19.377 1.00 97.56 355 GLY A N 1
ATOM 2694 C CA . GLY A 1 355 ? -14.040 -21.718 19.553 1.00 97.56 355 GLY A CA 1
ATOM 2695 C C . GLY A 1 355 ? -13.873 -20.342 20.200 1.00 97.56 355 GLY A C 1
ATOM 2696 O O . GLY A 1 355 ? -14.841 -19.580 20.325 1.00 97.56 355 GLY A O 1
ATOM 2697 N N . ARG A 1 356 ? -12.647 -20.040 20.645 1.00 98.06 356 ARG A N 1
ATOM 2698 C CA . ARG A 1 356 ? -12.310 -18.765 21.305 1.00 98.06 356 ARG A CA 1
ATOM 2699 C C . ARG A 1 356 ? -12.347 -17.614 20.309 1.00 98.06 356 ARG A C 1
ATOM 2701 O O . ARG A 1 356 ? -12.031 -17.786 19.139 1.00 98.06 356 ARG A O 1
ATOM 2708 N N . ILE A 1 357 ? -12.682 -16.426 20.770 1.00 98.56 357 ILE A N 1
ATOM 2709 C CA . ILE A 1 357 ? -12.728 -15.227 19.937 1.00 98.56 357 ILE A CA 1
ATOM 2710 C C . ILE A 1 357 ? -11.440 -14.447 20.141 1.00 98.56 357 ILE A C 1
ATOM 2712 O O . ILE A 1 357 ? -11.000 -14.284 21.278 1.00 98.56 357 ILE A O 1
ATOM 2716 N N . VAL A 1 358 ? -10.862 -13.968 19.043 1.00 98.50 358 VAL A N 1
ATOM 2717 C CA . VAL A 1 358 ? -9.631 -13.175 19.042 1.00 98.50 358 VAL A CA 1
ATOM 2718 C C . VAL A 1 358 ? -9.929 -11.766 18.536 1.00 98.50 358 VAL A C 1
ATOM 2720 O O . VAL A 1 358 ? -10.617 -11.586 17.534 1.00 98.50 358 VAL A O 1
ATOM 2723 N N . ALA A 1 359 ? -9.419 -10.755 19.222 1.00 98.38 359 ALA A N 1
ATOM 2724 C CA . ALA A 1 359 ? -9.411 -9.370 18.785 1.00 98.38 359 ALA A CA 1
ATOM 2725 C C . ALA A 1 359 ? -7.957 -8.904 18.709 1.00 98.38 359 ALA A C 1
ATOM 2727 O O . ALA A 1 359 ? -7.219 -9.031 19.681 1.00 98.38 359 ALA A O 1
ATOM 2728 N N . ASP A 1 360 ? -7.561 -8.412 17.543 1.00 97.88 360 ASP A N 1
ATOM 2729 C CA . ASP A 1 360 ? -6.173 -8.089 17.221 1.00 97.88 360 ASP A CA 1
ATOM 2730 C C . ASP A 1 360 ? -6.114 -6.667 16.645 1.00 97.88 360 ASP A C 1
ATOM 2732 O O . ASP A 1 360 ? -6.073 -5.714 17.413 1.00 97.88 360 ASP A O 1
ATOM 2736 N N . ALA A 1 361 ? -6.289 -6.475 15.335 1.00 95.75 361 ALA A N 1
ATOM 2737 C CA . ALA A 1 361 ? -6.241 -5.135 14.752 1.00 95.75 361 ALA A CA 1
ATOM 2738 C C . ALA A 1 361 ? -7.382 -4.852 13.771 1.00 95.75 361 ALA A C 1
ATOM 2740 O O . ALA A 1 361 ? -7.941 -5.749 13.132 1.00 95.75 361 ALA A O 1
ATOM 2741 N N . VAL A 1 362 ? -7.709 -3.569 13.610 1.00 97.62 362 VAL A N 1
ATOM 2742 C CA . VAL A 1 362 ? -8.631 -3.063 12.583 1.00 97.62 362 VAL A CA 1
ATOM 2743 C C . VAL A 1 362 ? -7.990 -1.943 11.774 1.00 97.62 362 VAL A C 1
ATOM 2745 O O . VAL A 1 362 ? -7.191 -1.166 12.292 1.00 97.62 362 VAL A O 1
ATOM 2748 N N . ARG A 1 363 ? -8.368 -1.838 10.497 1.00 91.25 363 ARG A N 1
ATOM 2749 C CA . ARG A 1 363 ? -7.833 -0.843 9.558 1.00 91.25 363 ARG A CA 1
ATOM 2750 C C . ARG A 1 363 ? -8.942 -0.163 8.768 1.00 91.25 363 ARG A C 1
ATOM 2752 O O . ARG A 1 363 ? -9.800 -0.836 8.204 1.00 91.25 363 ARG A O 1
ATOM 2759 N N . PHE A 1 364 ? -8.895 1.163 8.674 1.00 90.31 364 PHE A N 1
ATOM 2760 C CA . PHE A 1 364 ? -9.896 2.002 8.012 1.00 90.31 364 PHE A CA 1
ATOM 2761 C C . PHE A 1 364 ? -9.279 2.760 6.840 1.00 90.31 364 PHE A C 1
ATOM 2763 O O . PHE A 1 364 ? -8.680 3.819 7.025 1.00 90.31 364 PHE A O 1
ATOM 2770 N N . VAL A 1 365 ? -9.477 2.271 5.620 1.00 77.69 365 VAL A N 1
ATOM 2771 C CA . VAL A 1 365 ? -8.956 2.910 4.404 1.00 77.69 365 VAL A CA 1
ATOM 2772 C C . VAL A 1 365 ? -10.046 3.772 3.776 1.00 77.69 365 VAL A C 1
ATOM 2774 O O . VAL A 1 365 ? -11.064 3.251 3.318 1.00 77.69 365 VAL A O 1
ATOM 2777 N N . GLY A 1 366 ? -9.843 5.090 3.748 1.00 69.31 366 GLY A N 1
ATOM 2778 C CA . GLY A 1 366 ? -10.771 6.018 3.102 1.00 69.31 366 GLY A CA 1
ATOM 2779 C C . GLY A 1 366 ? -10.908 5.717 1.608 1.00 69.31 366 GLY A C 1
ATOM 2780 O O . GLY A 1 366 ? -9.919 5.537 0.904 1.00 69.31 366 GLY A O 1
ATOM 2781 N N . VAL A 1 367 ? -12.140 5.656 1.111 1.00 60.44 367 VAL A N 1
ATOM 2782 C CA . VAL A 1 367 ? -12.442 5.512 -0.315 1.00 60.44 367 VAL A CA 1
ATOM 2783 C C . VAL A 1 367 ? -12.697 6.909 -0.860 1.00 60.44 367 VAL A C 1
ATOM 2785 O O . VAL A 1 367 ? -13.731 7.524 -0.583 1.00 60.44 367 VAL A O 1
ATOM 2788 N N . LEU A 1 368 ? -11.734 7.444 -1.611 1.00 51.22 368 LEU A N 1
ATOM 2789 C CA . LEU A 1 368 ? -11.871 8.746 -2.258 1.00 51.22 368 LEU A CA 1
ATOM 2790 C C . LEU A 1 368 ? -12.951 8.669 -3.346 1.00 51.22 368 LEU A C 1
ATOM 2792 O O . LEU A 1 368 ? -12.699 8.286 -4.485 1.00 51.22 368 LEU A O 1
ATOM 2796 N N . GLY A 1 369 ? -14.185 9.023 -2.982 1.00 40.44 369 GLY A N 1
ATOM 2797 C CA . GLY A 1 369 ? -15.313 8.996 -3.909 1.00 40.44 369 GLY A CA 1
ATOM 2798 C C . GLY A 1 369 ? -16.661 9.295 -3.262 1.00 40.44 369 GLY A C 1
ATOM 2799 O O . GLY A 1 369 ? -17.483 8.395 -3.158 1.00 40.44 369 GLY A O 1
ATOM 2800 N N . ALA A 1 370 ? -16.901 10.550 -2.854 1.00 35.38 370 ALA A N 1
ATOM 2801 C CA . ALA A 1 370 ? -18.260 11.115 -2.719 1.00 35.38 370 ALA A CA 1
ATOM 2802 C C . ALA A 1 370 ? -18.321 12.636 -2.455 1.00 35.38 370 ALA A C 1
ATOM 2804 O O . ALA A 1 370 ? -19.389 13.212 -2.628 1.00 35.38 370 ALA A O 1
ATOM 2805 N N . VAL A 1 371 ? -17.236 13.316 -2.053 1.00 37.66 371 VAL A N 1
ATOM 2806 C CA . VAL A 1 371 ? -17.358 14.693 -1.508 1.00 37.66 371 VAL A CA 1
ATOM 2807 C C . VAL A 1 371 ? -16.863 15.807 -2.449 1.00 37.66 371 VAL A C 1
ATOM 2809 O O . VAL A 1 371 ? -17.237 16.966 -2.284 1.00 37.66 371 VAL A O 1
ATOM 2812 N N . GLU A 1 372 ? -16.117 15.506 -3.517 1.00 36.22 372 GLU A N 1
ATOM 2813 C CA . GLU A 1 372 ? -15.589 16.572 -4.394 1.00 36.22 372 GLU A CA 1
ATOM 2814 C C . GLU A 1 372 ? -16.566 17.106 -5.456 1.00 36.22 372 GLU A C 1
ATOM 2816 O O . GLU A 1 372 ? -16.309 18.153 -6.055 1.00 36.22 372 GLU A O 1
ATOM 2821 N N . ARG A 1 373 ? -17.722 16.460 -5.677 1.00 36.97 373 ARG A N 1
ATOM 2822 C CA . ARG A 1 373 ? -18.720 16.979 -6.634 1.00 36.97 373 ARG A CA 1
ATOM 2823 C C . ARG A 1 373 ? -19.551 18.140 -6.072 1.00 36.97 373 ARG A C 1
ATOM 2825 O O . ARG A 1 373 ? -19.952 19.005 -6.845 1.00 36.97 373 ARG A O 1
ATOM 2832 N N . ASP A 1 374 ? -19.697 18.247 -4.751 1.00 35.16 374 ASP A N 1
ATOM 2833 C CA . ASP A 1 374 ? -20.541 19.277 -4.123 1.00 35.16 374 ASP A CA 1
ATOM 2834 C C . ASP A 1 374 ? -19.776 20.509 -3.617 1.00 35.16 374 ASP A C 1
ATOM 2836 O O . ASP A 1 374 ? -20.343 21.601 -3.519 1.00 35.16 374 ASP A O 1
ATOM 2840 N N . ALA A 1 375 ? -18.464 20.400 -3.384 1.00 36.72 375 ALA A N 1
ATOM 2841 C CA . ALA A 1 375 ? -17.636 21.562 -3.053 1.00 36.72 375 ALA A CA 1
ATOM 2842 C C . ALA A 1 375 ? -17.453 22.512 -4.256 1.00 36.72 375 ALA A C 1
ATOM 2844 O O . ALA A 1 375 ? -17.303 23.725 -4.082 1.00 36.72 375 ALA A O 1
ATOM 2845 N N . ARG A 1 376 ? -17.535 21.990 -5.491 1.00 42.62 376 ARG A N 1
ATOM 2846 C CA . ARG A 1 376 ? -17.467 22.797 -6.722 1.00 42.62 376 ARG A CA 1
ATOM 2847 C C . ARG A 1 376 ? -18.799 23.469 -7.075 1.00 42.62 376 ARG A C 1
ATOM 2849 O O . ARG A 1 376 ? -18.781 24.519 -7.709 1.00 42.62 376 ARG A O 1
ATOM 2856 N N . ALA A 1 377 ? -19.927 22.929 -6.606 1.00 38.66 377 ALA A N 1
ATOM 2857 C CA . ALA A 1 377 ? -21.263 23.494 -6.819 1.00 38.66 377 ALA A CA 1
ATOM 2858 C C . ALA A 1 377 ? -21.596 24.676 -5.882 1.00 38.66 377 ALA A C 1
ATOM 2860 O O . ALA A 1 377 ? -22.535 25.425 -6.141 1.00 38.66 377 ALA A O 1
ATOM 2861 N N . ARG A 1 378 ? -20.815 24.889 -4.810 1.00 43.12 378 ARG A N 1
ATOM 2862 C CA . ARG A 1 378 ? -21.035 25.977 -3.832 1.00 43.12 378 ARG A CA 1
ATOM 2863 C C . ARG A 1 378 ? -20.184 27.232 -4.050 1.00 43.12 378 ARG A C 1
ATOM 2865 O O . ARG A 1 378 ? -20.377 28.222 -3.345 1.00 43.12 378 ARG A O 1
ATOM 2872 N N . ARG A 1 379 ? -19.287 27.254 -5.043 1.00 37.91 379 ARG A N 1
ATOM 2873 C CA . ARG A 1 379 ? -18.629 28.500 -5.471 1.00 37.91 379 ARG A CA 1
ATOM 2874 C C . ARG A 1 379 ? -19.560 29.264 -6.414 1.00 37.91 379 ARG A C 1
ATOM 2876 O O . ARG A 1 379 ? -19.609 28.984 -7.608 1.00 37.91 379 ARG A O 1
ATOM 2883 N N . LYS A 1 380 ? -20.302 30.233 -5.867 1.00 33.34 380 LYS A N 1
ATOM 2884 C CA . LYS A 1 380 ? -21.013 31.245 -6.667 1.00 33.34 380 LYS A CA 1
ATOM 2885 C C . LYS A 1 380 ? -20.018 31.950 -7.614 1.00 33.34 380 LYS A C 1
ATOM 2887 O O . LYS A 1 380 ? -18.930 32.302 -7.156 1.00 33.34 380 LYS A O 1
ATOM 2892 N N . PRO A 1 381 ? -20.359 32.189 -8.892 1.00 35.78 381 PRO A N 1
ATOM 2893 C CA . PRO A 1 381 ? -19.525 32.977 -9.788 1.00 35.78 381 PRO A CA 1
ATOM 2894 C C . PRO A 1 381 ? -19.731 34.478 -9.524 1.00 35.78 381 PRO A C 1
ATOM 2896 O O . PRO A 1 381 ? -20.855 34.973 -9.534 1.00 35.78 381 PRO A O 1
ATOM 2899 N N . GLY A 1 382 ? -18.634 35.195 -9.293 1.00 30.34 382 GLY A N 1
ATOM 2900 C CA . GLY A 1 382 ? -18.566 36.656 -9.162 1.00 30.34 382 GLY A CA 1
ATOM 2901 C C . GLY A 1 382 ? -17.365 37.020 -8.281 1.00 30.34 382 GLY A C 1
ATOM 2902 O O . GLY A 1 382 ? -17.232 36.470 -7.199 1.00 30.34 382 GLY A O 1
ATOM 2903 N N . LEU A 1 383 ? -16.407 37.864 -8.646 1.00 30.27 383 LEU A N 1
ATOM 2904 C CA . LEU A 1 383 ? -16.293 38.848 -9.714 1.00 30.27 383 LEU A CA 1
ATOM 2905 C C . LEU A 1 383 ? -14.919 38.707 -10.392 1.00 30.27 383 LEU A C 1
ATOM 2907 O O . LEU A 1 383 ? -13.902 38.503 -9.732 1.00 30.27 383 LEU A O 1
ATOM 2911 N N . SER A 1 384 ? -14.895 38.891 -11.709 1.00 30.14 384 SER A N 1
ATOM 2912 C CA . SER A 1 384 ? -13.693 39.188 -12.485 1.00 30.14 384 SER A CA 1
ATOM 2913 C C . SER A 1 384 ? -13.258 40.640 -12.251 1.00 30.14 384 SER A C 1
ATOM 2915 O O . SER A 1 384 ? -14.028 41.556 -12.540 1.00 30.14 384 SER A O 1
ATOM 2917 N N . CYS A 1 385 ? -12.022 40.871 -11.808 1.00 27.05 385 CYS A N 1
ATOM 2918 C CA . CYS A 1 385 ? -11.359 42.164 -11.984 1.00 27.05 385 CYS A CA 1
ATOM 2919 C C . CYS A 1 385 ? -10.706 42.191 -13.370 1.00 27.05 385 CYS A C 1
ATOM 2921 O O . CYS A 1 385 ? -9.662 41.580 -13.586 1.00 27.05 385 CYS A O 1
ATOM 2923 N N . LEU A 1 386 ? -11.343 42.896 -14.304 1.00 29.42 386 LEU A N 1
ATOM 2924 C CA . LEU A 1 386 ? -10.761 43.318 -15.575 1.00 29.42 386 LEU A CA 1
ATOM 2925 C C . LEU A 1 386 ? -10.300 44.770 -15.431 1.00 29.42 386 LEU A C 1
ATOM 2927 O O . LEU A 1 386 ? -11.083 45.654 -15.093 1.00 29.42 386 LEU A O 1
ATOM 2931 N N . TRP A 1 387 ? -9.025 45.011 -15.719 1.00 23.12 387 TRP A N 1
ATOM 2932 C CA . TRP A 1 387 ? -8.538 46.325 -16.121 1.00 23.12 387 TRP A CA 1
ATOM 2933 C C . TRP A 1 387 ? -9.069 46.642 -17.523 1.00 23.12 387 TRP A C 1
ATOM 2935 O O . TRP A 1 387 ? -8.804 45.868 -18.437 1.00 23.12 387 TRP A O 1
ATOM 2945 N N . ALA A 1 388 ? -9.738 47.787 -17.706 1.00 27.64 388 ALA A N 1
ATOM 2946 C CA . ALA A 1 388 ? -9.559 48.657 -18.876 1.00 27.64 388 ALA A CA 1
ATOM 2947 C C . ALA A 1 388 ? -10.425 49.931 -18.815 1.00 27.64 388 ALA A C 1
ATOM 2949 O O . ALA A 1 388 ? -11.648 49.869 -18.831 1.00 27.64 388 ALA A O 1
ATOM 2950 N N . ARG A 1 389 ? -9.713 51.061 -18.922 1.00 32.38 389 ARG A N 1
ATOM 2951 C CA . ARG A 1 389 ? -10.071 52.337 -19.571 1.00 32.38 389 ARG A CA 1
ATOM 2952 C C . ARG A 1 389 ? -11.097 53.252 -18.892 1.00 32.38 389 ARG A C 1
ATOM 2954 O O . ARG A 1 389 ? -12.283 52.970 -18.789 1.00 32.38 389 ARG A O 1
ATOM 2961 N N . GLY A 1 390 ? -10.575 54.425 -18.525 1.00 26.53 390 GLY A N 1
ATOM 2962 C CA . GLY A 1 390 ? -11.325 55.585 -18.075 1.00 26.53 390 GLY A CA 1
ATOM 2963 C C . GLY A 1 390 ? -12.289 56.110 -19.137 1.00 26.53 390 GLY A C 1
ATOM 2964 O O . GLY A 1 390 ? -11.934 56.273 -20.305 1.00 26.53 390 GLY A O 1
ATOM 2965 N N . GLY A 1 391 ? -13.505 56.380 -18.674 1.00 28.36 391 GLY A N 1
ATOM 2966 C CA . GLY A 1 391 ? -14.498 57.216 -19.327 1.00 28.36 391 GLY A CA 1
ATOM 2967 C C . GLY A 1 391 ? -14.495 58.611 -18.705 1.00 28.36 391 GLY A C 1
ATOM 2968 O O . GLY A 1 391 ? -14.188 58.788 -17.527 1.00 28.36 391 GLY A O 1
ATOM 2969 N N . MET A 1 392 ? -14.785 59.586 -19.556 1.00 31.20 392 MET A N 1
ATOM 2970 C CA . MET A 1 392 ? -14.735 61.017 -19.309 1.00 31.20 392 MET A CA 1
ATOM 2971 C C . MET A 1 392 ? -15.728 61.517 -18.249 1.00 31.20 392 MET A C 1
ATOM 2973 O O . MET A 1 392 ? -16.839 61.017 -18.129 1.00 31.20 392 MET A O 1
ATOM 2977 N N . ALA A 1 393 ? -15.262 62.563 -17.567 1.00 30.17 393 ALA A N 1
ATOM 2978 C CA . ALA A 1 393 ? -15.907 63.844 -17.287 1.00 30.17 393 ALA A CA 1
ATOM 2979 C C . ALA A 1 393 ? -17.341 63.929 -16.716 1.00 30.17 393 ALA A C 1
ATOM 2981 O O . ALA A 1 393 ? -18.332 63.530 -17.313 1.00 30.17 393 ALA A O 1
ATOM 2982 N N . GLU A 1 394 ? -17.364 64.734 -15.646 1.00 31.66 394 GLU A N 1
ATOM 2983 C CA . GLU A 1 394 ? -18.298 65.831 -15.366 1.00 31.66 394 GLU A CA 1
ATOM 2984 C C . GLU A 1 394 ? -19.503 65.576 -14.453 1.00 31.66 394 GLU A C 1
ATOM 2986 O O . GLU A 1 394 ? -20.428 64.833 -14.757 1.00 31.66 394 GLU A O 1
ATOM 2991 N N . GLY A 1 395 ? -19.537 66.349 -13.358 1.00 28.39 395 GLY A N 1
ATOM 2992 C CA . GLY A 1 395 ? -20.799 66.847 -12.817 1.00 28.39 395 GLY A CA 1
ATOM 2993 C C . GLY A 1 395 ? -20.988 66.770 -11.305 1.00 28.39 395 GLY A C 1
ATOM 2994 O O . GLY A 1 395 ? -21.607 65.843 -10.809 1.00 28.39 395 GLY A O 1
ATOM 2995 N N . ARG A 1 396 ? -20.614 67.865 -10.628 1.00 32.69 396 ARG A N 1
ATOM 2996 C CA . ARG A 1 396 ? -21.291 68.455 -9.448 1.00 32.69 396 ARG A CA 1
ATOM 2997 C C . ARG A 1 396 ? -21.270 67.709 -8.097 1.00 32.69 396 ARG A C 1
ATOM 2999 O O . ARG A 1 396 ? -21.988 66.749 -7.858 1.00 32.69 396 ARG A O 1
ATOM 3006 N N . ARG A 1 397 ? -20.577 68.333 -7.131 1.00 36.28 397 ARG A N 1
ATOM 3007 C CA . ARG A 1 397 ? -21.005 68.401 -5.713 1.00 36.28 397 ARG A CA 1
ATOM 3008 C C . ARG A 1 397 ? -22.170 69.413 -5.591 1.00 36.28 397 ARG A C 1
ATOM 3010 O O . ARG A 1 397 ? -22.247 70.287 -6.460 1.00 36.28 397 ARG A O 1
ATOM 3017 N N . PRO A 1 398 ? -23.022 69.387 -4.540 1.00 47.34 398 PRO A N 1
ATOM 3018 C CA . PRO A 1 398 ? -22.622 69.962 -3.240 1.00 47.34 398 PRO A CA 1
ATOM 3019 C C . PRO A 1 398 ? -23.235 69.324 -1.962 1.00 47.34 398 PRO A C 1
ATOM 3021 O O . PRO A 1 398 ? -24.245 68.643 -2.029 1.00 47.34 398 PRO A O 1
ATOM 3024 N N . LYS A 1 399 ? -22.581 69.648 -0.823 1.00 31.89 399 LYS A N 1
ATOM 3025 C CA . LYS A 1 399 ? -23.077 69.996 0.545 1.00 31.89 399 LYS A CA 1
ATOM 3026 C C . LYS A 1 399 ? -24.081 69.053 1.255 1.00 31.89 399 LYS A C 1
ATOM 3028 O O . LYS A 1 399 ? -25.101 68.710 0.692 1.00 31.89 399 LYS A O 1
ATOM 3033 N N . ALA A 1 400 ? -23.777 68.504 2.439 1.00 35.09 400 ALA A N 1
ATOM 3034 C CA . ALA A 1 400 ? -23.648 69.091 3.796 1.00 35.09 400 ALA A CA 1
ATOM 3035 C C . ALA A 1 400 ? -24.991 69.266 4.545 1.00 35.09 400 ALA A C 1
ATOM 3037 O O . ALA A 1 400 ? -25.987 69.596 3.920 1.00 35.09 400 ALA A O 1
ATOM 3038 N N . GLU A 1 401 ? -24.919 69.115 5.881 1.00 33.72 401 GLU A N 1
ATOM 3039 C CA . GLU A 1 401 ? -25.975 69.216 6.923 1.00 33.72 401 GLU A CA 1
ATOM 3040 C C . GLU A 1 401 ? -26.826 67.945 7.128 1.00 33.72 401 GLU A C 1
ATOM 3042 O O . GLU A 1 401 ? -27.156 67.251 6.180 1.00 33.72 401 GLU A O 1
ATOM 3047 N N . GLY A 1 402 ? -27.199 67.517 8.337 1.00 30.12 402 GLY A N 1
ATOM 3048 C CA . GLY A 1 402 ? -27.074 68.090 9.676 1.00 30.12 402 GLY A CA 1
ATOM 3049 C C . GLY A 1 402 ? -28.279 67.661 10.533 1.00 30.12 402 GLY A C 1
ATOM 3050 O O . GLY A 1 402 ? -29.392 67.657 10.028 1.00 30.12 402 GLY A O 1
ATOM 3051 N N . ALA A 1 403 ? -28.039 67.392 11.828 1.00 33.59 403 ALA A N 1
ATOM 3052 C CA . ALA A 1 403 ? -29.020 67.400 12.935 1.00 33.59 403 ALA A CA 1
ATOM 3053 C C . ALA A 1 403 ? -30.131 66.319 12.935 1.00 33.59 403 ALA A C 1
ATOM 3055 O O . ALA A 1 403 ? -30.441 65.737 11.910 1.00 33.59 403 ALA A O 1
ATOM 3056 N N . ARG A 1 404 ? -30.855 65.995 14.015 1.00 34.38 404 ARG A N 1
ATOM 3057 C CA . ARG A 1 404 ? -30.795 66.039 15.499 1.00 34.38 404 ARG A CA 1
ATOM 3058 C C . ARG A 1 404 ? -32.091 65.318 15.946 1.00 34.38 404 ARG A C 1
ATOM 3060 O O . ARG A 1 404 ? -33.055 65.313 15.190 1.00 34.38 404 ARG A O 1
ATOM 3067 N N . GLY A 1 405 ? -32.151 64.865 17.201 1.00 31.73 405 GLY A N 1
ATOM 3068 C CA . GLY A 1 405 ? -33.413 64.698 17.951 1.00 31.73 405 GLY A CA 1
ATOM 3069 C C . GLY A 1 405 ? -33.729 63.247 18.332 1.00 31.73 405 GLY A C 1
ATOM 3070 O O . GLY A 1 405 ? -33.970 62.446 17.443 1.00 31.73 405 GLY A O 1
ATOM 3071 N N . THR A 1 406 ? -33.525 62.804 19.587 1.00 34.44 406 THR A N 1
ATOM 3072 C CA . THR A 1 406 ? -34.415 62.941 20.783 1.00 34.44 406 THR A CA 1
ATOM 3073 C C . THR A 1 406 ? -35.714 62.140 20.639 1.00 34.44 406 THR A C 1
ATOM 3075 O O . THR A 1 406 ? -36.335 62.233 19.594 1.00 34.44 406 THR A O 1
ATOM 3078 N N . THR A 1 407 ? -36.293 61.399 21.586 1.00 34.66 407 THR A N 1
ATOM 3079 C CA . THR A 1 407 ? -36.102 61.010 23.003 1.00 34.66 407 THR A CA 1
ATOM 3080 C C . THR A 1 407 ? -37.308 60.099 23.298 1.00 34.66 407 THR A C 1
ATOM 3082 O O . THR A 1 407 ? -38.396 60.453 22.857 1.00 34.66 407 THR A O 1
ATOM 3085 N N . HIS A 1 408 ? -37.181 59.023 24.083 1.00 33.16 408 HIS A N 1
ATOM 3086 C CA . HIS A 1 408 ? -38.035 58.817 25.267 1.00 33.16 408 HIS A CA 1
ATOM 3087 C C . HIS A 1 408 ? -37.614 57.616 26.120 1.00 33.16 408 HIS A C 1
ATOM 3089 O O . HIS A 1 408 ? -36.964 56.688 25.652 1.00 33.16 408 HIS A O 1
ATOM 3095 N N . ALA A 1 409 ? -37.948 57.746 27.401 1.00 36.62 409 ALA A N 1
ATOM 3096 C CA . ALA A 1 409 ? -37.460 57.013 28.555 1.00 36.62 409 ALA A CA 1
ATOM 3097 C C . ALA A 1 409 ? -38.365 55.830 28.938 1.00 36.62 409 ALA A C 1
ATOM 3099 O O . ALA A 1 409 ? -39.526 55.772 28.539 1.00 36.62 409 ALA A O 1
ATOM 3100 N N . GLY A 1 410 ? -37.829 54.943 29.775 1.00 31.80 410 GLY A N 1
ATOM 3101 C CA . GLY A 1 410 ? -38.553 53.905 30.504 1.00 31.80 410 GLY A CA 1
ATOM 3102 C C . GLY A 1 410 ? -37.605 53.244 31.500 1.00 31.80 410 GLY A C 1
ATOM 3103 O O . GLY A 1 410 ? -36.667 52.566 31.097 1.00 31.80 410 GLY A O 1
ATOM 3104 N N . GLU A 1 411 ? -37.811 53.557 32.772 1.00 35.72 411 GLU A N 1
ATOM 3105 C CA . GLU A 1 411 ? -36.991 53.253 33.946 1.00 35.72 411 GLU A CA 1
ATOM 3106 C C . GLU A 1 411 ? -36.980 51.761 34.330 1.00 35.72 411 GLU A C 1
ATOM 3108 O O . GLU A 1 411 ? -37.860 50.997 33.937 1.00 35.72 411 GLU A O 1
ATOM 3113 N N . GLY A 1 412 ? -36.003 51.363 35.153 1.00 30.78 412 GLY A N 1
ATOM 3114 C CA . GLY A 1 412 ? -35.975 50.051 35.801 1.00 30.78 412 GLY A CA 1
ATOM 3115 C C . GLY A 1 412 ? -34.608 49.683 36.376 1.00 30.78 412 GLY A C 1
ATOM 3116 O O . GLY A 1 412 ? -33.797 49.067 35.699 1.00 30.78 412 GLY A O 1
ATOM 3117 N N . GLU A 1 413 ? -34.394 50.116 37.615 1.00 35.16 413 GLU A N 1
ATOM 3118 C CA . GLU A 1 413 ? -33.345 49.823 38.609 1.00 35.16 413 GLU A CA 1
ATOM 3119 C C . GLU A 1 413 ? -32.726 48.402 38.546 1.00 35.16 413 GLU A C 1
ATOM 3121 O O . GLU A 1 413 ? -33.373 47.450 38.132 1.00 35.16 413 GLU A O 1
ATOM 3126 N N . GLY A 1 414 ? -31.496 48.112 38.973 1.00 30.89 414 GLY A N 1
ATOM 3127 C CA . GLY A 1 414 ? -30.509 48.836 39.760 1.00 30.89 414 GLY A CA 1
ATOM 3128 C C . GLY A 1 414 ? -29.361 47.879 40.146 1.00 30.89 414 GLY A C 1
ATOM 3129 O O . GLY A 1 414 ? -29.434 46.673 39.914 1.00 30.89 414 GLY A O 1
ATOM 3130 N N . PHE A 1 415 ? -28.343 48.462 40.778 1.00 33.56 415 PHE A N 1
ATOM 3131 C CA . PHE A 1 415 ? -27.163 47.890 41.448 1.00 33.56 415 PHE A CA 1
ATOM 3132 C C . PHE A 1 415 ? -25.810 47.783 40.705 1.00 33.56 415 PHE A C 1
ATOM 3134 O O . PHE A 1 415 ? -25.560 46.951 39.834 1.00 33.56 415 PHE A O 1
ATOM 3141 N N . ASP A 1 416 ? -24.939 48.684 41.181 1.00 35.31 416 ASP A N 1
ATOM 3142 C CA . ASP A 1 416 ? -23.505 48.930 41.002 1.00 35.31 416 ASP A CA 1
ATOM 3143 C C . ASP A 1 416 ? -22.601 47.690 41.161 1.00 35.31 416 ASP A C 1
ATOM 3145 O O . ASP A 1 416 ? -22.890 46.793 41.945 1.00 35.31 416 ASP A O 1
ATOM 3149 N N . ARG A 1 417 ? -21.537 47.477 40.369 1.00 34.66 417 ARG A N 1
ATOM 3150 C CA . ARG A 1 417 ? -20.270 48.223 40.138 1.00 34.66 417 ARG A CA 1
ATOM 3151 C C . ARG A 1 417 ? -19.202 48.119 41.254 1.00 34.66 417 ARG A C 1
ATOM 3153 O O . ARG A 1 417 ? -19.349 48.699 42.317 1.00 34.66 417 ARG A O 1
ATOM 3160 N N . VAL A 1 418 ? -18.029 47.609 40.815 1.00 34.59 418 VAL A N 1
ATOM 3161 C CA . VAL A 1 418 ? -16.661 48.187 41.001 1.00 34.59 418 VAL A CA 1
ATOM 3162 C C . VAL A 1 418 ? -16.002 47.896 42.377 1.00 34.59 418 VAL A C 1
ATOM 3164 O O . VAL A 1 418 ? -16.685 47.812 43.377 1.00 34.59 418 VAL A O 1
ATOM 3167 N N . SER A 1 419 ? -14.693 47.653 42.564 1.00 33.06 419 SER A N 1
ATOM 3168 C CA . SER A 1 419 ? -13.468 47.958 41.808 1.00 33.06 419 SER A CA 1
ATOM 3169 C C . SER A 1 419 ? -12.292 47.028 42.157 1.00 33.06 419 SER A C 1
ATOM 3171 O O . SER A 1 419 ? -12.258 46.376 43.192 1.00 33.06 419 SER A O 1
ATOM 3173 N N . LYS A 1 420 ? -11.280 47.131 41.293 1.00 40.31 420 LYS A N 1
ATOM 3174 C CA . LYS A 1 420 ? -9.872 46.713 41.346 1.00 40.31 420 LYS A CA 1
ATOM 3175 C C . LYS A 1 420 ? -9.076 47.233 42.558 1.00 40.31 420 LYS A C 1
ATOM 3177 O O . LYS A 1 420 ? -9.326 48.338 43.022 1.00 40.31 420 LYS A O 1
ATOM 3182 N N . ASN A 1 421 ? -8.014 46.496 42.911 1.00 34.19 421 ASN A N 1
ATOM 3183 C CA . ASN A 1 421 ? -6.604 46.921 43.094 1.00 34.19 421 ASN A CA 1
ATOM 3184 C C . ASN A 1 421 ? -5.788 45.630 43.377 1.00 34.19 421 ASN A C 1
ATOM 3186 O O . ASN A 1 421 ? -6.285 44.755 44.067 1.00 34.19 421 ASN A O 1
ATOM 3190 N N . GLY A 1 422 ? -4.592 45.331 42.863 1.00 33.09 422 GLY A N 1
ATOM 3191 C CA . GLY A 1 422 ? -3.528 46.158 42.310 1.00 33.09 422 GLY A CA 1
ATOM 3192 C C . GLY A 1 422 ? -2.359 46.245 43.300 1.00 33.09 422 GLY A C 1
ATOM 3193 O O . GLY A 1 422 ? -2.296 47.219 44.033 1.00 33.09 422 GLY A O 1
ATOM 3194 N N . ALA A 1 423 ? -1.437 45.269 43.322 1.00 35.44 423 ALA A N 1
ATOM 3195 C CA . ALA A 1 423 ? -0.088 45.440 43.885 1.00 35.44 423 ALA A CA 1
ATOM 3196 C C . ALA A 1 423 ? 0.903 44.379 43.366 1.00 35.44 423 ALA A C 1
ATOM 3198 O O . ALA A 1 423 ? 0.565 43.222 43.142 1.00 35.44 423 ALA A O 1
ATOM 3199 N N . ARG A 1 424 ? 2.135 44.838 43.147 1.00 36.16 424 ARG A N 1
ATOM 3200 C CA . ARG A 1 424 ? 3.284 44.221 42.468 1.00 36.16 424 ARG A CA 1
ATOM 3201 C C . ARG A 1 424 ? 4.424 44.055 43.494 1.00 36.16 424 ARG A C 1
ATOM 3203 O O . ARG A 1 424 ? 4.387 44.731 44.515 1.00 36.16 424 ARG A O 1
ATOM 3210 N N . VAL A 1 425 ? 5.492 43.339 43.095 1.00 32.75 425 VAL A N 1
ATOM 3211 C CA . VAL A 1 425 ? 6.872 43.322 43.671 1.00 32.75 425 VAL A CA 1
ATOM 3212 C C . VAL A 1 425 ? 7.046 42.227 44.760 1.00 32.75 425 VAL A C 1
ATOM 3214 O O . VAL A 1 425 ? 6.173 42.087 45.594 1.00 32.75 425 VAL A O 1
ATOM 3217 N N . GLN A 1 426 ? 8.058 41.339 44.819 1.00 32.56 426 GLN A N 1
ATOM 3218 C CA . GLN A 1 426 ? 9.480 41.370 44.430 1.00 32.56 426 GLN A CA 1
ATOM 3219 C C . GLN A 1 426 ? 10.076 39.942 44.296 1.00 32.56 426 GLN A C 1
ATOM 3221 O O . GLN A 1 426 ? 9.615 38.996 44.926 1.00 32.56 426 GLN A O 1
ATOM 3226 N N . ARG A 1 427 ? 11.164 39.814 43.522 1.00 39.88 427 ARG A N 1
ATOM 3227 C CA . ARG A 1 427 ? 12.079 38.653 43.464 1.00 39.88 427 ARG A CA 1
ATOM 3228 C C . ARG A 1 427 ? 12.981 38.591 44.710 1.00 39.88 427 ARG A C 1
ATOM 3230 O O . ARG A 1 427 ? 13.493 39.646 45.076 1.00 39.88 427 ARG A O 1
ATOM 3237 N N . ARG A 1 428 ? 13.343 37.386 45.193 1.00 33.53 428 ARG A N 1
ATOM 3238 C CA . ARG A 1 428 ? 14.747 36.933 45.407 1.00 33.53 428 ARG A CA 1
ATOM 3239 C C . ARG A 1 428 ? 14.880 35.524 46.026 1.00 33.53 428 ARG A C 1
ATOM 3241 O O . ARG A 1 428 ? 14.206 35.198 46.987 1.00 33.53 428 ARG A O 1
ATOM 3248 N N . ASN A 1 429 ? 15.879 34.819 45.482 1.00 32.09 429 ASN A N 1
ATOM 3249 C CA . ASN A 1 429 ? 16.835 33.865 46.067 1.00 32.09 429 ASN A CA 1
ATOM 3250 C C . ASN A 1 429 ? 16.439 32.451 46.545 1.00 32.09 429 ASN A C 1
ATOM 3252 O O . ASN A 1 429 ? 15.664 32.257 47.471 1.00 32.09 429 ASN A O 1
ATOM 3256 N N . GLN A 1 430 ? 17.149 31.483 45.941 1.00 37.84 430 GLN A N 1
ATOM 3257 C CA . GLN A 1 430 ? 17.439 30.128 46.432 1.00 37.84 430 GLN A CA 1
ATOM 3258 C C . GLN A 1 430 ? 18.150 30.136 47.802 1.00 37.84 430 GLN A C 1
ATOM 3260 O O . GLN A 1 430 ? 18.743 31.155 48.172 1.00 37.84 430 GLN A O 1
ATOM 3265 N N . PRO A 1 431 ? 18.203 28.981 48.496 1.00 46.28 431 PRO A N 1
ATOM 3266 C CA . PRO A 1 431 ? 19.431 28.169 48.408 1.00 46.28 431 PRO A CA 1
ATOM 3267 C C . PRO A 1 431 ? 19.236 26.634 48.469 1.00 46.28 431 PRO A C 1
ATOM 3269 O O . PRO A 1 431 ? 18.296 26.130 49.069 1.00 46.28 431 PRO A O 1
ATOM 3272 N N . GLY A 1 432 ? 20.231 25.904 47.940 1.00 32.28 432 GLY A N 1
ATOM 3273 C CA . GLY A 1 432 ? 20.857 24.784 48.666 1.00 32.28 432 GLY A CA 1
ATOM 3274 C C . GLY A 1 432 ? 20.386 23.349 48.389 1.00 32.28 432 GLY A C 1
ATOM 3275 O O . GLY A 1 432 ? 19.439 22.863 48.992 1.00 32.28 432 GLY A O 1
ATOM 3276 N N . ARG A 1 433 ? 21.167 22.618 47.578 1.00 40.72 433 ARG A N 1
ATOM 3277 C CA . ARG A 1 433 ? 21.266 21.142 47.599 1.00 40.72 433 ARG A CA 1
ATOM 3278 C C . ARG A 1 433 ? 21.930 20.650 48.897 1.00 40.72 433 ARG A C 1
ATOM 3280 O O . ARG A 1 433 ? 22.841 21.324 49.377 1.00 40.72 433 ARG A O 1
ATOM 3287 N N . PRO A 1 434 ? 21.701 19.381 49.275 1.00 51.50 434 PRO A N 1
ATOM 3288 C CA . PRO A 1 434 ? 22.766 18.536 49.802 1.00 51.50 434 PRO A CA 1
ATOM 3289 C C . PRO A 1 434 ? 23.059 17.320 48.907 1.00 51.50 434 PRO A C 1
ATOM 3291 O O . PRO A 1 434 ? 22.201 16.800 48.195 1.00 51.50 434 PRO A O 1
ATOM 3294 N N . ARG A 1 435 ? 24.329 16.902 48.945 1.00 43.41 435 ARG A N 1
ATOM 3295 C CA . ARG A 1 435 ? 24.882 15.652 48.405 1.00 43.41 435 ARG A CA 1
ATOM 3296 C C . ARG A 1 435 ? 24.878 14.571 49.498 1.00 43.41 435 ARG A C 1
ATOM 3298 O O . ARG A 1 435 ? 25.202 14.890 50.636 1.00 43.41 435 ARG A O 1
ATOM 3305 N N . SER A 1 436 ? 24.696 13.310 49.109 1.00 40.66 436 SER A N 1
ATOM 3306 C CA . SER A 1 436 ? 25.243 12.102 49.763 1.00 40.66 436 SER A CA 1
ATOM 3307 C C . SER A 1 436 ? 25.293 10.982 48.696 1.00 40.66 436 SER A C 1
ATOM 3309 O O . SER A 1 436 ? 24.315 10.769 47.990 1.00 40.66 436 SER A O 1
ATOM 3311 N N . SER A 1 437 ? 26.471 10.503 48.256 1.00 40.94 437 SER A N 1
ATOM 3312 C CA . SER A 1 437 ? 27.179 9.285 48.731 1.00 40.94 437 SER A CA 1
ATOM 3313 C C . SER A 1 437 ? 26.220 8.095 48.903 1.00 40.94 437 SER A C 1
ATOM 3315 O O . SER A 1 437 ? 25.339 8.174 49.744 1.00 40.94 437 SER A O 1
ATOM 3317 N N . GLY A 1 438 ? 26.266 6.971 48.186 1.00 35.28 438 GLY A N 1
ATOM 3318 C CA . GLY A 1 438 ? 27.359 6.219 47.571 1.00 35.28 438 GLY A CA 1
ATOM 3319 C C . GLY A 1 438 ? 27.281 4.786 48.124 1.00 35.28 438 GLY A C 1
ATOM 3320 O O . GLY A 1 438 ? 27.431 4.621 49.327 1.00 35.28 438 GLY A O 1
ATOM 3321 N N . CYS A 1 439 ? 27.038 3.762 47.296 1.00 37.25 439 CYS A N 1
ATOM 3322 C CA . CYS A 1 439 ? 27.335 2.363 47.643 1.00 37.25 439 CYS A CA 1
ATOM 3323 C C . CYS A 1 439 ? 27.525 1.496 46.385 1.00 37.25 439 CYS A C 1
ATOM 3325 O O . CYS A 1 439 ? 27.006 1.805 45.316 1.00 37.25 439 CYS A O 1
ATOM 3327 N N . ARG A 1 440 ? 28.375 0.478 46.536 1.00 44.44 440 ARG A N 1
ATOM 3328 C CA . ARG A 1 440 ? 29.123 -0.282 45.526 1.00 44.44 440 ARG A CA 1
ATOM 3329 C C . ARG A 1 440 ? 28.358 -1.447 44.893 1.00 44.44 440 ARG A C 1
ATOM 3331 O O . ARG A 1 440 ? 27.428 -1.991 45.470 1.00 44.44 440 ARG A O 1
ATOM 3338 N N . LYS A 1 441 ? 28.919 -1.859 43.750 1.00 50.03 441 LYS A N 1
ATOM 3339 C CA . LYS A 1 441 ? 28.859 -3.179 43.109 1.00 50.03 441 LYS A CA 1
ATOM 3340 C C . LYS A 1 441 ? 29.033 -4.356 44.081 1.00 50.03 441 LYS A C 1
ATOM 3342 O O . LYS A 1 441 ? 29.939 -4.317 44.916 1.00 50.03 441 LYS A O 1
ATOM 3347 N N . THR A 1 442 ? 28.311 -5.432 43.786 1.00 57.84 442 THR A N 1
ATOM 3348 C CA . THR A 1 442 ? 28.866 -6.776 43.548 1.00 57.84 442 THR A CA 1
ATOM 3349 C C . THR A 1 442 ? 28.297 -7.290 42.244 1.00 57.84 442 THR A C 1
ATOM 3351 O O . THR A 1 442 ? 27.069 -7.106 42.078 1.00 57.84 442 THR A O 1
#

pLDDT: mean 72.32, std 28.26, range [23.12, 98.94]

Sequence (442 aa):
MDGYSHIVSDMRLVTRAAAAAIAAALLFTATPANADQHRDGGSGLADPPAATPGARPDPEASSVDYGGADWAAASTKNYTVADRPRDHKIKQVVIHVMQGTYEGTKSWFQNPKAQVTTHYIMRAKDGHVTQMVREKNIAWHAGNWDVNTESIGIEHEGWISESKWFTDTVYKSSAALVRDICDRYGIPLDRDHIIGHVEVPGADHTDPGKYWDWDRYMSFVRAAGDDGGSGGDDGVIVDDATTGRITASATWKSATMSGQYGSGVHVADPVKASDPLWFKAALPTTGKYRVYAWHPADAGNNDKTPYIVHTTGGNVSVYLDQSVSGGTWRLLGEFAMAAGDYDAVAVSRWTGGSGRIVADAVRFVGVLGAVERDARARRKPGLSCLWARGGMAEGRRPKAEGARGTTHAGEGEGFDRVSKNGARVQRRNQPGRPRSSGCRKT

Radius of gyration: 35.68 Å; Cα contacts (8 Å, |Δi|>4): 758; chains: 1; bounding box: 82×112×102 Å

Mean predicted aligned error: 20.46 Å

Foldseek 3Di:
DDDDDDDDDDDDDDDDDDDDDDDDDDDDDDDDDDDDDDDDDDDDDDDDPPDDPDPDPDPCQPDALDPQAAEDAFDPLQWAQAAPPVVPAQAAEEEFEPQAAQVVLSVLRNDSVNNFDFQWEAHQVQRHIHGHDHPRIFGHHLVDPNDSRHHGYYYQYDRQVDLVSVDPQNLLSVLLVVLSVCVVRVHDLDDVGYDYSCPRVPDPDQPPHDSPDPVVSSVSNVCSPVDCDDDHQQFRKFWPPRPPFKDFDPQWDWADDPLFDPDTKTKHAADQDFTWIFGKTQAAAFAKWFKWFAAAAALQEWQWWWKWFQAPVGIDIATHGRNDDHSDTHTRDIGGHHHGTGRGMITHSHDPTGHMYIHTMMGIGGDPDDPVVVVVVPDDDDDDDDDDDDDDDDDDDDDDDDDDDDDDDDDDDDDDDDDDDDDDDDDDDDDDDDDDDDDDDD

Solvent-accessible surface area (backbone atoms only — not comparable to full-atom values): 27220 Å² total; per-residue (Å²): 137,82,86,82,89,89,81,90,84,86,90,90,85,87,84,89,91,88,83,83,92,76,88,81,82,81,85,80,89,82,83,90,80,85,88,88,87,81,88,86,88,84,92,74,95,68,79,79,81,73,83,78,88,69,82,71,76,65,88,61,80,82,65,58,91,55,86,81,38,46,81,51,74,40,25,82,60,17,42,46,89,56,55,38,59,79,79,35,57,53,54,34,38,36,38,37,44,64,66,41,50,48,70,57,51,55,55,43,24,45,37,57,85,57,62,32,28,41,26,31,39,27,32,47,92,74,25,49,40,33,36,29,42,63,79,34,30,31,36,42,61,57,95,30,70,69,55,19,54,24,37,47,34,37,31,34,24,28,44,56,92,44,60,86,39,68,38,71,54,29,38,32,33,50,14,44,53,50,37,53,52,24,66,75,56,71,32,68,98,44,72,91,28,44,38,38,43,46,70,38,83,87,44,92,54,63,30,39,29,89,55,58,55,62,70,64,36,52,49,36,31,58,46,66,78,71,56,90,55,66,83,53,86,70,18,42,48,45,49,57,80,38,84,93,27,61,49,64,58,90,74,50,38,80,47,74,61,76,46,43,56,90,87,34,27,34,36,35,72,63,40,98,49,99,64,43,39,31,40,38,42,70,38,92,55,65,43,39,25,41,33,27,37,38,35,38,41,38,81,63,24,12,55,34,39,30,35,38,38,53,34,74,89,48,76,45,81,40,71,43,49,32,32,47,88,36,58,44,80,41,77,69,46,76,42,51,29,63,45,46,77,43,73,36,38,28,43,41,28,54,51,92,48,57,50,36,39,75,43,24,28,39,30,39,28,73,49,94,77,82,66,75,74,59,65,65,72,68,62,75,91,80,80,86,90,75,89,79,84,90,77,84,84,87,84,80,86,84,83,86,90,78,91,83,82,90,86,87,88,84,88,82,87,86,86,85,82,88,84,90,85,90,90,82,91,85,91,85,83,86,83,83,86,86,89,79,88,89,85,83,88,132

Secondary structure (DSSP, 8-state):
-----------------S--PPP-----------------------PPP---S--PPPTTTT--SSTTPEE-PPPTTSEE---TTTSS---EEEEEE-SB-HHHHHHHHHSTTS----SEEE-TTT--EEE-S-TTSEE--SS-HHHHHHEEEEEESB-TT-GGG--HHHHHHHHHHHHHHHHHHT--SSTTTEEEGGGSTT----TT-TT--HHHHHHHHHHTTT-S---SSS-EEEETT-TT-EE--TTSEEE--TT-STT-EEEE---SS--PEEEEEEESSSEEEEEEEE----TTB-TTEEEEEEETTEEEEEEE-SSSS-SS-EEEEEEEE-SEEEEEEEE-S--SS-SBEEE-EEEEEEE--SSHHHHTTT-----------PPP--------------------------------------------------

Organism: NCBI:txid1785913

InterPro domains:
  IPR002502 N-acetylmuramoyl-L-alanine amidase domain [PF01510] (88-210)
  IPR002502 N-acetylmuramoyl-L-alanine amidase domain [SM00644] (79-209)
  IPR002502 N-acetylmuramoyl-L-alanine amidase domain [cd06583] (89-211)
  IPR033803 Golvesin/Xly, CBD-like [PF25275] (236-365)
  IPR033803 Golvesin/Xly, CBD-like [cd14488] (236-365)
  IPR036505 N-acetylmuramoyl-L-alanine amidase/PGRP domain superfamily [G3DSA:3.40.80.10] (69-227)
  IPR036505 N-acetylmuramoyl-L-alanine amidase/PGRP domain superfamily [SSF55846] (81-225)
  IPR051206 N-acetylmuramoyl-L-alanine amidase 2 [PTHR30417] (70-295)

=== Feature glossary ===
The record interleaves many kinds of information about one protein. Here is each kind framed as the question it answers.

Q: What known structures does this most resemble?
A: Structural nearest neighbors (via Foldseek easy-search vs the PDB). Reported per hit: target PDB id, E-value, and alignment TM-score. A TM-score above ~0.5 is the conventional threshold for 'same fold'.

Q: Where is each backbone atom in 3D?
A: The mmCIF table is the protein's shape written out atom by atom. For each backbone N, Cα, C, and carbonyl O, it records an (x, y, z) coordinate triple in Å plus the residue type, chain letter, and residue number.

Q: What are the backbone torsion angles?
A: The φ/ψ torsion pair specifies the backbone conformation at each residue. φ rotates about the N–Cα bond, ψ about the Cα–C bond. Steric clashes forbid most of the (φ, ψ) plane — the allowed regions (α-helix basin, β-sheet basin, left-handed helix) are the Ramachandran-allowed regions.

Q: Which residues are buried vs exposed?
A: Solvent-accessible surface area (SASA) is the area in Å² traced out by the centre of a 1.4 Å probe sphere (a water molecule) rolled over the protein's van der Waals surface (Shrake–Rupley / Lee–Richards construction). Buried residues have near-zero SASA; fully exposed residues can exceed 200 Å². The total SASA scales roughly with the number of surface residues.

Q: How confident is the AlphaFold model at each residue?
A: pLDDT is the predicted lDDT-Cα score: AlphaFold's confidence that the local environment of each residue (all inter-atomic distances within 15 Å) is correctly placed. It is a per-residue number between 0 and 100, with higher meaning more reliable.

Q: What does the local fold look like, residue by residue?
A: 3Di is Foldseek's structural alphabet. Each residue is assigned one of twenty discrete states based on how its Cα sits relative to its spatial (not sequential) neighbors. Aligning 3Di strings finds structural homologs roughly as well as full 3D superposition, but orders of magnitude faster.

Q: How big and how compact is the whole molecule?
A: Radius of gyration (Rg) is the root-mean-square distance of Cα atoms from their centroid — a single number for overall size and compactness. A globular domain of N residues has Rg ≈ 2.2·N^0.38 Å; an extended or disordered chain has a much larger Rg. The Cα contact count is the number of residue pairs whose Cα atoms are within 8 Å and are more than four positions apart in sequence — a standard proxy for tertiary packing density. The bounding box is the smallest axis-aligned box enclosing all Cα atoms.

Q: Which residues are in helices, strands, or loops?
A: DSSP 8-state secondary structure assigns each residue one of H (α-helix), G (3₁₀-helix), I (π-helix), E (extended β-strand), B (isolated β-bridge), T (hydrogen-bonded turn), S (bend), or '-' (coil). The assignment is computed from backbone hydrogen-bond geometry via the Kabsch–Sander algorithm.

Q: How mobile is each atom in the crystal?
A: Crystallographic B-factors measure how much each atom's electron density is smeared out, in Å². They rise in mobile loops and surface residues and fall in the buried interior. In AlphaFold models this column is repurposed to hold pLDDT instead.

Q: What if only a Cα trace is available?
A: P-SEA three-state annotation labels each residue as helix, strand, or coil based purely on the geometry of the Cα trace. It serves as a fallback when the full backbone (and thus DSSP) is unavailable.

Q: What family and function is it annotated with?
A: Database cross-references. InterPro integrates a dozen domain/family signature databases into unified entries with residue-range hits. GO terms attach function/process/location labels with evidence codes. CATH codes position the fold in a four-level structural taxonomy. Organism is the NCBI-taxonomy species name.

Q: Are the domains correctly placed relative to each other?
A: Predicted Aligned Error (PAE) is an AlphaFold confidence matrix: entry (i, j) is the expected error in the position of residue j, in ångströms, when the prediction is superimposed on the true structure at residue i. Low PAE within a block of residues means that block is internally rigid and well-predicted; high PAE between two blocks means their relative placement is uncertain even if each block individually is confident.

Q: What do the diagnostic plots show?
A: Three diagnostic plots accompany the record. The Cα contact map visualizes the tertiary structure as a 2D adjacency matrix (8 Å cutoff, sequence-local contacts suppressed). The Ramachandran plot shows the distribution of backbone (φ, ψ) torsions, with points in the α and β basins reflecting secondary structure content. The PAE plot shows AlphaFold's inter-residue confidence as a color matrix.

Q: What is the amino-acid chain?
A: Primary structure: the covalent order of the twenty standard amino acids along the backbone. Two proteins with the same sequence will (almost always) fold to the same structure; two with 30% identity often share a fold but not the details.

Q: What do the rendered images show?
A: The six renders are orthographic views along the three Cartesian axes in both directions. Representation (cartoon, sticks, or surface) and color scheme (sequence-rainbow or by-chain) vary across proteins so the training set covers all the common visualization conventions.